Protein AF-A0A7J4FZV1-F1 (afdb_monomer)

Solvent-accessible surface area (backbone atoms only — not comparable to full-atom values): 33178 Å² total; per-residue (Å²): 125,85,67,60,30,47,27,41,46,44,21,57,26,25,30,78,62,51,52,72,65,52,43,56,36,29,51,49,70,43,74,35,28,40,46,50,52,37,43,50,53,37,49,48,54,53,50,50,51,51,53,44,44,75,72,60,78,56,76,82,45,57,69,67,28,50,52,45,33,52,50,54,52,48,52,53,45,50,54,52,55,56,36,37,76,67,55,50,34,82,36,73,40,87,47,60,41,93,50,12,51,22,58,64,69,90,59,72,46,74,47,53,54,56,25,55,62,28,42,38,48,14,44,32,26,28,38,50,16,17,44,25,46,79,24,59,45,44,71,69,59,27,48,50,26,40,52,55,10,38,54,27,36,53,51,20,53,54,43,45,19,54,37,41,34,58,57,68,54,59,57,31,50,68,62,92,41,65,58,61,50,28,61,45,38,27,45,34,26,45,52,22,31,65,38,32,61,88,48,53,68,48,57,28,40,17,33,32,14,44,18,26,19,25,43,24,48,26,46,17,43,52,28,39,36,45,57,32,97,88,62,65,38,68,68,38,54,60,6,56,50,22,56,60,65,19,46,64,26,47,51,50,20,52,50,38,54,69,76,53,78,95,65,69,61,66,58,30,48,56,28,26,38,55,25,18,37,37,52,24,18,52,18,40,43,45,34,37,51,42,53,48,52,54,50,50,50,32,45,53,48,22,72,78,65,80,41,60,63,86,70,63,66,63,58,60,48,63,59,30,42,66,24,55,50,51,22,36,48,26,52,33,27,66,68,50,29,88,82,39,82,22,29,64,51,36,38,68,72,42,31,49,53,51,52,49,51,15,47,49,44,21,73,38,30,90,77,70,69,67,55,87,47,77,92,50,56,69,67,58,35,25,50,40,40,28,45,49,58,34,30,50,52,26,31,54,39,29,48,52,52,42,54,48,31,77,75,68,70,55,66,93,51,48,19,56,37,42,29,59,33,16,52,30,41,30,50,50,18,45,61,59,15,43,61,50,30,70,41,71,87,53,56,43,78,47,74,37,34,46,81,37,82,40,75,70,86,88,45,37,35,25,26,74,30,63,50,76,48,70,76,37,56,42,18,37,46,91,69,98,58,86,40,60,78,47,55,72,41,58,35,35,34,38,38,39,40,36,33,39,38,48,53,99,87,47,78,50,79,48,67,28,45,38,38,40,25,61,70,38,41,80,70,78,40,86,25,72,46,55,38,46,34,77,45,80,55,92,44,27,35,37,42,34,29,80,67,68,73,67,59,59,56,49,50,41,58,48,35,36,51,28,46,52,48,23,74,68,46,88,45,72,64,52,21,50,50,23,46,50,52,34,42,54,56,16,57,74,70,73,42,58,53,69,59,42,51,53,47,28,75,64,62,56,92,75,55,59,65,54,56,48,31,47,52,32,35,31,34,70,28,47,40,44,49,45,32,56,51,16,52,52,35,32,54,51,10,51,52,46,39,47,48,68,72,71,49,64,69,65,64,62,49,57,57,55,66,73,77,107

Mean predicted aligned error: 8.35 Å

Secondary structure (DSSP, 8-state):
----TTBHHHHHH--TTS-HHHHHHHTTTSHHHHHHHHHHHHHHHHHHHHHHHHTTTTTTS-HHHHHHHHHHHHHHHHHHHHHHHHS-TT-B-SS--SS-----GGG-SHHHHHHHHHHHHHHHHHHHHHHHHHTT--HHHHHHHHHHHHHHHHHHHHHHHHHHHHHSSS--S--S-HHHHHHHHHHHHHHHHHHGGGS-HHHHHHHHHHHHHHHHHHHHHHHTT---SSS-PPP-HHHHHHHHHHHHHHHHHHHHHHT-----HHHHHH-HHHHHHHHHHHHHHHHHHHHHHHHHHHHHHHHHHSS-----HHHHHHHHHHHHHHHHHHTTHHHHGGG-SSHHHHIIIIIHHHHHHHHHHHHHHHHH---SSTTS-HHHHHHHHHHHHHHHHHHHHHHHHHHHHHHHT-GGGHHHHHHHHHHHHHHHHHHHHHHHHH-GGG-EEEEEEBT-EEE-SS-EEEEEEEEEEEEES-EE---SS-GGGPPEE-SEEEEEEEEEEEETTEEEEEEEEEEE-HHHHTTTS--EEEPPEEEEETTEEEEEEE-SHHHHHHHHHHHHHHHHHHHH-S-HHHHHHHHHHHHHHHHHHT--HHHHHHHHHT--S--HHHHHEEEEEEEEETTHHHHHHHHHHHHHHHHHHHHHHHS-HHHHHHHHTT--

pLDDT: mean 85.26, std 12.47, range [38.75, 98.56]

Structure (mmCIF, N/CA/C/O backbone):
data_AF-A0A7J4FZV1-F1
#
_entry.id   AF-A0A7J4FZV1-F1
#
loop_
_atom_site.group_PDB
_atom_site.id
_atom_site.type_symbol
_atom_site.label_atom_id
_atom_site.label_alt_id
_atom_site.label_comp_id
_atom_site.label_asym_id
_atom_site.label_entity_id
_atom_site.label_seq_id
_atom_site.pdbx_PDB_ins_code
_atom_site.Cartn_x
_atom_site.Cartn_y
_atom_site.Cartn_z
_atom_site.occupancy
_atom_site.B_iso_or_equiv
_atom_site.auth_seq_id
_atom_site.auth_comp_id
_atom_site.auth_asym_id
_atom_site.auth_atom_id
_atom_site.pdbx_PDB_model_num
ATOM 1 N N . MET A 1 1 ? 20.065 18.817 -6.213 1.00 83.19 1 MET A N 1
ATOM 2 C CA . MET A 1 1 ? 19.660 20.083 -6.875 1.00 83.19 1 MET A CA 1
ATOM 3 C C . MET A 1 1 ? 20.836 20.828 -7.449 1.00 83.19 1 MET A C 1
ATOM 5 O O . MET A 1 1 ? 20.796 21.146 -8.622 1.00 83.19 1 MET A O 1
ATOM 9 N N . THR A 1 2 ? 21.863 21.104 -6.648 1.00 87.19 2 THR A N 1
ATOM 10 C CA . THR A 1 2 ? 23.103 21.750 -7.105 1.00 87.19 2 THR A CA 1
ATOM 11 C C . THR A 1 2 ? 24.103 20.771 -7.728 1.00 87.19 2 THR A C 1
ATOM 13 O O . THR A 1 2 ? 25.240 21.156 -7.952 1.00 87.19 2 THR A O 1
ATOM 16 N N . ASP A 1 3 ? 23.699 19.510 -7.937 1.00 87.62 3 ASP A N 1
ATOM 17 C CA . ASP A 1 3 ? 24.523 18.429 -8.497 1.00 87.62 3 ASP A CA 1
ATOM 18 C C . ASP A 1 3 ? 25.907 18.300 -7.844 1.00 87.62 3 ASP A C 1
ATOM 20 O O . ASP A 1 3 ? 26.918 18.053 -8.491 1.00 87.62 3 ASP A O 1
ATOM 24 N N . ASN A 1 4 ? 25.953 18.480 -6.519 1.00 88.19 4 ASN A N 1
ATOM 25 C CA . ASN A 1 4 ? 27.186 18.327 -5.765 1.00 88.19 4 ASN A CA 1
ATOM 26 C C . ASN A 1 4 ? 27.538 16.837 -5.600 1.00 88.19 4 ASN A C 1
ATOM 28 O O . ASN A 1 4 ? 27.236 16.226 -4.573 1.00 88.19 4 ASN A O 1
ATOM 32 N N . PHE A 1 5 ? 28.189 16.265 -6.613 1.00 86.44 5 PHE A N 1
ATOM 33 C CA . PHE A 1 5 ? 28.622 14.864 -6.654 1.00 86.44 5 PHE A CA 1
ATOM 34 C C . PHE A 1 5 ? 29.761 14.530 -5.681 1.00 86.44 5 PHE A C 1
ATOM 36 O O . PHE A 1 5 ? 30.164 13.376 -5.589 1.00 86.44 5 PHE A O 1
ATOM 43 N N . THR A 1 6 ? 30.241 15.499 -4.893 1.00 83.50 6 THR A N 1
ATOM 44 C CA . THR A 1 6 ? 31.144 15.214 -3.764 1.00 83.50 6 THR A CA 1
ATOM 45 C C . THR A 1 6 ? 30.442 14.487 -2.616 1.00 83.50 6 THR A C 1
ATOM 47 O O . THR A 1 6 ? 31.109 14.024 -1.702 1.00 83.50 6 THR A O 1
ATOM 50 N N . LEU A 1 7 ? 29.111 14.370 -2.627 1.00 85.44 7 LEU A N 1
ATOM 51 C CA . LEU A 1 7 ? 28.356 13.561 -1.669 1.00 85.44 7 LEU A CA 1
ATOM 52 C C . LEU A 1 7 ? 28.026 12.198 -2.280 1.00 85.44 7 LEU A C 1
ATOM 54 O O . LEU A 1 7 ? 27.462 12.140 -3.375 1.00 85.44 7 LEU A O 1
ATOM 58 N N . VAL A 1 8 ? 28.304 11.116 -1.543 1.00 83.19 8 VAL A N 1
ATOM 59 C CA . VAL A 1 8 ? 28.087 9.726 -1.996 1.00 83.19 8 VAL A CA 1
ATOM 60 C C . VAL A 1 8 ? 26.669 9.511 -2.530 1.00 83.19 8 VAL A C 1
ATOM 62 O O . VAL A 1 8 ? 26.499 8.951 -3.611 1.00 83.19 8 VAL A O 1
ATOM 65 N N . ASP A 1 9 ? 25.652 9.980 -1.809 1.00 84.38 9 ASP A N 1
ATOM 66 C CA . ASP A 1 9 ? 24.251 9.811 -2.206 1.00 84.38 9 ASP A CA 1
ATOM 67 C C . ASP A 1 9 ? 23.896 10.582 -3.480 1.00 84.38 9 ASP A C 1
ATOM 69 O O . ASP A 1 9 ? 23.191 10.070 -4.351 1.00 84.38 9 ASP A O 1
ATOM 73 N N . VAL A 1 10 ? 24.412 11.804 -3.627 1.00 87.69 10 VAL A N 1
ATOM 74 C CA . VAL A 1 10 ? 24.158 12.614 -4.826 1.00 87.69 10 VAL A CA 1
ATOM 75 C C . VAL A 1 10 ? 24.824 11.965 -6.034 1.00 87.69 10 VAL A C 1
ATOM 77 O O . VAL A 1 10 ? 24.184 11.827 -7.073 1.00 87.69 10 VAL A O 1
ATOM 80 N N . TYR A 1 11 ? 26.067 11.502 -5.884 1.00 85.50 11 TYR A N 1
ATOM 81 C CA . TYR A 1 11 ? 26.760 10.740 -6.919 1.00 85.50 11 TYR A CA 1
ATOM 82 C C . TYR A 1 11 ? 26.016 9.451 -7.279 1.00 85.50 11 TYR A C 1
ATOM 84 O O . TYR A 1 11 ? 25.880 9.143 -8.455 1.00 85.50 11 TYR A O 1
ATOM 92 N N . ARG A 1 12 ? 25.494 8.693 -6.309 1.00 82.81 12 ARG A N 1
ATOM 93 C CA . ARG A 1 12 ? 24.884 7.381 -6.583 1.00 82.81 12 ARG A CA 1
ATOM 94 C C . ARG A 1 12 ? 23.493 7.429 -7.207 1.00 82.81 12 ARG A C 1
ATOM 96 O O . ARG A 1 12 ? 23.161 6.490 -7.925 1.00 82.81 12 ARG A O 1
ATOM 103 N N . TYR A 1 13 ? 22.693 8.456 -6.917 1.00 85.69 13 TYR A N 1
ATOM 104 C CA . TYR A 1 13 ? 21.260 8.468 -7.251 1.00 85.69 13 TYR A CA 1
ATOM 105 C C . TYR A 1 13 ? 20.816 9.651 -8.124 1.00 85.69 13 TYR A C 1
ATOM 107 O O . TYR A 1 13 ? 19.654 9.709 -8.536 1.00 85.69 13 TYR A O 1
ATOM 115 N N . SER A 1 14 ? 21.703 10.604 -8.417 1.00 89.50 14 SER A N 1
ATOM 116 C CA . SER A 1 14 ? 21.402 11.789 -9.227 1.00 89.50 14 SER A CA 1
ATOM 117 C C . SER A 1 14 ? 22.297 11.854 -10.467 1.00 89.50 14 SER A C 1
ATOM 119 O O . SER A 1 14 ? 23.386 11.287 -10.482 1.00 89.50 14 SER A O 1
ATOM 121 N N . SER A 1 15 ? 21.849 12.567 -11.500 1.00 89.31 15 SER A N 1
ATOM 122 C CA . SER A 1 15 ? 22.689 13.020 -12.619 1.00 89.31 15 SER A CA 1
ATOM 123 C C . SER A 1 15 ? 22.355 14.467 -12.984 1.00 89.31 15 SER A C 1
ATOM 125 O O . SER A 1 15 ? 21.259 14.954 -12.680 1.00 89.31 15 SER A O 1
ATOM 127 N N . SER A 1 16 ? 23.278 15.179 -13.630 1.00 89.88 16 SER A N 1
ATOM 128 C CA . SER A 1 16 ? 23.088 16.589 -13.995 1.00 89.88 16 SER A CA 1
ATOM 129 C C . SER A 1 16 ? 21.949 16.773 -15.001 1.00 89.88 16 SER A C 1
ATOM 131 O O . SER A 1 16 ? 21.226 17.773 -14.959 1.00 89.88 16 SER A O 1
ATOM 133 N N . SER A 1 17 ? 21.742 15.758 -15.842 1.00 88.75 17 SER A N 1
ATOM 134 C CA . SER A 1 17 ? 20.765 15.732 -16.929 1.00 88.75 17 SER A CA 1
ATOM 135 C C . SER A 1 17 ? 19.325 15.406 -16.510 1.00 88.75 17 SER A C 1
ATOM 137 O O . SER A 1 17 ? 18.400 15.558 -17.308 1.00 88.75 17 SER A O 1
ATOM 139 N N . GLN A 1 18 ? 19.106 14.997 -15.257 1.00 88.50 18 GLN A N 1
ATOM 140 C CA . GLN A 1 18 ? 17.768 14.729 -14.735 1.00 88.50 18 GLN A CA 1
ATOM 141 C C . GLN A 1 18 ? 16.904 15.990 -14.674 1.00 88.50 18 GLN A C 1
ATOM 143 O O . GLN A 1 18 ? 17.356 17.074 -14.296 1.00 88.50 18 GLN A O 1
ATOM 148 N N . SER A 1 19 ? 15.608 15.830 -14.955 1.00 89.50 19 SER A N 1
ATOM 149 C CA . SER A 1 19 ? 14.630 16.886 -14.696 1.00 89.50 19 SER A CA 1
ATOM 150 C C . SER A 1 19 ? 14.577 17.225 -13.201 1.00 89.50 19 SER A C 1
ATOM 152 O O . SER A 1 19 ? 14.877 16.389 -12.348 1.00 89.50 19 SER A O 1
ATOM 154 N N . LEU A 1 20 ? 14.137 18.440 -12.857 1.00 90.12 20 LEU A N 1
ATOM 155 C CA . LEU A 1 20 ? 14.006 18.864 -11.457 1.00 90.12 20 LEU A CA 1
ATOM 156 C C . LEU A 1 20 ? 13.136 17.898 -10.633 1.00 90.12 20 LEU A C 1
ATOM 158 O O . LEU A 1 20 ? 13.460 17.587 -9.489 1.00 90.12 20 LEU A O 1
ATOM 162 N N . MET A 1 21 ? 12.058 17.391 -11.237 1.00 90.94 21 MET A N 1
ATOM 163 C CA . MET A 1 21 ? 11.164 16.409 -10.620 1.00 90.94 21 MET A CA 1
ATOM 164 C C . MET A 1 21 ? 11.893 15.098 -10.298 1.00 90.94 21 MET A C 1
ATOM 166 O O . MET A 1 21 ? 11.714 14.535 -9.217 1.00 90.94 21 MET A O 1
ATOM 170 N N . MET A 1 22 ? 12.754 14.629 -11.205 1.00 90.25 22 MET A N 1
ATOM 171 C CA . MET A 1 22 ? 13.563 13.433 -10.971 1.00 90.25 22 MET A CA 1
ATOM 172 C C . MET A 1 22 ? 14.658 13.687 -9.938 1.00 90.25 22 MET A C 1
ATOM 174 O O . MET A 1 22 ? 14.808 12.869 -9.043 1.00 90.25 22 MET A O 1
ATOM 178 N N . LYS A 1 23 ? 15.323 14.851 -9.950 1.00 90.62 23 LYS A N 1
ATOM 179 C CA . LYS A 1 23 ? 16.291 15.228 -8.901 1.00 90.62 23 LYS A CA 1
ATOM 180 C C . LYS A 1 23 ? 15.653 15.306 -7.512 1.00 90.62 23 LYS A C 1
ATOM 182 O O . LYS A 1 23 ? 16.306 14.985 -6.521 1.00 90.62 23 LYS A O 1
ATOM 187 N N . LEU A 1 24 ? 14.390 15.741 -7.421 1.00 90.88 24 LEU A N 1
ATOM 188 C CA . LEU A 1 24 ? 13.628 15.704 -6.165 1.00 90.88 24 LEU A CA 1
ATOM 189 C C . LEU A 1 24 ? 13.420 14.249 -5.751 1.00 90.88 24 LEU A C 1
ATOM 191 O O . LEU A 1 24 ? 13.754 13.887 -4.627 1.00 90.88 24 LEU A O 1
ATOM 195 N N . SER A 1 25 ? 12.986 13.410 -6.689 1.00 91.31 25 SER A N 1
ATOM 196 C CA . SER A 1 25 ? 12.737 11.987 -6.447 1.00 91.31 25 SER A CA 1
ATOM 197 C C . SER A 1 25 ? 13.991 11.200 -6.049 1.00 91.31 25 SER A C 1
ATOM 199 O O . SER A 1 25 ? 13.955 10.338 -5.168 1.00 91.31 25 SER A O 1
ATOM 201 N N . SER A 1 26 ? 15.145 11.561 -6.606 1.00 89.06 26 SER A N 1
ATOM 202 C CA . SER A 1 26 ? 16.442 11.010 -6.219 1.00 89.06 26 SER A CA 1
ATOM 203 C C . SER A 1 26 ? 16.774 11.250 -4.747 1.00 89.06 26 SER A C 1
ATOM 205 O O . SER A 1 26 ? 17.426 10.411 -4.132 1.00 89.06 26 SER A O 1
ATOM 207 N N . SER A 1 27 ? 16.287 12.343 -4.145 1.00 89.94 27 SER A N 1
ATOM 208 C CA . SER A 1 27 ? 16.625 12.711 -2.762 1.00 89.94 27 SER A CA 1
ATOM 209 C C . SER A 1 27 ? 16.053 11.780 -1.689 1.00 89.94 27 SER A C 1
ATOM 211 O O . SER A 1 27 ? 16.514 11.835 -0.555 1.00 89.94 27 SER A O 1
ATOM 213 N N . TRP A 1 28 ? 15.076 10.930 -2.019 1.00 90.56 28 TRP A N 1
ATOM 214 C CA . TRP A 1 28 ? 14.525 9.905 -1.120 1.00 90.56 28 TRP A CA 1
ATOM 215 C C . TRP A 1 28 ? 14.766 8.471 -1.599 1.00 90.56 28 TRP A C 1
ATOM 217 O O . TRP A 1 28 ? 14.299 7.514 -0.979 1.00 90.56 28 TRP A O 1
ATOM 227 N N . SER A 1 29 ? 15.487 8.310 -2.708 1.00 85.12 29 SER A N 1
ATOM 228 C CA . SER A 1 29 ? 15.764 6.994 -3.284 1.00 85.12 29 SER A CA 1
ATOM 229 C C . SER A 1 29 ? 16.883 6.259 -2.531 1.00 85.12 29 SER A C 1
ATOM 231 O O . SER A 1 29 ? 16.872 5.030 -2.470 1.00 85.12 29 SER A O 1
ATOM 233 N N . SER A 1 30 ? 17.793 6.996 -1.881 1.00 84.81 30 SER A N 1
ATOM 234 C CA . SER A 1 30 ? 18.813 6.441 -0.984 1.00 84.81 30 SER A CA 1
ATOM 235 C C . SER A 1 30 ? 18.274 6.146 0.421 1.00 84.81 30 SER A C 1
ATOM 237 O O . SER A 1 30 ? 17.227 6.655 0.830 1.00 84.81 30 SER A O 1
ATOM 239 N N . ASP A 1 31 ? 19.017 5.346 1.186 1.00 83.12 31 ASP A N 1
ATOM 240 C CA . ASP A 1 31 ? 18.707 5.062 2.591 1.00 83.12 31 ASP A CA 1
ATOM 241 C C . ASP A 1 31 ? 18.795 6.317 3.467 1.00 83.12 31 ASP A C 1
ATOM 243 O O . ASP A 1 31 ? 17.886 6.589 4.256 1.00 83.12 31 ASP A O 1
ATOM 247 N N . GLY A 1 32 ? 19.850 7.123 3.308 1.00 87.69 32 GLY A N 1
ATOM 248 C CA . GLY A 1 32 ? 19.985 8.377 4.045 1.00 87.69 32 GLY A CA 1
ATOM 249 C C . GLY A 1 32 ? 18.945 9.407 3.651 1.00 87.69 32 GLY A C 1
ATOM 250 O O . GLY A 1 32 ? 18.374 10.060 4.519 1.00 87.69 32 GLY A O 1
ATOM 251 N N . GLY A 1 33 ? 18.639 9.505 2.359 1.00 89.75 33 GLY A N 1
ATOM 252 C CA . GLY A 1 33 ? 17.562 10.334 1.839 1.00 89.75 33 GLY A CA 1
ATOM 253 C C . GLY A 1 33 ? 16.218 9.986 2.473 1.00 89.75 33 GLY A C 1
ATOM 254 O O . GLY A 1 33 ? 15.539 10.861 3.013 1.00 89.75 33 GLY A O 1
ATOM 255 N N . PHE A 1 34 ? 15.873 8.696 2.497 1.00 90.62 34 PHE A N 1
ATOM 256 C CA . PHE A 1 34 ? 14.689 8.178 3.184 1.00 90.62 34 PHE A CA 1
ATOM 257 C C . PHE A 1 34 ? 14.636 8.613 4.659 1.00 90.62 34 PHE A C 1
ATOM 259 O O . PHE A 1 34 ? 13.619 9.142 5.112 1.00 90.62 34 PHE A O 1
ATOM 266 N N . ILE A 1 35 ? 15.738 8.463 5.401 1.00 91.75 35 ILE A N 1
ATOM 267 C CA . ILE A 1 35 ? 15.822 8.870 6.812 1.00 91.75 35 ILE A CA 1
ATOM 268 C C . ILE A 1 35 ? 15.664 10.390 6.974 1.00 91.75 35 ILE A C 1
ATOM 270 O O . ILE A 1 35 ? 14.919 10.837 7.847 1.00 91.75 35 ILE A O 1
ATOM 274 N N . ILE A 1 36 ? 16.339 11.194 6.145 1.00 92.81 36 ILE A N 1
ATOM 275 C CA . ILE A 1 36 ? 16.297 12.663 6.210 1.00 92.81 36 ILE A CA 1
ATOM 276 C C . ILE A 1 36 ? 14.875 13.166 5.980 1.00 92.81 36 ILE A C 1
ATOM 278 O O . ILE A 1 36 ? 14.382 13.976 6.766 1.00 92.81 36 ILE A O 1
ATOM 282 N N . TRP A 1 37 ? 14.194 12.666 4.946 1.00 94.06 37 TRP A N 1
ATOM 283 C CA . TRP A 1 37 ? 12.808 13.040 4.663 1.00 94.06 37 TRP A CA 1
ATOM 284 C C . TRP A 1 37 ? 11.873 12.648 5.802 1.00 94.06 37 TRP A C 1
ATOM 286 O O . TRP A 1 37 ? 11.048 13.460 6.232 1.00 94.06 37 TRP A O 1
ATOM 296 N N . TRP A 1 38 ? 12.047 11.452 6.361 1.00 95.12 38 TRP A N 1
ATOM 297 C CA . TRP A 1 38 ? 11.240 11.000 7.488 1.00 95.12 38 TRP A CA 1
ATOM 298 C C . TRP A 1 38 ? 11.463 11.856 8.747 1.00 95.12 38 TRP A C 1
ATOM 300 O O . TRP A 1 38 ? 10.499 12.272 9.400 1.00 95.12 38 TRP A O 1
ATOM 310 N N . ILE A 1 39 ? 12.711 12.202 9.073 1.00 95.25 39 ILE A N 1
ATOM 311 C CA . ILE A 1 39 ? 13.037 13.108 10.185 1.00 95.25 39 ILE A CA 1
ATOM 312 C C . ILE A 1 39 ? 12.466 14.503 9.935 1.00 95.25 39 ILE A C 1
ATOM 314 O O . ILE A 1 39 ? 11.882 15.091 10.848 1.00 95.25 39 ILE A O 1
ATOM 318 N N . MET A 1 40 ? 12.609 15.034 8.719 1.00 96.38 40 MET A N 1
ATOM 319 C CA . MET A 1 40 ? 12.152 16.377 8.367 1.00 96.38 40 MET A CA 1
ATOM 320 C C . MET A 1 40 ? 10.639 16.510 8.549 1.00 96.38 40 MET A C 1
ATOM 322 O O . MET A 1 40 ? 10.186 17.430 9.231 1.00 96.38 40 MET A O 1
ATOM 326 N N . ILE A 1 41 ? 9.857 15.574 8.004 1.00 97.38 41 ILE A N 1
ATOM 327 C CA . ILE A 1 41 ? 8.395 15.598 8.132 1.00 97.38 41 ILE A CA 1
ATOM 328 C C . ILE A 1 41 ? 7.971 15.397 9.592 1.00 97.38 41 ILE A C 1
ATOM 330 O O . ILE A 1 41 ? 7.122 16.137 10.092 1.00 97.38 41 ILE A O 1
ATOM 334 N N . SER A 1 42 ? 8.602 14.469 10.316 1.00 97.38 42 SER A N 1
ATOM 335 C CA . SER A 1 42 ? 8.316 14.256 11.743 1.00 97.38 42 SER A CA 1
ATOM 336 C C . SER A 1 42 ? 8.582 15.521 12.566 1.00 97.38 42 SER A C 1
ATOM 338 O O . SER A 1 42 ? 7.748 15.937 13.371 1.00 97.38 42 SER A O 1
ATOM 340 N N . SER A 1 43 ? 9.714 16.182 12.315 1.00 97.50 43 SER A N 1
ATOM 341 C CA . SER A 1 43 ? 10.109 17.425 12.984 1.00 97.50 43 SER A CA 1
ATOM 342 C C . SER A 1 43 ? 9.162 18.578 12.653 1.00 97.50 43 SER A C 1
ATOM 344 O O . SER A 1 43 ? 8.806 19.352 13.542 1.00 97.50 43 SER A O 1
ATOM 346 N N . LEU A 1 44 ? 8.695 18.669 11.403 1.00 97.38 44 LEU A N 1
ATOM 347 C CA . LEU A 1 44 ? 7.712 19.665 10.980 1.00 97.38 44 LEU A CA 1
ATOM 348 C C . LEU A 1 44 ? 6.397 19.517 11.755 1.00 97.38 44 LEU A C 1
ATOM 350 O O . LEU A 1 44 ? 5.885 20.505 12.278 1.00 97.38 44 LEU A O 1
ATOM 354 N N . PHE A 1 45 ? 5.867 18.300 11.901 1.00 96.00 45 PHE A N 1
ATOM 355 C CA . PHE A 1 45 ? 4.633 18.079 12.664 1.00 96.00 45 PHE A CA 1
ATOM 356 C C . PHE A 1 45 ? 4.796 18.321 14.167 1.00 96.00 45 PHE A C 1
ATOM 358 O O . PHE A 1 45 ? 3.862 18.809 14.808 1.00 96.00 45 PHE A O 1
ATOM 365 N N . LEU A 1 46 ? 5.974 18.050 14.736 1.00 95.88 46 LEU A N 1
ATOM 366 C CA . LEU A 1 46 ? 6.285 18.433 16.116 1.00 95.88 46 LEU A CA 1
ATOM 367 C C . LEU A 1 46 ? 6.359 19.955 16.285 1.00 95.88 46 LEU A C 1
ATOM 369 O O . LEU A 1 46 ? 5.847 20.486 17.273 1.00 95.88 46 LEU A O 1
ATOM 373 N N . LEU A 1 47 ? 6.949 20.668 15.321 1.00 95.81 47 LEU A N 1
ATOM 374 C CA . LEU A 1 47 ? 6.986 22.130 15.312 1.00 95.81 47 LEU A CA 1
ATOM 375 C C . LEU A 1 47 ? 5.574 22.716 15.206 1.00 95.81 47 LEU A C 1
ATOM 377 O O . LEU A 1 47 ? 5.220 23.585 16.001 1.00 95.81 47 LEU A O 1
ATOM 381 N N . ILE A 1 48 ? 4.753 22.208 14.282 1.00 93.25 48 ILE A N 1
ATOM 382 C CA . ILE A 1 48 ? 3.346 22.605 14.132 1.00 93.25 48 ILE A CA 1
ATOM 383 C C . ILE A 1 48 ? 2.604 22.392 15.453 1.00 93.25 48 ILE A C 1
ATOM 385 O O . ILE A 1 48 ? 1.988 23.325 15.962 1.00 93.25 48 ILE A O 1
ATOM 389 N N . HIS A 1 49 ? 2.724 21.212 16.066 1.00 91.50 49 HIS A N 1
ATOM 390 C CA . HIS A 1 49 ? 2.088 20.926 17.353 1.00 91.50 49 HIS A CA 1
ATOM 391 C C . HIS A 1 49 ? 2.536 21.902 18.447 1.00 91.50 49 HIS A C 1
ATOM 393 O O . HIS A 1 49 ? 1.712 22.424 19.199 1.00 91.50 49 HIS A O 1
ATOM 399 N N . ARG A 1 50 ? 3.839 22.203 18.520 1.00 90.88 50 ARG A N 1
ATOM 400 C CA . ARG A 1 50 ? 4.381 23.180 19.470 1.00 90.88 50 ARG A CA 1
ATOM 401 C C . ARG A 1 50 ? 3.785 24.570 19.251 1.00 90.88 50 ARG A C 1
ATOM 403 O O . ARG A 1 50 ? 3.413 25.211 20.228 1.00 90.88 50 ARG A O 1
ATOM 410 N N . ILE A 1 51 ? 3.666 25.027 18.004 1.00 90.62 51 ILE A N 1
ATOM 411 C CA . ILE A 1 51 ? 3.070 26.329 17.667 1.00 90.62 51 ILE A CA 1
ATOM 412 C C . ILE A 1 51 ? 1.596 26.377 18.085 1.00 90.62 51 ILE A C 1
ATOM 414 O O . ILE A 1 51 ? 1.192 27.325 18.755 1.00 90.62 51 ILE A O 1
ATOM 418 N N . ILE A 1 52 ? 0.808 25.350 17.750 1.00 86.25 52 ILE A N 1
ATOM 419 C CA . ILE A 1 52 ? -0.617 25.264 18.116 1.00 86.25 52 ILE A CA 1
ATOM 420 C C . ILE A 1 52 ? -0.770 25.268 19.650 1.00 86.25 52 ILE A C 1
ATOM 422 O O . ILE A 1 52 ? -1.618 25.976 20.198 1.00 86.25 52 ILE A O 1
ATOM 426 N N . ARG A 1 53 ? 0.104 24.558 20.378 1.00 83.81 53 ARG A N 1
ATOM 427 C CA . ARG A 1 53 ? 0.120 24.573 21.850 1.00 83.81 53 ARG A CA 1
ATOM 428 C C . ARG A 1 53 ? 0.444 25.958 22.413 1.00 83.81 53 ARG A C 1
ATOM 430 O O . ARG A 1 53 ? -0.244 26.401 23.328 1.00 83.81 53 ARG A O 1
ATOM 437 N N . LEU A 1 54 ? 1.458 26.644 21.880 1.00 85.56 54 LEU A N 1
ATOM 438 C CA . LEU A 1 54 ? 1.849 27.990 22.327 1.00 85.56 54 LEU A CA 1
ATOM 439 C C . LEU A 1 54 ? 0.746 29.036 22.103 1.00 85.56 54 LEU A C 1
ATOM 441 O O . LEU A 1 54 ? 0.695 30.023 22.828 1.00 85.56 54 LEU A O 1
ATOM 445 N N . ARG A 1 55 ? -0.157 28.805 21.144 1.00 85.19 55 ARG A N 1
ATOM 446 C CA . ARG A 1 55 ? -1.351 29.636 20.909 1.00 85.19 55 ARG A CA 1
ATOM 447 C C . ARG A 1 55 ? -2.509 29.354 21.869 1.00 85.19 55 ARG A C 1
ATOM 449 O O . ARG A 1 55 ? -3.519 30.044 21.814 1.00 85.19 55 ARG A O 1
ATOM 456 N N . GLY A 1 56 ? -2.386 28.354 22.740 1.00 75.94 56 GLY A N 1
ATOM 457 C CA . GLY A 1 56 ? -3.447 27.969 23.669 1.00 75.94 56 GLY A CA 1
ATOM 458 C C . GLY A 1 56 ? -4.566 27.133 23.035 1.00 75.94 56 GLY A C 1
ATOM 459 O O . GLY A 1 56 ? -5.616 26.948 23.642 1.00 75.94 56 GLY A O 1
ATOM 460 N N . GLU A 1 57 ? -4.361 26.583 21.837 1.00 68.00 57 GLU A N 1
ATOM 461 C CA . GLU A 1 57 ? -5.397 25.833 21.109 1.00 68.00 57 GLU A CA 1
ATOM 462 C C . GLU A 1 57 ? -5.469 24.340 21.521 1.00 68.00 57 GLU A C 1
ATOM 464 O O . GLU A 1 57 ? -6.388 23.622 21.119 1.00 68.00 57 GLU A O 1
ATOM 469 N N . VAL A 1 58 ? -4.525 23.864 22.354 1.00 63.06 58 VAL A N 1
ATOM 470 C CA . VAL A 1 58 ? -4.395 22.447 22.772 1.00 63.06 58 VAL A CA 1
ATOM 471 C C . VAL A 1 58 ? -4.242 22.258 24.296 1.00 63.06 58 VAL A C 1
ATOM 473 O O . VAL A 1 58 ? -3.707 21.263 24.753 1.00 63.06 58 VAL A O 1
ATOM 476 N N . VAL A 1 59 ? -4.689 23.171 25.159 1.00 58.66 59 VAL A N 1
ATOM 477 C CA . VAL A 1 59 ? -4.293 23.186 26.600 1.00 58.66 59 VAL A CA 1
ATOM 478 C C . VAL A 1 59 ? -4.930 22.078 27.476 1.00 58.66 59 VAL A C 1
ATOM 480 O O . VAL A 1 59 ? -4.902 22.148 28.697 1.00 58.66 59 VAL A O 1
ATOM 483 N N . ASN A 1 60 ? -5.492 21.017 26.895 1.00 65.50 60 ASN A N 1
ATOM 484 C CA . ASN A 1 60 ? -6.268 20.029 27.652 1.00 65.50 60 ASN A CA 1
ATOM 485 C C . ASN A 1 60 ? -5.447 18.850 28.212 1.00 65.50 60 ASN A C 1
ATOM 487 O O . ASN A 1 60 ? -5.891 18.228 29.175 1.00 65.50 60 ASN A O 1
ATOM 491 N N . ALA A 1 61 ? -4.281 18.515 27.645 1.00 73.81 61 ALA A N 1
ATOM 492 C CA . ALA A 1 61 ? -3.392 17.516 28.247 1.00 73.81 61 ALA A CA 1
ATOM 493 C C . ALA A 1 61 ? -2.488 18.158 29.316 1.00 73.81 61 ALA A C 1
ATOM 495 O O . ALA A 1 61 ? -2.070 19.310 29.185 1.00 73.81 61 ALA A O 1
ATOM 496 N N . GLY A 1 62 ? -2.160 17.408 30.373 1.00 82.44 62 GLY A N 1
ATOM 497 C CA . GLY A 1 62 ? -1.229 17.871 31.405 1.00 82.44 62 GLY A CA 1
ATOM 498 C C . GLY A 1 62 ? 0.174 18.128 30.843 1.00 82.44 62 GLY A C 1
ATOM 499 O O . GLY A 1 62 ? 0.616 17.454 29.912 1.00 82.44 62 GLY A O 1
ATOM 500 N N . GLU A 1 63 ? 0.904 19.082 31.423 1.00 87.50 63 GLU A N 1
ATOM 501 C CA . GLU A 1 63 ? 2.257 19.444 30.974 1.00 87.50 63 GLU A CA 1
ATOM 502 C C . GLU A 1 63 ? 3.221 18.247 30.950 1.00 87.50 63 GLU A C 1
ATOM 504 O O . GLU A 1 63 ? 3.999 18.101 30.007 1.00 87.50 63 GLU A O 1
ATOM 509 N N . SER A 1 64 ? 3.111 17.341 31.924 1.00 91.94 64 SER A N 1
ATOM 510 C CA . SER A 1 64 ? 3.890 16.100 31.982 1.00 91.94 64 SER A CA 1
ATOM 511 C C . SER A 1 64 ? 3.661 15.188 30.771 1.00 91.94 64 SER A C 1
ATOM 513 O O . SER A 1 64 ? 4.619 14.618 30.247 1.00 91.94 64 SER A O 1
ATOM 515 N N . ASN A 1 65 ? 2.422 15.083 30.279 1.00 94.25 65 ASN A N 1
ATOM 516 C CA . ASN A 1 65 ? 2.087 14.281 29.099 1.00 94.25 65 ASN A CA 1
ATOM 517 C C . ASN A 1 65 ? 2.694 14.893 27.832 1.00 94.25 65 ASN A C 1
ATOM 519 O O . ASN A 1 65 ? 3.203 14.165 26.981 1.00 94.25 65 ASN A O 1
ATOM 523 N N . TYR A 1 66 ? 2.726 16.225 27.731 1.00 93.12 66 TYR A N 1
ATOM 524 C CA . TYR A 1 66 ? 3.411 16.906 26.633 1.00 93.12 66 TYR A CA 1
ATOM 525 C C . TYR A 1 66 ? 4.921 16.727 26.677 1.00 93.12 66 TYR A C 1
ATOM 527 O O . TYR A 1 66 ? 5.521 16.442 25.642 1.00 93.12 66 TYR A O 1
ATOM 535 N N . ILE A 1 67 ? 5.540 16.875 27.851 1.00 94.06 67 ILE A N 1
ATOM 536 C CA . ILE A 1 67 ? 6.974 16.613 28.017 1.00 94.06 67 ILE A CA 1
ATOM 537 C C . ILE A 1 67 ? 7.269 15.183 27.564 1.00 94.06 67 ILE A C 1
ATOM 539 O O . ILE A 1 67 ? 8.139 14.985 26.724 1.00 94.06 67 ILE A O 1
ATOM 543 N N . LYS A 1 68 ? 6.475 14.202 28.011 1.00 96.25 68 LYS A N 1
ATOM 544 C CA . LYS A 1 68 ? 6.604 12.805 27.584 1.00 96.25 68 LYS A CA 1
ATOM 545 C C . LYS A 1 68 ? 6.461 12.636 26.065 1.00 96.25 68 LYS A C 1
ATOM 547 O O . LYS A 1 68 ? 7.307 11.980 25.462 1.00 96.25 68 LYS A O 1
ATOM 552 N N . PHE A 1 69 ? 5.455 13.256 25.445 1.00 96.75 69 PHE A N 1
ATOM 553 C CA . PHE A 1 69 ? 5.232 13.209 23.995 1.00 96.75 69 PHE A CA 1
ATOM 554 C C . PHE A 1 69 ? 6.425 13.755 23.206 1.00 96.75 69 PHE A C 1
ATOM 556 O O . PHE A 1 69 ? 6.939 13.078 22.313 1.00 96.75 69 PHE A O 1
ATOM 563 N N . PHE A 1 70 ? 6.911 14.949 23.558 1.00 96.44 70 PHE A N 1
ATOM 564 C CA . PHE A 1 70 ? 8.067 15.547 22.895 1.00 96.44 70 PHE A CA 1
ATOM 565 C C . PHE A 1 70 ? 9.350 14.763 23.175 1.00 96.44 70 PHE A C 1
ATOM 567 O O . PHE A 1 70 ? 10.127 14.548 22.250 1.00 96.44 70 PHE A O 1
ATOM 574 N N . SER A 1 71 ? 9.584 14.298 24.403 1.00 96.75 71 SER A N 1
ATOM 575 C CA . SER A 1 71 ? 10.764 13.494 24.739 1.00 96.75 71 SER A CA 1
ATOM 576 C C . SER A 1 71 ? 10.806 12.194 23.940 1.00 96.75 71 SER A C 1
ATOM 578 O O . SER A 1 71 ? 11.815 11.922 23.298 1.00 96.75 71 SER A O 1
ATOM 580 N N . LEU A 1 72 ? 9.713 11.424 23.903 1.00 96.81 72 LEU A N 1
ATOM 581 C CA . LEU A 1 72 ? 9.649 10.178 23.131 1.00 96.81 72 LEU A CA 1
ATOM 582 C C . LEU A 1 72 ? 9.802 10.423 21.624 1.00 96.81 72 LEU A C 1
ATOM 584 O O . LEU A 1 72 ? 10.519 9.683 20.954 1.00 96.81 72 LEU A O 1
ATOM 588 N N . SER A 1 73 ? 9.190 11.487 21.098 1.00 97.06 73 SER A N 1
ATOM 589 C CA . SER A 1 73 ? 9.317 11.840 19.678 1.00 97.06 73 SER A CA 1
ATOM 590 C C . SER A 1 73 ? 10.740 12.272 19.309 1.00 97.06 73 SER A C 1
ATOM 592 O O . SER A 1 73 ? 11.239 11.904 18.249 1.00 97.06 73 SER A O 1
ATOM 594 N N . ASN A 1 74 ? 11.428 13.005 20.191 1.00 95.56 74 ASN A N 1
ATOM 595 C CA . ASN A 1 74 ? 12.830 13.376 19.990 1.00 95.56 74 ASN A CA 1
ATOM 596 C C . ASN A 1 74 ? 13.765 12.169 20.099 1.00 95.56 74 ASN A C 1
ATOM 598 O O . ASN A 1 74 ? 14.688 12.069 19.302 1.00 95.56 74 ASN A O 1
ATOM 602 N N . VAL A 1 75 ? 13.520 11.232 21.025 1.00 93.50 75 VAL A N 1
ATOM 603 C CA . VAL A 1 75 ? 14.270 9.964 21.083 1.00 93.50 75 VAL A CA 1
ATOM 604 C C . VAL A 1 75 ? 14.158 9.239 19.744 1.00 93.50 75 VAL A C 1
ATOM 606 O O . VAL A 1 75 ? 15.175 8.900 19.151 1.00 93.50 75 VAL A O 1
ATOM 609 N N . PHE A 1 76 ? 12.943 9.087 19.215 1.00 91.94 76 PHE A N 1
ATOM 610 C CA . PHE A 1 76 ? 12.721 8.516 17.886 1.00 91.94 76 PHE A CA 1
ATOM 611 C C . PHE A 1 76 ? 13.537 9.228 16.787 1.00 91.94 76 PHE A C 1
ATOM 613 O O . PHE A 1 76 ? 14.266 8.568 16.045 1.00 91.94 76 PHE A O 1
ATOM 620 N N . ILE A 1 77 ? 13.467 10.562 16.712 1.00 94.12 77 ILE A N 1
ATOM 621 C CA . ILE A 1 77 ? 14.208 11.356 15.717 1.00 94.12 77 ILE A CA 1
ATOM 622 C C . ILE A 1 77 ? 15.723 11.180 15.866 1.00 94.12 77 ILE A C 1
ATOM 624 O O . ILE A 1 77 ? 16.418 11.035 14.865 1.00 94.12 77 ILE A O 1
ATOM 628 N N . VAL A 1 78 ? 16.241 11.163 17.096 1.00 92.62 78 VAL A N 1
ATOM 629 C CA . VAL A 1 78 ? 17.673 10.980 17.370 1.00 92.62 78 VAL A CA 1
ATOM 630 C C . VAL A 1 78 ? 18.142 9.597 16.930 1.00 92.62 78 VAL A C 1
ATOM 632 O O . VAL A 1 78 ? 19.193 9.498 16.308 1.00 92.62 78 VAL A O 1
ATOM 635 N N . PHE A 1 79 ? 17.372 8.538 17.188 1.00 89.69 79 PHE A N 1
ATOM 636 C CA . PHE A 1 79 ? 17.724 7.184 16.747 1.00 89.69 79 PHE A CA 1
ATOM 637 C C . PHE A 1 79 ? 17.683 7.037 15.221 1.00 89.69 79 PHE A C 1
ATOM 639 O O . PHE A 1 79 ? 18.595 6.440 14.649 1.00 89.69 79 PHE A O 1
ATOM 646 N N . LEU A 1 80 ? 16.689 7.625 14.543 1.00 89.50 80 LEU A N 1
ATOM 647 C CA . LEU A 1 80 ? 16.712 7.713 13.081 1.00 89.50 80 LEU A CA 1
ATOM 648 C C . LEU A 1 80 ? 17.934 8.503 12.599 1.00 89.50 80 LEU A C 1
ATOM 650 O O . LEU A 1 80 ? 18.656 8.036 11.726 1.00 89.50 80 LEU A O 1
ATOM 654 N N . GLY A 1 81 ? 18.223 9.661 13.192 1.00 89.44 81 GLY A N 1
ATOM 655 C CA . GLY A 1 81 ? 19.379 10.481 12.826 1.00 89.44 81 GLY A CA 1
ATOM 656 C C . GLY A 1 81 ? 20.706 9.752 13.035 1.00 89.44 81 GLY A C 1
ATOM 657 O O . GLY A 1 81 ? 21.593 9.840 12.193 1.00 89.44 81 GLY A O 1
ATOM 658 N N . ALA A 1 82 ? 20.821 8.955 14.099 1.00 85.12 82 ALA A N 1
ATOM 659 C CA . ALA A 1 82 ? 21.994 8.130 14.370 1.00 85.12 82 ALA A CA 1
ATOM 660 C C . ALA A 1 82 ? 22.266 7.122 13.239 1.00 85.12 82 ALA A C 1
ATOM 662 O O . ALA A 1 82 ? 23.424 6.850 12.922 1.00 85.12 82 ALA A O 1
ATOM 663 N N . SER A 1 83 ? 21.221 6.623 12.570 1.00 83.69 83 SER A N 1
ATOM 664 C CA . SER A 1 83 ? 21.381 5.720 11.425 1.00 83.69 83 SER A CA 1
ATOM 665 C C . SER A 1 83 ? 22.034 6.393 10.208 1.00 83.69 83 SER A C 1
ATOM 667 O O . SER A 1 83 ? 22.719 5.716 9.440 1.00 83.69 83 SER A O 1
ATOM 669 N N . LEU A 1 84 ? 21.964 7.725 10.071 1.00 84.62 84 LEU A N 1
ATOM 670 C CA . LEU A 1 84 ? 22.657 8.450 8.994 1.00 84.62 84 LEU A CA 1
ATOM 671 C C . LEU A 1 84 ? 24.177 8.267 9.045 1.00 84.62 84 LEU A C 1
ATOM 673 O O . LEU A 1 84 ? 24.804 8.159 7.995 1.00 84.62 84 LEU A O 1
ATOM 677 N N . TYR A 1 85 ? 24.762 8.152 10.240 1.00 79.31 85 TYR A N 1
ATOM 678 C CA . TYR A 1 85 ? 26.199 7.891 10.391 1.00 79.31 85 TYR A CA 1
ATOM 679 C C . TYR A 1 85 ? 26.609 6.516 9.864 1.00 79.31 85 TYR A C 1
ATOM 681 O O . TYR A 1 85 ? 27.741 6.332 9.438 1.00 79.31 85 TYR A O 1
ATOM 689 N N . THR A 1 86 ? 25.690 5.553 9.887 1.00 74.56 86 THR A N 1
ATOM 690 C CA . THR A 1 86 ? 25.957 4.169 9.471 1.00 74.56 86 THR A CA 1
ATOM 691 C C . THR A 1 86 ? 25.657 3.897 7.999 1.00 74.56 86 THR A C 1
ATOM 693 O O . THR A 1 86 ? 26.059 2.861 7.489 1.00 74.56 86 THR A O 1
ATOM 696 N N . THR A 1 87 ? 24.941 4.796 7.317 1.00 71.44 87 THR A N 1
ATOM 697 C CA . THR A 1 87 ? 24.543 4.614 5.907 1.00 71.44 87 THR A CA 1
ATOM 698 C C . THR A 1 87 ? 25.549 5.209 4.914 1.00 71.44 87 THR A C 1
ATOM 700 O O . THR A 1 87 ? 25.308 5.148 3.715 1.00 71.44 87 THR A O 1
ATOM 703 N N . ASP A 1 88 ? 26.643 5.829 5.386 1.00 72.00 88 ASP A N 1
ATOM 704 C CA . ASP A 1 88 ? 27.606 6.615 4.583 1.00 72.00 88 ASP A CA 1
ATOM 705 C C . ASP A 1 88 ? 26.974 7.745 3.732 1.00 72.00 88 ASP A C 1
ATOM 707 O O . ASP A 1 88 ? 27.654 8.414 2.956 1.00 72.00 88 ASP A O 1
ATOM 711 N N . SER A 1 89 ? 25.682 8.021 3.912 1.00 70.38 89 SER A N 1
ATOM 712 C CA . SER A 1 89 ? 24.883 8.905 3.052 1.00 70.38 89 SER A CA 1
ATOM 713 C C . SER A 1 89 ? 25.348 10.363 3.055 1.00 70.38 89 SER A C 1
ATOM 715 O O . SER A 1 89 ? 25.198 11.084 2.070 1.00 70.38 89 SER A O 1
ATOM 717 N N . LEU A 1 90 ? 25.931 10.805 4.174 1.00 73.44 90 LEU A N 1
ATOM 718 C CA . LEU A 1 90 ? 26.486 12.152 4.353 1.00 73.44 90 LEU A CA 1
ATOM 719 C C . LEU A 1 90 ? 28.008 12.200 4.163 1.00 73.44 90 LEU A C 1
ATOM 721 O O . LEU A 1 90 ? 28.627 13.239 4.401 1.00 73.44 90 LEU A O 1
ATOM 725 N N . ARG A 1 91 ? 28.631 11.083 3.778 1.00 79.44 91 ARG A N 1
ATOM 726 C CA . ARG A 1 91 ? 30.076 11.002 3.602 1.00 79.44 91 ARG A CA 1
ATOM 727 C C . ARG A 1 91 ? 30.487 11.732 2.325 1.00 79.44 91 ARG A C 1
ATOM 729 O O . ARG A 1 91 ? 29.836 11.617 1.283 1.00 79.44 91 ARG A O 1
ATOM 736 N N . ALA A 1 92 ? 31.595 12.463 2.416 1.00 77.19 92 ALA A N 1
ATOM 737 C CA . ALA A 1 92 ? 32.259 12.991 1.238 1.00 77.19 92 ALA A CA 1
ATOM 738 C C . ALA A 1 92 ? 32.820 11.828 0.407 1.00 77.19 92 ALA A C 1
ATOM 740 O O . ALA A 1 92 ? 33.489 10.933 0.927 1.00 77.19 92 ALA A O 1
ATOM 741 N N . PHE A 1 93 ? 32.528 11.838 -0.882 1.00 70.75 93 PHE A N 1
ATOM 742 C CA . PHE A 1 93 ? 33.116 10.947 -1.857 1.00 70.75 93 PHE A CA 1
ATOM 743 C C . PHE A 1 93 ? 34.507 11.482 -2.220 1.00 70.75 93 PHE A C 1
ATOM 745 O O . PHE A 1 93 ? 34.642 12.576 -2.770 1.00 70.75 93 PHE A O 1
ATOM 752 N N . GLU A 1 94 ? 35.549 10.744 -1.834 1.00 64.44 94 GLU A N 1
ATOM 753 C CA . GLU A 1 94 ? 36.938 11.102 -2.129 1.00 64.44 94 GLU A CA 1
ATOM 754 C C . GLU A 1 94 ? 37.262 10.746 -3.586 1.00 64.44 94 GLU A C 1
ATOM 756 O O . GLU A 1 94 ? 37.273 9.577 -3.960 1.00 64.44 94 GLU A O 1
ATOM 761 N N . GLY A 1 95 ? 37.520 11.767 -4.407 1.00 61.06 95 GLY A N 1
ATOM 762 C CA . GLY A 1 95 ? 37.697 11.636 -5.856 1.00 61.06 95 GLY A CA 1
ATOM 763 C C . GLY A 1 95 ? 36.575 12.363 -6.591 1.00 61.06 95 GLY A C 1
ATOM 764 O O . GLY A 1 95 ? 35.425 11.942 -6.577 1.00 61.06 95 GLY A O 1
ATOM 765 N N . CYS A 1 96 ? 36.898 13.517 -7.171 1.00 53.88 96 CYS A N 1
ATOM 766 C CA . CYS A 1 96 ? 35.918 14.417 -7.772 1.00 53.88 96 CYS A CA 1
ATOM 767 C C . CYS A 1 96 ? 35.287 13.771 -9.015 1.00 53.88 96 CYS A C 1
ATOM 769 O O . CYS A 1 96 ? 35.983 13.581 -10.005 1.00 53.88 96 CYS A O 1
ATOM 771 N N . CYS A 1 97 ? 33.992 13.454 -8.995 1.00 66.19 97 CYS A N 1
ATOM 772 C CA . CYS A 1 97 ? 33.287 13.012 -10.197 1.00 66.19 97 CYS A CA 1
ATOM 773 C C . CYS A 1 97 ? 32.624 14.200 -10.894 1.00 66.19 97 CYS A C 1
ATOM 775 O O . CYS A 1 97 ? 31.899 14.973 -10.268 1.00 66.19 97 CYS A O 1
ATOM 777 N N . ASN A 1 98 ? 32.829 14.311 -12.206 1.00 76.19 98 ASN A N 1
ATOM 778 C CA . ASN A 1 98 ? 32.193 15.341 -13.032 1.00 76.19 98 ASN A CA 1
ATOM 779 C C . ASN A 1 98 ? 30.692 15.079 -13.265 1.00 76.19 98 ASN A C 1
ATOM 781 O O . ASN A 1 98 ? 29.969 15.981 -13.681 1.00 76.19 98 ASN A O 1
ATOM 785 N N . GLU A 1 99 ? 30.226 13.853 -13.016 1.00 86.94 99 GLU A N 1
ATOM 786 C CA . GLU A 1 99 ? 28.842 13.430 -13.231 1.00 86.94 99 GLU A CA 1
ATOM 787 C C . GLU A 1 99 ? 28.469 12.271 -12.292 1.00 86.94 99 GLU A C 1
ATOM 789 O O . GLU A 1 99 ? 29.325 11.460 -11.919 1.00 86.94 99 GLU A O 1
ATOM 794 N N . GLY A 1 100 ? 27.193 12.188 -11.915 1.00 86.75 100 GLY A N 1
ATOM 795 C CA . GLY A 1 100 ? 26.639 11.115 -11.096 1.00 86.75 100 GLY A CA 1
ATOM 796 C C . GLY A 1 100 ? 26.233 9.872 -11.891 1.00 86.75 100 GLY A C 1
ATOM 797 O O . GLY A 1 100 ? 26.303 9.807 -13.115 1.00 86.75 100 GLY A O 1
ATOM 798 N N . LEU A 1 101 ? 25.807 8.843 -11.171 1.00 81.19 101 LEU A N 1
ATOM 799 C CA . LEU A 1 101 ? 25.389 7.547 -11.698 1.00 81.19 101 LEU A CA 1
ATOM 800 C C . LEU A 1 101 ? 23.935 7.526 -12.179 1.00 81.19 101 LEU A C 1
ATOM 802 O O . LEU A 1 101 ? 23.510 6.526 -12.762 1.00 81.19 101 LEU A O 1
ATOM 806 N N . GLY A 1 102 ? 23.176 8.591 -11.917 1.00 83.06 102 GLY A N 1
ATOM 807 C CA . GLY A 1 102 ? 21.765 8.653 -12.257 1.00 83.06 102 GLY A CA 1
ATOM 808 C C . GLY A 1 102 ? 20.882 7.795 -11.354 1.00 83.06 102 GLY A C 1
ATOM 809 O O . GLY A 1 102 ? 21.330 7.092 -10.452 1.00 83.06 102 GLY A O 1
ATOM 810 N N . LEU A 1 103 ? 19.576 7.875 -11.591 1.00 81.81 103 LEU A N 1
ATOM 811 C CA . LEU A 1 103 ? 18.573 7.132 -10.836 1.00 81.81 103 LEU A CA 1
ATOM 812 C C . LEU A 1 103 ? 18.340 5.772 -11.495 1.00 81.81 103 LEU A C 1
ATOM 814 O O . LEU A 1 103 ? 18.373 5.688 -12.726 1.00 81.81 103 LEU A O 1
ATOM 818 N N . ASN A 1 104 ? 18.006 4.743 -10.712 1.00 78.25 104 ASN A N 1
ATOM 819 C CA . ASN A 1 104 ? 17.486 3.497 -11.275 1.00 78.25 104 ASN A CA 1
ATOM 820 C C . ASN A 1 104 ? 16.300 3.827 -12.215 1.00 78.25 104 ASN A C 1
ATOM 822 O O . ASN A 1 104 ? 15.372 4.512 -11.779 1.00 78.25 104 ASN A O 1
ATOM 826 N N . PRO A 1 105 ? 16.299 3.390 -13.485 1.00 75.06 105 PRO A N 1
ATOM 827 C CA . PRO A 1 105 ? 15.252 3.713 -14.443 1.00 75.06 105 PRO A CA 1
ATOM 828 C C . PRO A 1 105 ? 13.852 3.278 -13.993 1.00 75.06 105 PRO A C 1
ATOM 830 O O . PRO A 1 105 ? 12.890 3.953 -14.347 1.00 75.06 105 PRO A O 1
ATOM 833 N N . LEU A 1 106 ? 13.718 2.247 -13.142 1.00 75.00 106 LEU A N 1
ATOM 834 C CA . LEU A 1 106 ? 12.420 1.835 -12.573 1.00 75.00 106 LEU A CA 1
ATOM 835 C C . LEU A 1 106 ? 11.805 2.941 -11.707 1.00 75.00 106 LEU A C 1
ATOM 837 O O . LEU A 1 106 ? 10.588 3.048 -11.584 1.00 75.00 106 LEU A O 1
ATOM 841 N N . LEU A 1 107 ? 12.656 3.789 -11.131 1.00 81.19 107 LEU A N 1
ATOM 842 C CA . LEU A 1 107 ? 12.275 4.923 -10.300 1.00 81.19 107 LEU A CA 1
ATOM 843 C C . LEU A 1 107 ? 12.111 6.218 -11.120 1.00 81.19 107 LEU A C 1
ATOM 845 O O . LEU A 1 107 ? 11.740 7.253 -10.563 1.00 81.19 107 LEU A O 1
ATOM 849 N N . ARG A 1 108 ? 12.379 6.201 -12.435 1.00 80.62 108 ARG A N 1
ATOM 850 C CA . ARG A 1 108 ? 12.260 7.376 -13.321 1.00 80.62 108 ARG A CA 1
ATOM 851 C C . ARG A 1 108 ? 10.875 7.519 -13.909 1.00 80.62 108 ARG A C 1
ATOM 853 O O . ARG A 1 108 ? 10.675 7.551 -15.129 1.00 80.62 108 ARG A O 1
ATOM 860 N N . ASN A 1 109 ? 9.907 7.624 -13.024 1.00 82.69 109 ASN A N 1
ATOM 861 C CA . ASN A 1 109 ? 8.535 7.806 -13.423 1.00 82.69 109 ASN A CA 1
ATOM 862 C C . ASN A 1 109 ? 7.825 8.823 -12.535 1.00 82.69 109 ASN A C 1
ATOM 864 O O . ASN A 1 109 ? 8.292 9.225 -11.470 1.00 82.69 109 ASN A O 1
ATOM 868 N N . PHE A 1 110 ? 6.667 9.257 -13.015 1.00 87.75 110 PHE A N 1
ATOM 869 C CA . PHE A 1 110 ? 5.840 10.228 -12.315 1.00 87.75 110 PHE A CA 1
ATOM 870 C C . PHE A 1 110 ? 5.360 9.713 -10.950 1.00 87.75 110 PHE A C 1
ATOM 872 O O . PHE A 1 110 ? 5.242 10.479 -9.998 1.00 87.75 110 PHE A O 1
ATOM 879 N N . TRP A 1 111 ? 5.123 8.408 -10.825 1.00 89.31 111 TRP A N 1
ATOM 880 C CA . TRP A 1 111 ? 4.583 7.832 -9.600 1.00 89.31 111 TRP A CA 1
ATOM 881 C C . TRP A 1 111 ? 5.592 7.787 -8.447 1.00 89.31 111 TRP A C 1
ATOM 883 O O . TRP A 1 111 ? 5.199 8.037 -7.309 1.00 89.31 111 TRP A O 1
ATOM 893 N N . ASN A 1 112 ? 6.887 7.608 -8.724 1.00 87.94 112 ASN A N 1
ATOM 894 C CA . ASN A 1 112 ? 7.960 7.737 -7.733 1.00 87.94 112 ASN A CA 1
ATOM 895 C C . ASN A 1 112 ? 8.103 9.173 -7.194 1.00 87.94 112 ASN A C 1
ATOM 897 O O . ASN A 1 112 ? 8.617 9.377 -6.096 1.00 87.94 112 ASN A O 1
ATOM 901 N N . PHE A 1 113 ? 7.625 10.179 -7.932 1.00 91.06 113 PHE A N 1
ATOM 902 C CA . PHE A 1 113 ? 7.567 11.547 -7.422 1.00 91.06 113 PHE A CA 1
ATOM 903 C C . PHE A 1 113 ? 6.442 11.730 -6.389 1.00 91.06 113 PHE A C 1
ATOM 905 O O . PHE A 1 113 ? 6.617 12.438 -5.401 1.00 91.06 113 PHE A O 1
ATOM 912 N N . ILE A 1 114 ? 5.289 11.088 -6.604 1.00 93.56 114 ILE A N 1
ATOM 913 C CA . ILE A 1 114 ? 4.085 11.282 -5.780 1.00 93.56 114 ILE A CA 1
ATOM 914 C C . ILE A 1 114 ? 4.031 10.331 -4.583 1.00 93.56 114 ILE A C 1
ATOM 916 O O . ILE A 1 114 ? 3.684 10.757 -3.483 1.00 93.56 114 ILE A O 1
ATOM 920 N N . HIS A 1 115 ? 4.330 9.048 -4.781 1.00 93.12 115 HIS A N 1
ATOM 921 C CA . HIS A 1 115 ? 4.099 8.009 -3.776 1.00 93.12 115 HIS A CA 1
ATOM 922 C C . HIS A 1 115 ? 4.933 8.202 -2.491 1.00 93.12 115 HIS A C 1
ATOM 924 O O . HIS A 1 115 ? 4.332 8.278 -1.413 1.00 93.12 115 HIS A O 1
ATOM 930 N N . PRO A 1 116 ? 6.274 8.353 -2.545 1.00 94.25 116 PRO A N 1
ATOM 931 C CA . PRO A 1 116 ? 7.103 8.440 -1.341 1.00 94.25 116 PRO A CA 1
ATOM 932 C C . PRO A 1 116 ? 6.760 9.612 -0.405 1.00 94.25 116 PRO A C 1
ATOM 934 O O . PRO A 1 116 ? 6.707 9.381 0.803 1.00 94.25 116 PRO A O 1
ATOM 937 N N . PRO A 1 117 ? 6.433 10.833 -0.881 1.00 95.44 117 PRO A N 1
ATOM 938 C CA . PRO A 1 117 ? 5.915 11.893 -0.011 1.00 95.44 117 PRO A CA 1
ATOM 939 C C . PRO A 1 117 ? 4.724 11.475 0.865 1.00 95.44 117 PRO A C 1
ATOM 941 O O . PRO A 1 117 ? 4.701 11.794 2.056 1.00 95.44 117 PRO A O 1
ATOM 944 N N . PHE A 1 118 ? 3.758 10.727 0.320 1.00 97.00 118 PHE A N 1
ATOM 945 C CA . PHE A 1 118 ? 2.624 10.221 1.101 1.00 97.00 118 PHE A CA 1
ATOM 946 C C . PHE A 1 118 ? 3.031 9.116 2.077 1.00 97.00 118 PHE A C 1
ATOM 948 O O . PHE A 1 118 ? 2.514 9.087 3.194 1.00 97.00 118 PHE A O 1
ATOM 955 N N . VAL A 1 119 ? 3.994 8.263 1.708 1.00 96.44 119 VAL A N 1
ATOM 956 C CA . VAL A 1 119 ? 4.582 7.275 2.628 1.00 96.44 119 VAL A CA 1
ATOM 957 C C . VAL A 1 119 ? 5.235 7.979 3.817 1.00 96.44 119 VAL A C 1
ATOM 959 O O . VAL A 1 119 ? 4.925 7.648 4.958 1.00 96.44 119 VAL A O 1
ATOM 962 N N . PHE A 1 120 ? 6.072 8.996 3.586 1.00 96.88 120 PHE A N 1
ATOM 963 C CA . PHE A 1 120 ? 6.734 9.734 4.666 1.00 96.88 120 PHE A CA 1
ATOM 964 C C . PHE A 1 120 ? 5.739 10.454 5.581 1.00 96.88 120 PHE A C 1
ATOM 966 O O . PHE A 1 120 ? 5.878 10.391 6.803 1.00 96.88 120 PHE A O 1
ATOM 973 N N . LEU A 1 121 ? 4.711 11.093 5.011 1.00 97.94 121 LEU A N 1
ATOM 974 C CA . LEU A 1 121 ? 3.618 11.689 5.784 1.00 97.94 121 LEU A CA 1
ATOM 975 C C . LEU A 1 121 ? 2.917 10.638 6.653 1.00 97.94 121 LEU A C 1
ATOM 977 O O . LEU A 1 121 ? 2.797 10.830 7.864 1.00 97.94 121 LEU A O 1
ATOM 981 N N . GLY A 1 122 ? 2.513 9.517 6.054 1.00 97.94 122 GLY A N 1
ATOM 982 C CA . GLY A 1 122 ? 1.850 8.414 6.743 1.00 97.94 122 GLY A CA 1
ATOM 983 C C . GLY A 1 122 ? 2.697 7.816 7.860 1.00 97.94 122 GLY A C 1
ATOM 984 O O . GLY A 1 122 ? 2.194 7.598 8.965 1.00 97.94 122 GLY A O 1
ATOM 985 N N . TYR A 1 123 ? 3.993 7.627 7.614 1.00 97.81 123 TYR A N 1
ATOM 986 C CA . TYR A 1 123 ? 4.948 7.103 8.587 1.00 97.81 123 TYR A CA 1
ATOM 987 C C . TYR A 1 123 ? 5.094 8.049 9.777 1.00 97.81 123 TYR A C 1
ATOM 989 O O . TYR A 1 123 ? 4.892 7.636 10.920 1.00 97.81 123 TYR A O 1
ATOM 997 N N . SER A 1 124 ? 5.383 9.329 9.531 1.00 98.19 124 SER A N 1
ATOM 998 C CA . SER A 1 124 ? 5.503 10.343 10.582 1.00 98.19 124 SER A CA 1
ATOM 999 C C . SER A 1 124 ? 4.226 10.474 11.409 1.00 98.19 124 SER A C 1
ATOM 1001 O O . SER A 1 124 ? 4.273 10.408 12.636 1.00 98.19 124 SER A O 1
ATOM 1003 N N . LEU A 1 125 ? 3.074 10.638 10.757 1.00 98.38 125 LEU A N 1
ATOM 1004 C CA . LEU A 1 125 ? 1.799 10.873 11.435 1.00 98.38 125 LEU A CA 1
ATOM 1005 C C . LEU A 1 125 ? 1.347 9.662 12.254 1.00 98.38 125 LEU A C 1
ATOM 1007 O O . LEU A 1 125 ? 0.888 9.828 13.381 1.00 98.38 125 LEU A O 1
ATOM 1011 N N . THR A 1 126 ? 1.529 8.448 11.737 1.00 98.56 126 THR A N 1
ATOM 1012 C CA . THR A 1 126 ? 1.144 7.215 12.441 1.00 98.56 126 THR A CA 1
ATOM 1013 C C . THR A 1 126 ? 2.047 6.945 13.643 1.00 98.56 126 THR A C 1
ATOM 1015 O O . THR A 1 126 ? 1.551 6.612 14.720 1.00 98.56 126 THR A O 1
ATOM 1018 N N . VAL A 1 127 ? 3.361 7.167 13.514 1.00 98.38 127 VAL A N 1
ATOM 1019 C CA . VAL A 1 127 ? 4.293 7.072 14.652 1.00 98.38 127 VAL A CA 1
ATOM 1020 C C . VAL A 1 127 ? 3.956 8.117 15.718 1.00 98.38 127 VAL A C 1
ATOM 1022 O O . VAL A 1 127 ? 3.876 7.777 16.899 1.00 98.38 127 VAL A O 1
ATOM 1025 N N . LEU A 1 128 ? 3.671 9.365 15.332 1.00 98.25 128 LEU A N 1
ATOM 1026 C CA . LEU A 1 128 ? 3.234 10.402 16.274 1.00 98.25 128 LEU A CA 1
ATOM 1027 C C . LEU A 1 128 ? 1.889 10.057 16.932 1.00 98.25 128 LEU A C 1
ATOM 1029 O O . LEU A 1 128 ? 1.725 10.302 18.127 1.00 98.25 128 LEU A O 1
ATOM 1033 N N . ALA A 1 129 ? 0.958 9.424 16.211 1.00 98.12 129 ALA A N 1
ATOM 1034 C CA . ALA A 1 129 ? -0.286 8.918 16.787 1.00 98.12 129 ALA A CA 1
ATOM 1035 C C . ALA A 1 129 ? 0.003 7.877 17.880 1.00 98.12 129 ALA A C 1
ATOM 1037 O O . ALA A 1 129 ? -0.471 8.017 19.010 1.00 98.12 129 ALA A O 1
ATOM 1038 N N . ALA A 1 130 ? 0.849 6.888 17.595 1.00 98.25 130 ALA A N 1
ATOM 1039 C CA . ALA A 1 130 ? 1.256 5.877 18.566 1.00 98.25 130 ALA A CA 1
ATOM 1040 C C . ALA A 1 130 ? 1.942 6.494 19.800 1.00 98.25 130 ALA A C 1
ATOM 1042 O O . ALA A 1 130 ? 1.561 6.194 20.934 1.00 98.25 130 ALA A O 1
ATOM 1043 N N . ILE A 1 131 ? 2.889 7.419 19.603 1.00 98.31 131 ILE A N 1
ATOM 1044 C CA . ILE A 1 131 ? 3.575 8.121 20.700 1.00 98.31 131 ILE A CA 1
ATOM 1045 C C . ILE A 1 131 ? 2.585 8.967 21.513 1.00 98.31 131 ILE A C 1
ATOM 1047 O O . ILE A 1 131 ? 2.684 9.002 22.741 1.00 98.31 131 ILE A O 1
ATOM 1051 N N . SER A 1 132 ? 1.597 9.602 20.875 1.00 96.56 132 SER A N 1
ATOM 1052 C CA . SER A 1 132 ? 0.575 10.400 21.565 1.00 96.56 132 SER A CA 1
ATOM 1053 C C . SER A 1 132 ? -0.301 9.559 22.501 1.00 96.56 132 SER A C 1
ATOM 1055 O O . SER A 1 132 ? -0.579 9.997 23.618 1.00 96.56 132 SER A O 1
ATOM 1057 N N . ALA A 1 133 ? -0.648 8.324 22.114 1.00 95.50 133 ALA A N 1
ATOM 1058 C CA . ALA A 1 133 ? -1.341 7.382 22.995 1.00 95.50 133 ALA A CA 1
ATOM 1059 C C . ALA A 1 133 ? -0.447 6.899 24.144 1.00 95.50 133 ALA A C 1
ATOM 1061 O O . ALA A 1 133 ? -0.865 6.949 25.298 1.00 95.50 133 ALA A O 1
ATOM 1062 N N . ILE A 1 134 ? 0.812 6.535 23.869 1.00 96.69 134 ILE A N 1
ATOM 1063 C CA . ILE A 1 134 ? 1.791 6.160 24.911 1.00 96.69 134 ILE A CA 1
ATOM 1064 C C . ILE A 1 134 ? 1.981 7.302 25.922 1.00 96.69 134 ILE A C 1
ATOM 1066 O O . ILE A 1 134 ? 2.202 7.078 27.119 1.00 96.69 134 ILE A O 1
ATOM 1070 N N . SER A 1 135 ? 1.890 8.540 25.445 1.00 96.38 135 SER A N 1
ATOM 1071 C CA . SER A 1 135 ? 2.062 9.757 26.237 1.00 96.38 135 SER A CA 1
ATOM 1072 C C . SER A 1 135 ? 0.786 10.216 26.936 1.00 96.38 135 SER A C 1
ATOM 1074 O O . SER A 1 135 ? 0.844 11.173 27.700 1.00 96.38 135 SER A O 1
ATOM 1076 N N . ASN A 1 136 ? -0.341 9.528 26.722 1.00 93.88 136 ASN A N 1
ATOM 1077 C CA . ASN A 1 136 ? -1.659 9.900 27.236 1.00 93.88 136 ASN A CA 1
ATOM 1078 C C . ASN A 1 136 ? -2.056 11.347 26.880 1.00 93.88 136 ASN A C 1
ATOM 1080 O O . ASN A 1 136 ? -2.580 12.081 27.724 1.00 93.88 136 ASN A O 1
ATOM 1084 N N . LEU A 1 137 ? -1.807 11.775 25.636 1.00 93.88 137 LEU A N 1
ATOM 1085 C CA . LEU A 1 137 ? -2.423 13.003 25.122 1.00 93.88 137 LEU A CA 1
ATOM 1086 C C . LEU A 1 137 ? -3.951 12.849 25.051 1.00 93.88 137 LEU A C 1
ATOM 1088 O O . LEU A 1 137 ? -4.502 11.758 25.230 1.00 93.88 137 LEU A O 1
ATOM 1092 N N . THR A 1 138 ? -4.671 13.943 24.808 1.00 91.56 138 THR A N 1
ATOM 1093 C CA . THR A 1 138 ? -6.132 13.864 24.734 1.00 91.56 138 THR A CA 1
ATOM 1094 C C . THR A 1 138 ? -6.584 13.058 23.521 1.00 91.56 138 THR A C 1
ATOM 1096 O O . THR A 1 138 ? -5.938 13.040 22.472 1.00 91.56 138 THR A O 1
ATOM 1099 N N . LYS A 1 139 ? -7.771 12.446 23.610 1.00 90.25 139 LYS A N 1
ATOM 1100 C CA . LYS A 1 139 ? -8.353 11.684 22.494 1.00 90.25 139 LYS A CA 1
ATOM 1101 C C . LYS A 1 139 ? -8.469 12.509 21.205 1.00 90.25 139 LYS A C 1
ATOM 1103 O O . LYS A 1 139 ? -8.335 11.952 20.120 1.00 90.25 139 LYS A O 1
ATOM 1108 N N . LYS A 1 140 ? -8.700 13.824 21.317 1.00 88.25 140 LYS A N 1
ATOM 1109 C CA . LYS A 1 140 ? -8.758 14.747 20.173 1.00 88.25 140 LYS A CA 1
ATOM 1110 C C . LYS A 1 140 ? -7.412 14.812 19.448 1.00 88.25 140 LYS A C 1
ATOM 1112 O O . LYS A 1 140 ? -7.383 14.691 18.230 1.00 88.25 140 LYS A O 1
ATOM 1117 N N . GLU A 1 141 ? -6.320 14.957 20.189 1.00 90.00 141 GLU A N 1
ATOM 1118 C CA . GLU A 1 141 ? -4.964 15.023 19.635 1.00 90.00 141 GLU A CA 1
ATOM 1119 C C . GLU A 1 141 ? -4.513 13.681 19.068 1.00 90.00 141 GLU A C 1
ATOM 1121 O O . GLU A 1 141 ? -3.984 13.629 17.963 1.00 90.00 141 GLU A O 1
ATOM 1126 N N . ILE A 1 142 ? -4.797 12.581 19.770 1.00 94.56 142 ILE A N 1
ATOM 1127 C CA . ILE A 1 142 ? -4.513 11.233 19.264 1.00 94.56 142 ILE A CA 1
ATOM 1128 C C . ILE A 1 142 ? -5.247 11.013 17.932 1.00 94.56 142 ILE A C 1
ATOM 1130 O O . ILE A 1 142 ? -4.659 10.558 16.952 1.00 94.56 142 ILE A O 1
ATOM 1134 N N . ASN A 1 143 ? -6.528 11.391 17.866 1.00 92.75 143 ASN A N 1
ATOM 1135 C CA . ASN A 1 143 ? -7.323 11.273 16.647 1.00 92.75 143 ASN A CA 1
ATOM 1136 C C . ASN A 1 143 ? -6.854 12.209 15.525 1.00 92.75 143 ASN A C 1
ATOM 1138 O O . ASN A 1 143 ? -7.095 11.872 14.369 1.00 92.75 143 ASN A O 1
ATOM 1142 N N . PHE A 1 144 ? -6.206 13.341 15.820 1.00 91.62 144 PHE A N 1
ATOM 1143 C CA . PHE A 1 144 ? -5.601 14.203 14.795 1.00 91.62 144 PHE A CA 1
ATOM 1144 C C . PHE A 1 144 ? -4.574 13.422 13.987 1.00 91.62 144 PHE A C 1
ATOM 1146 O O . PHE A 1 144 ? -4.727 13.236 12.780 1.00 91.62 144 PHE A O 1
ATOM 1153 N N . TYR A 1 145 ? -3.572 12.896 14.688 1.00 95.62 145 TYR A N 1
ATOM 1154 C CA . TYR A 1 145 ? -2.489 12.145 14.079 1.00 95.62 145 TYR A CA 1
ATOM 1155 C C . TYR A 1 145 ? -2.983 10.842 13.463 1.00 95.62 145 TYR A C 1
ATOM 1157 O O . TYR A 1 145 ? -2.632 10.547 12.326 1.00 95.62 145 TYR A O 1
ATOM 1165 N N . ALA A 1 146 ? -3.849 10.098 14.161 1.00 96.88 146 ALA A N 1
ATOM 1166 C CA . ALA A 1 146 ? -4.377 8.839 13.646 1.00 96.88 146 ALA A CA 1
ATOM 1167 C C . ALA A 1 146 ? -5.187 9.040 12.355 1.00 96.88 146 ALA A C 1
ATOM 1169 O O . ALA A 1 146 ? -5.048 8.251 11.428 1.00 96.88 146 ALA A O 1
ATOM 1170 N N . SER A 1 147 ? -6.013 10.092 12.267 1.00 94.19 147 SER A N 1
ATOM 1171 C CA . SER A 1 147 ? -6.858 10.305 11.080 1.00 94.19 147 SER A CA 1
ATOM 1172 C C . SER A 1 147 ? -6.048 10.826 9.895 1.00 94.19 147 SER A C 1
ATOM 1174 O O . SER A 1 147 ? -6.266 10.366 8.780 1.00 94.19 147 SER A O 1
ATOM 1176 N N . LEU A 1 148 ? -5.088 11.733 10.128 1.00 95.44 148 LEU A N 1
ATOM 1177 C CA . LEU A 1 148 ? -4.180 12.203 9.076 1.00 95.44 148 LEU A CA 1
ATOM 1178 C C . LEU A 1 148 ? -3.212 11.102 8.613 1.00 95.44 148 LEU A C 1
ATOM 1180 O O . LEU A 1 148 ? -2.939 10.983 7.420 1.00 95.44 148 LEU A O 1
ATOM 1184 N N . GLY A 1 149 ? -2.706 10.284 9.538 1.00 96.94 149 GLY A N 1
ATOM 1185 C CA . GLY A 1 149 ? -1.887 9.115 9.216 1.00 96.94 149 GLY A CA 1
ATOM 1186 C C . GLY A 1 149 ? -2.668 8.103 8.386 1.00 96.94 149 GLY A C 1
ATOM 1187 O O . GLY A 1 149 ? -2.166 7.613 7.383 1.00 96.94 149 GLY A O 1
ATOM 1188 N N . TRP A 1 150 ? -3.933 7.862 8.734 1.00 96.81 150 TRP A N 1
ATOM 1189 C CA . TRP A 1 150 ? -4.773 6.920 8.004 1.00 96.81 150 TRP A CA 1
ATOM 1190 C C . TRP A 1 150 ? -5.029 7.353 6.557 1.00 96.81 150 TRP A C 1
ATOM 1192 O O . TRP A 1 150 ? -4.721 6.577 5.660 1.00 96.81 150 TRP A O 1
ATOM 1202 N N . ILE A 1 151 ? -5.458 8.600 6.312 1.00 95.50 151 ILE A N 1
ATOM 1203 C CA . ILE A 1 151 ? -5.683 9.102 4.939 1.00 95.50 151 ILE A CA 1
ATOM 1204 C C . ILE A 1 151 ? -4.402 9.125 4.101 1.00 95.50 151 ILE A C 1
ATOM 1206 O O . ILE A 1 151 ? -4.409 8.773 2.924 1.00 95.50 151 ILE A O 1
ATOM 1210 N N . THR A 1 152 ? -3.272 9.515 4.692 1.00 96.94 152 THR A N 1
ATOM 1211 C CA . THR A 1 152 ? -2.000 9.564 3.955 1.00 96.94 152 THR A CA 1
ATOM 1212 C C . THR A 1 152 ? -1.490 8.166 3.620 1.00 96.94 152 THR A C 1
ATOM 1214 O O . THR A 1 152 ? -1.002 7.964 2.511 1.00 96.94 152 THR A O 1
ATOM 1217 N N . ILE A 1 153 ? -1.692 7.179 4.501 1.00 97.50 153 ILE A N 1
ATOM 1218 C CA . ILE A 1 153 ? -1.419 5.767 4.201 1.00 97.50 153 ILE A CA 1
ATOM 1219 C C . ILE A 1 153 ? -2.417 5.201 3.176 1.00 97.50 153 ILE A C 1
ATOM 1221 O O . ILE A 1 153 ? -2.001 4.428 2.313 1.00 97.50 153 ILE A O 1
ATOM 1225 N N . SER A 1 154 ? -3.699 5.586 3.211 1.00 96.38 154 SER A N 1
ATOM 1226 C CA . SER A 1 154 ? -4.678 5.224 2.170 1.00 96.38 154 SER A CA 1
ATOM 1227 C C . SER A 1 154 ? -4.193 5.694 0.795 1.00 96.38 154 SER A C 1
ATOM 1229 O O . SER A 1 154 ? -4.099 4.898 -0.139 1.00 96.38 154 SER A O 1
ATOM 1231 N N . ILE A 1 155 ? -3.798 6.967 0.683 1.00 96.44 155 ILE A N 1
ATOM 1232 C CA . ILE A 1 155 ? -3.260 7.539 -0.559 1.00 96.44 155 ILE A CA 1
ATOM 1233 C C . ILE A 1 155 ? -1.955 6.841 -0.956 1.00 96.44 155 ILE A C 1
ATOM 1235 O O . ILE A 1 155 ? -1.791 6.493 -2.122 1.00 96.44 155 ILE A O 1
ATOM 1239 N N . ALA A 1 156 ? -1.045 6.592 -0.010 1.00 95.62 156 ALA A N 1
ATOM 1240 C CA . ALA A 1 156 ? 0.216 5.911 -0.290 1.00 95.62 156 ALA A CA 1
ATOM 1241 C C . ALA A 1 156 ? -0.008 4.517 -0.898 1.00 95.62 156 ALA A C 1
ATOM 1243 O O . ALA A 1 156 ? 0.599 4.215 -1.924 1.00 95.62 156 ALA A O 1
ATOM 1244 N N . ASN A 1 157 ? -0.913 3.709 -0.333 1.00 93.81 157 ASN A N 1
ATOM 1245 C CA . ASN A 1 157 ? -1.257 2.390 -0.874 1.00 93.81 157 ASN A CA 1
ATOM 1246 C C . ASN A 1 157 ? -1.891 2.487 -2.272 1.00 93.81 157 ASN A C 1
ATOM 1248 O O . ASN A 1 157 ? -1.484 1.762 -3.174 1.00 93.81 157 ASN A O 1
ATOM 1252 N N . ILE A 1 158 ? -2.835 3.412 -2.484 1.00 93.62 158 ILE A N 1
ATOM 1253 C CA . ILE A 1 158 ? -3.501 3.591 -3.788 1.00 93.62 158 ILE A CA 1
ATOM 1254 C C . ILE A 1 158 ? -2.500 4.015 -4.866 1.00 93.62 158 ILE A C 1
ATOM 1256 O O . ILE A 1 158 ? -2.449 3.415 -5.938 1.00 93.62 158 ILE A O 1
ATOM 1260 N N . VAL A 1 159 ? -1.689 5.040 -4.593 1.00 93.06 159 VAL A N 1
ATOM 1261 C CA . VAL A 1 159 ? -0.692 5.535 -5.552 1.00 93.06 159 VAL A CA 1
ATOM 1262 C C . VAL A 1 159 ? 0.398 4.487 -5.783 1.00 93.06 159 VAL A C 1
ATOM 1264 O O . VAL A 1 159 ? 0.842 4.329 -6.916 1.00 93.06 159 VAL A O 1
ATOM 1267 N N . GLY A 1 160 ? 0.792 3.739 -4.746 1.00 90.44 160 GLY A N 1
ATOM 1268 C CA . GLY A 1 160 ? 1.727 2.617 -4.868 1.00 90.44 160 GLY A CA 1
ATOM 1269 C C . GLY A 1 160 ? 1.192 1.523 -5.792 1.00 90.44 160 GLY A C 1
ATOM 1270 O O . GLY A 1 160 ? 1.894 1.089 -6.700 1.00 90.44 160 GLY A O 1
ATOM 1271 N N . GLY A 1 161 ? -0.085 1.166 -5.659 1.00 88.88 161 GLY A N 1
ATOM 1272 C CA . GLY A 1 161 ? -0.716 0.196 -6.549 1.00 88.88 161 GLY A CA 1
ATOM 1273 C C . GLY A 1 161 ? -0.818 0.667 -8.004 1.00 88.88 161 GLY A C 1
ATOM 1274 O O . GLY A 1 161 ? -0.534 -0.084 -8.938 1.00 88.88 161 GLY A O 1
ATOM 1275 N N . ILE A 1 162 ? -1.138 1.948 -8.223 1.00 88.75 162 ILE A N 1
ATOM 1276 C CA . ILE A 1 162 ? -1.123 2.552 -9.567 1.00 88.75 162 ILE A CA 1
ATOM 1277 C C . ILE A 1 162 ? 0.301 2.563 -10.143 1.00 88.75 162 ILE A C 1
ATOM 1279 O O . ILE A 1 162 ? 0.494 2.330 -11.338 1.00 88.75 162 ILE A O 1
ATOM 1283 N N . TRP A 1 163 ? 1.311 2.828 -9.314 1.00 87.69 163 TRP A N 1
ATOM 1284 C CA . TRP A 1 163 ? 2.708 2.768 -9.727 1.00 87.69 163 TRP A CA 1
ATOM 1285 C C . TRP A 1 163 ? 3.079 1.356 -10.204 1.00 87.69 163 TRP A C 1
ATOM 1287 O O . TRP A 1 163 ? 3.564 1.198 -11.331 1.00 87.69 163 TRP A O 1
ATOM 1297 N N . SER A 1 164 ? 2.785 0.351 -9.377 1.00 83.00 164 SER A N 1
ATOM 1298 C CA . SER A 1 164 ? 2.983 -1.077 -9.648 1.00 83.00 164 SER A CA 1
ATOM 1299 C C . SER A 1 164 ? 2.366 -1.464 -11.001 1.00 83.00 164 SER A C 1
ATOM 1301 O O . SER A 1 164 ? 3.065 -1.947 -11.899 1.00 83.00 164 SER A O 1
ATOM 1303 N N . TYR A 1 165 ? 1.109 -1.065 -11.228 1.00 85.19 165 TYR A N 1
ATOM 1304 C CA . TYR A 1 165 ? 0.361 -1.341 -12.461 1.00 85.19 165 TYR A CA 1
ATOM 1305 C C . TYR A 1 165 ? 1.030 -0.798 -13.727 1.00 85.19 165 TYR A C 1
ATOM 1307 O O . TYR A 1 165 ? 1.081 -1.478 -14.757 1.00 85.19 165 TYR A O 1
ATOM 1315 N N . ASN A 1 166 ? 1.580 0.413 -13.641 1.00 80.56 166 ASN A N 1
ATOM 1316 C CA . ASN A 1 166 ? 2.169 1.119 -14.776 1.00 80.56 166 ASN A CA 1
ATOM 1317 C C . ASN A 1 166 ? 3.636 0.764 -15.048 1.00 80.56 166 ASN A C 1
ATOM 1319 O O . ASN A 1 166 ? 4.163 1.190 -16.070 1.00 80.56 166 ASN A O 1
ATOM 1323 N N . THR A 1 167 ? 4.314 0.046 -14.149 1.00 73.00 167 THR A N 1
ATOM 1324 C CA . THR A 1 167 ? 5.783 -0.116 -14.236 1.00 73.00 167 THR A CA 1
ATOM 1325 C C . THR A 1 167 ? 6.224 -1.566 -14.284 1.00 73.00 167 THR A C 1
ATOM 1327 O O . THR A 1 167 ? 7.251 -1.868 -14.880 1.00 73.00 167 THR A O 1
ATOM 1330 N N . LEU A 1 168 ? 5.461 -2.476 -13.679 1.00 65.00 168 LEU A N 1
ATOM 1331 C CA . LEU A 1 168 ? 5.903 -3.854 -13.511 1.00 65.00 168 LEU A CA 1
ATOM 1332 C C . LEU A 1 168 ? 5.572 -4.771 -14.701 1.00 65.00 168 LEU A C 1
ATOM 1334 O O . LEU A 1 168 ? 5.981 -5.920 -14.725 1.00 65.00 168 LEU A O 1
ATOM 1338 N N . GLY A 1 169 ? 4.885 -4.286 -15.736 1.00 58.22 169 GLY A N 1
ATOM 1339 C CA . GLY A 1 169 ? 4.760 -5.011 -17.009 1.00 58.22 169 GLY A CA 1
ATOM 1340 C C . GLY A 1 169 ? 3.933 -6.306 -16.969 1.00 58.22 169 GLY A C 1
ATOM 1341 O O . GLY A 1 169 ? 3.834 -6.978 -17.984 1.00 58.22 169 GLY A O 1
ATOM 1342 N N . TRP A 1 170 ? 3.290 -6.667 -15.852 1.00 60.91 170 TRP A N 1
ATOM 1343 C CA . TRP A 1 170 ? 2.419 -7.854 -15.757 1.00 60.91 170 TRP A CA 1
ATOM 1344 C C . TRP A 1 170 ? 0.951 -7.537 -15.426 1.00 60.91 170 TRP A C 1
ATOM 1346 O O . TRP A 1 170 ? 0.171 -8.445 -15.141 1.00 60.91 170 TRP A O 1
ATOM 1356 N N . GLY A 1 171 ? 0.536 -6.266 -15.456 1.00 65.62 171 GLY A N 1
ATOM 1357 C CA . GLY A 1 171 ? -0.863 -5.860 -15.230 1.00 65.62 171 GLY A CA 1
ATOM 1358 C C . GLY A 1 171 ? -1.345 -6.001 -13.780 1.00 65.62 171 GLY A C 1
ATOM 1359 O O . GLY A 1 171 ? -2.542 -6.179 -13.546 1.00 65.62 171 GLY A O 1
ATOM 1360 N N . GLY A 1 172 ? -0.409 -5.958 -12.823 1.00 73.31 172 GLY A N 1
ATOM 1361 C CA . GLY A 1 172 ? -0.611 -6.008 -11.368 1.00 73.31 172 GLY A CA 1
ATOM 1362 C C . GLY A 1 172 ? -0.813 -4.647 -10.728 1.00 73.31 172 GLY A C 1
ATOM 1363 O O . GLY A 1 172 ? 0.110 -3.856 -10.756 1.00 73.31 172 GLY A O 1
ATOM 1364 N N . TYR A 1 173 ? -1.979 -4.373 -10.134 1.00 78.88 173 TYR A N 1
ATOM 1365 C CA . TYR A 1 173 ? -2.200 -3.150 -9.335 1.00 78.88 173 TYR A CA 1
ATOM 1366 C C . TYR A 1 173 ? -1.855 -3.317 -7.851 1.00 78.88 173 TYR A C 1
ATOM 1368 O O . TYR A 1 173 ? -1.872 -2.360 -7.089 1.00 78.88 173 TYR A O 1
ATOM 1376 N N . TRP A 1 174 ? -1.651 -4.550 -7.422 1.00 80.75 174 TRP A N 1
ATOM 1377 C CA . TRP A 1 174 ? -1.179 -4.952 -6.108 1.00 80.75 174 TRP A CA 1
ATOM 1378 C C . TRP A 1 174 ? -0.466 -6.283 -6.333 1.00 80.75 174 TRP A C 1
ATOM 1380 O O . TRP A 1 174 ? -0.693 -6.916 -7.364 1.00 80.75 174 TRP A O 1
ATOM 1390 N N . VAL A 1 175 ? 0.382 -6.726 -5.422 1.00 70.62 175 VAL A N 1
ATOM 1391 C CA . VAL A 1 175 ? 0.906 -8.088 -5.340 1.00 70.62 175 VAL A CA 1
ATOM 1392 C C . VAL A 1 175 ? 0.970 -8.445 -3.860 1.00 70.62 175 VAL A C 1
ATOM 1394 O O . VAL A 1 175 ? 1.216 -7.599 -3.005 1.00 70.62 175 VAL A O 1
ATOM 1397 N N . TRP A 1 176 ? 0.765 -9.718 -3.518 1.00 80.00 176 TRP A N 1
ATOM 1398 C CA . TRP A 1 176 ? 1.127 -10.211 -2.185 1.00 80.00 176 TRP A CA 1
ATOM 1399 C C . TRP A 1 176 ? 2.652 -10.300 -2.038 1.00 80.00 176 TRP A C 1
ATOM 1401 O O . TRP A 1 176 ? 3.215 -11.373 -1.832 1.00 80.00 176 TRP A O 1
ATOM 1411 N N . ASP A 1 177 ? 3.329 -9.167 -2.198 1.00 79.44 177 ASP A N 1
ATOM 1412 C CA . ASP A 1 177 ? 4.754 -9.014 -1.981 1.00 79.44 177 ASP A CA 1
ATOM 1413 C C . ASP A 1 177 ? 5.009 -8.431 -0.578 1.00 79.44 177 ASP A C 1
ATOM 1415 O O . ASP A 1 177 ? 4.129 -7.782 0.008 1.00 79.44 177 ASP A O 1
ATOM 1419 N N . PRO A 1 178 ? 6.200 -8.662 0.003 1.00 85.69 178 PRO A N 1
ATOM 1420 C CA . PRO A 1 178 ? 6.497 -8.182 1.343 1.00 85.69 178 PRO A CA 1
ATOM 1421 C C . PRO A 1 178 ? 6.356 -6.667 1.513 1.00 85.69 178 PRO A C 1
ATOM 1423 O O . PRO A 1 178 ? 5.869 -6.227 2.555 1.00 85.69 178 PRO A O 1
ATOM 1426 N N . VAL A 1 179 ? 6.755 -5.872 0.515 1.00 85.44 179 VAL A N 1
ATOM 1427 C CA . VAL A 1 179 ? 6.800 -4.409 0.623 1.00 85.44 179 VAL A CA 1
ATOM 1428 C C . VAL A 1 179 ? 5.397 -3.813 0.653 1.00 85.44 179 VAL A C 1
ATOM 1430 O O . VAL A 1 179 ? 5.081 -3.078 1.594 1.00 85.44 179 VAL A O 1
ATOM 1433 N N . GLU A 1 180 ? 4.536 -4.164 -0.304 1.00 87.50 180 GLU A N 1
ATOM 1434 C CA . GLU A 1 180 ? 3.154 -3.674 -0.334 1.00 87.50 180 GLU A CA 1
ATOM 1435 C C . GLU A 1 180 ? 2.370 -4.184 0.887 1.00 87.50 180 GLU A C 1
ATOM 1437 O O . GLU A 1 180 ? 1.694 -3.416 1.580 1.00 87.50 180 GLU A O 1
ATOM 1442 N N . THR A 1 181 ? 2.544 -5.460 1.254 1.00 91.69 181 THR A N 1
ATOM 1443 C CA . THR A 1 181 ? 1.871 -6.040 2.429 1.00 91.69 181 THR A CA 1
ATOM 1444 C C . THR A 1 181 ? 2.276 -5.337 3.727 1.00 91.69 181 THR A C 1
ATOM 1446 O O . THR A 1 181 ? 1.432 -5.111 4.598 1.00 91.69 181 THR A O 1
ATOM 1449 N N . ALA A 1 182 ? 3.547 -4.955 3.883 1.00 92.75 182 ALA A N 1
ATOM 1450 C CA . ALA A 1 182 ? 4.002 -4.280 5.092 1.00 92.75 182 ALA A CA 1
ATOM 1451 C C . ALA A 1 182 ? 3.419 -2.862 5.225 1.00 92.75 182 ALA A C 1
ATOM 1453 O O . ALA A 1 182 ? 3.097 -2.451 6.341 1.00 92.75 182 ALA A O 1
ATOM 1454 N N . LEU A 1 183 ? 3.208 -2.142 4.115 1.00 93.31 183 LEU A N 1
ATOM 1455 C CA . LEU A 1 183 ? 2.538 -0.832 4.110 1.00 93.31 183 LEU A CA 1
ATOM 1456 C C . LEU A 1 183 ? 1.029 -0.933 4.408 1.00 93.31 183 LEU A C 1
ATOM 1458 O O . LEU A 1 183 ? 0.434 0.009 4.942 1.00 93.31 183 LEU A O 1
ATOM 1462 N N . LEU A 1 184 ? 0.409 -2.086 4.140 1.00 95.81 184 LEU A N 1
ATOM 1463 C CA . LEU A 1 184 ? -0.993 -2.353 4.471 1.00 95.81 184 LEU A CA 1
ATOM 1464 C C . LEU A 1 184 ? -1.221 -2.583 5.979 1.00 95.81 184 LEU A C 1
ATOM 1466 O O . LEU A 1 184 ? -2.269 -2.215 6.513 1.00 95.81 184 LEU A O 1
ATOM 1470 N N . LEU A 1 185 ? -0.248 -3.149 6.701 1.00 97.62 185 LEU A N 1
ATOM 1471 C CA . LEU A 1 185 ? -0.346 -3.404 8.147 1.00 97.62 185 LEU A CA 1
ATOM 1472 C C . LEU A 1 185 ? -0.712 -2.166 8.997 1.00 97.62 185 LEU A C 1
ATOM 1474 O O . LEU A 1 185 ? -1.680 -2.248 9.763 1.00 97.62 185 LEU A O 1
ATOM 1478 N N . PRO A 1 186 ? -0.017 -1.013 8.902 1.00 97.94 186 PRO A N 1
ATOM 1479 C CA . PRO A 1 186 ? -0.391 0.177 9.667 1.00 97.94 186 PRO A CA 1
ATOM 1480 C C . PRO A 1 186 ? -1.782 0.705 9.277 1.00 97.94 186 PRO A C 1
ATOM 1482 O O . PRO A 1 186 ? -2.507 1.186 10.149 1.00 97.94 186 PRO A O 1
ATOM 1485 N N . TRP A 1 187 ? 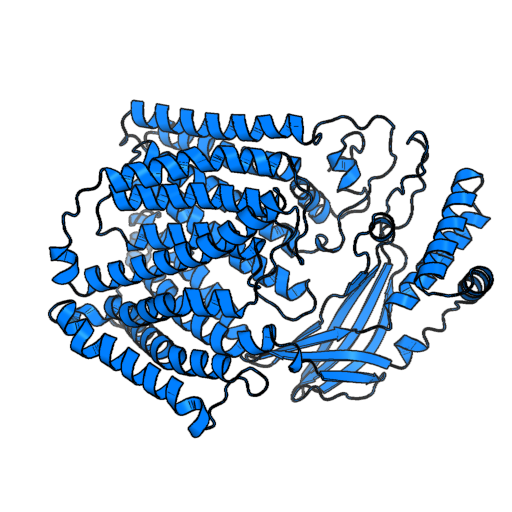-2.198 0.558 8.012 1.00 97.62 187 TRP A N 1
ATOM 1486 C CA . TRP A 1 187 ? -3.544 0.925 7.563 1.00 97.62 187 TRP A CA 1
ATOM 1487 C C . TRP A 1 187 ? -4.622 0.073 8.244 1.00 97.62 187 TRP A C 1
ATOM 1489 O O . TRP A 1 187 ? -5.602 0.609 8.769 1.00 97.62 187 TRP A O 1
ATOM 1499 N N . LEU A 1 188 ? -4.422 -1.248 8.308 1.00 98.25 188 LEU A N 1
ATOM 1500 C CA . LEU A 1 188 ? -5.327 -2.171 9.002 1.00 98.25 188 LEU A CA 1
ATOM 1501 C C . LEU A 1 188 ? -5.379 -1.880 10.506 1.00 98.25 188 LEU A C 1
ATOM 1503 O O . LEU A 1 188 ? -6.466 -1.851 11.083 1.00 98.25 188 LEU A O 1
ATOM 1507 N N . ALA A 1 189 ? -4.236 -1.599 11.138 1.00 98.25 189 ALA A N 1
ATOM 1508 C CA . ALA A 1 189 ? -4.178 -1.240 12.554 1.00 98.25 189 ALA A CA 1
ATOM 1509 C C . ALA A 1 189 ? -4.932 0.071 12.849 1.00 98.2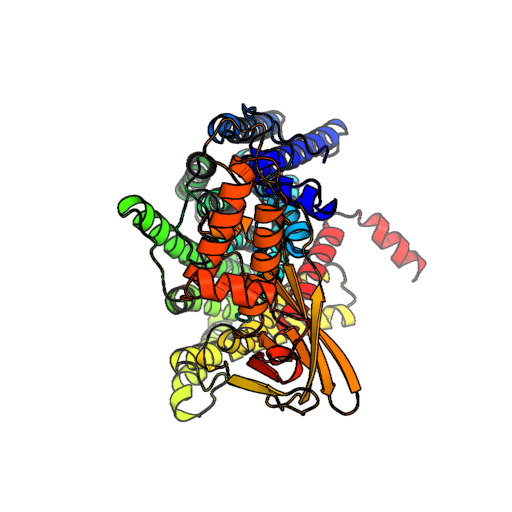5 189 ALA A C 1
ATOM 1511 O O . ALA A 1 189 ? -5.746 0.118 13.772 1.00 98.25 189 ALA A O 1
ATOM 1512 N N . LEU A 1 190 ? -4.738 1.123 12.046 1.00 98.00 190 LEU A N 1
ATOM 1513 C CA . LEU A 1 190 ? -5.474 2.388 12.187 1.00 98.00 190 LEU A CA 1
ATOM 1514 C C . LEU A 1 190 ? -6.977 2.211 11.937 1.00 98.00 190 LEU A C 1
ATOM 1516 O O . LEU A 1 190 ? -7.797 2.729 12.699 1.00 98.00 190 LEU A O 1
ATOM 1520 N N . THR A 1 191 ? -7.351 1.416 10.934 1.00 96.88 191 THR A N 1
ATOM 1521 C CA . THR A 1 191 ? -8.755 1.066 10.683 1.00 96.88 191 THR A CA 1
ATOM 1522 C C . THR A 1 191 ? -9.344 0.344 11.900 1.00 96.88 191 THR A C 1
ATOM 1524 O O . THR A 1 191 ? -10.406 0.729 12.394 1.00 96.88 191 THR A O 1
ATOM 1527 N N . GLY A 1 192 ? -8.624 -0.631 12.463 1.00 96.31 192 GLY A N 1
ATOM 1528 C CA . GLY A 1 192 ? -8.991 -1.319 13.702 1.00 96.31 192 GLY A CA 1
ATOM 1529 C C . GLY A 1 192 ? -9.139 -0.368 14.896 1.00 96.31 192 GLY A C 1
ATOM 1530 O O . GLY A 1 192 ? -10.115 -0.470 15.635 1.00 96.31 192 GLY A O 1
ATOM 1531 N N . TYR A 1 193 ? -8.241 0.610 15.057 1.00 96.38 193 TYR A N 1
ATOM 1532 C CA . TYR A 1 193 ? -8.302 1.623 16.121 1.00 96.38 193 TYR A CA 1
ATOM 1533 C C . TYR A 1 193 ? -9.606 2.438 16.090 1.00 96.38 193 TYR A C 1
ATOM 1535 O O . TYR A 1 193 ? -10.214 2.679 17.143 1.00 96.38 193 TYR A O 1
ATOM 1543 N N . PHE A 1 194 ? -10.055 2.847 14.898 1.00 93.81 194 PHE A N 1
ATOM 1544 C CA . PHE A 1 194 ? -11.301 3.601 14.738 1.00 93.81 194 PHE A CA 1
ATOM 1545 C C . PHE A 1 194 ? -12.540 2.751 15.022 1.00 93.81 194 PHE A C 1
ATOM 1547 O O . PHE A 1 194 ? -13.471 3.220 15.686 1.00 93.81 194 PHE A O 1
ATOM 1554 N N . HIS A 1 195 ? -12.538 1.498 14.570 1.00 93.00 195 HIS A N 1
ATOM 1555 C CA . HIS A 1 195 ? -13.683 0.601 14.712 1.00 93.00 195 HIS A CA 1
ATOM 1556 C C . HIS A 1 195 ? -13.785 0.012 16.124 1.00 93.00 195 HIS A C 1
ATOM 1558 O O . HIS A 1 195 ? -14.875 -0.125 16.660 1.00 93.00 195 HIS A O 1
ATOM 1564 N N . LEU A 1 196 ? -12.676 -0.222 16.820 1.00 91.38 196 LEU A N 1
ATOM 1565 C CA . LEU A 1 196 ? -12.680 -0.758 18.187 1.00 91.38 196 LEU A CA 1
ATOM 1566 C C . LEU A 1 196 ? -12.804 0.338 19.254 1.00 91.38 196 LEU A C 1
ATOM 1568 O O . LEU A 1 196 ? -12.323 0.200 20.376 1.00 91.38 196 LEU A O 1
ATOM 1572 N N . SER A 1 197 ? -13.482 1.438 18.916 1.00 83.44 197 SER A N 1
ATOM 1573 C CA . SER A 1 197 ? -13.661 2.599 19.792 1.00 83.44 197 SER A CA 1
ATOM 1574 C C . SER A 1 197 ? -14.674 2.439 20.912 1.00 83.44 197 SER A C 1
ATOM 1576 O O . SER A 1 197 ? -14.626 3.202 21.874 1.00 83.44 197 SER A O 1
ATOM 1578 N N . TYR A 1 198 ? -15.526 1.420 20.827 1.00 82.88 198 TYR A N 1
ATOM 1579 C CA . TYR A 1 198 ? -16.433 1.026 21.906 1.00 82.88 198 TYR A CA 1
ATOM 1580 C C . TYR A 1 198 ? -15.770 0.133 22.954 1.00 82.88 198 TYR A C 1
ATOM 1582 O O . TYR A 1 198 ? -16.342 -0.087 24.020 1.00 82.88 198 TYR A O 1
ATOM 1590 N N . LEU A 1 199 ? -14.579 -0.387 22.655 1.00 84.56 199 LEU A N 1
ATOM 1591 C CA . LEU A 1 199 ? -13.794 -1.147 23.612 1.00 84.56 199 LEU A CA 1
ATOM 1592 C C . LEU A 1 199 ? -12.985 -0.211 24.515 1.00 84.56 199 LEU A C 1
ATOM 1594 O O . LEU A 1 199 ? -12.888 0.996 24.294 1.00 84.56 199 LEU A O 1
ATOM 1598 N N . ASN A 1 200 ? -12.392 -0.790 25.555 1.00 86.56 200 ASN A N 1
ATOM 1599 C CA . ASN A 1 200 ? -11.540 -0.079 26.499 1.00 86.56 200 ASN A CA 1
ATOM 1600 C C . ASN A 1 200 ? -10.456 0.745 25.766 1.00 86.56 200 ASN A C 1
ATOM 1602 O O . ASN A 1 200 ? -9.799 0.244 24.851 1.00 86.56 200 ASN A O 1
ATOM 1606 N N . HIS A 1 201 ? -10.220 1.987 26.203 1.00 88.06 201 HIS A N 1
ATOM 1607 C CA . HIS A 1 201 ? -9.163 2.851 25.664 1.00 88.06 201 HIS A CA 1
ATOM 1608 C C . HIS A 1 201 ? -7.780 2.176 25.665 1.00 88.06 201 HIS A C 1
ATOM 1610 O O . HIS A 1 201 ? -6.985 2.442 24.771 1.00 88.06 201 HIS A O 1
ATOM 1616 N N . ARG A 1 202 ? -7.505 1.255 26.602 1.00 89.50 202 ARG A N 1
ATOM 1617 C CA . ARG A 1 202 ? -6.283 0.432 26.614 1.00 89.50 202 ARG A CA 1
ATOM 1618 C C . ARG A 1 202 ? -6.146 -0.428 25.356 1.00 89.50 202 ARG A C 1
ATOM 1620 O O . ARG A 1 202 ? -5.075 -0.457 24.760 1.00 89.50 202 ARG A O 1
ATOM 1627 N N . ILE A 1 203 ? -7.231 -1.060 24.898 1.00 91.25 203 ILE A N 1
ATOM 1628 C CA . ILE A 1 203 ? -7.238 -1.835 23.645 1.00 91.25 203 ILE A CA 1
ATOM 1629 C C . ILE A 1 203 ? -6.939 -0.906 22.469 1.00 91.25 203 ILE A C 1
ATOM 1631 O O . ILE A 1 203 ? -6.075 -1.204 21.650 1.00 91.25 203 ILE A O 1
ATOM 1635 N N . GLN A 1 204 ? -7.575 0.266 22.426 1.00 92.44 204 GLN A N 1
ATOM 1636 C CA . GLN A 1 204 ? -7.289 1.253 21.386 1.00 92.44 204 GLN A CA 1
ATOM 1637 C C . GLN A 1 204 ? -5.830 1.718 21.399 1.00 92.44 204 GLN A C 1
ATOM 1639 O O . GLN A 1 204 ? -5.218 1.834 20.343 1.00 92.44 204 GLN A O 1
ATOM 1644 N N . TYR A 1 205 ? -5.262 1.990 22.574 1.00 95.06 205 TYR A N 1
ATOM 1645 C CA . TYR A 1 205 ? -3.878 2.449 22.701 1.00 95.06 205 TYR A CA 1
ATOM 1646 C C . TYR A 1 205 ? -2.889 1.344 22.334 1.00 95.06 205 TYR A C 1
ATOM 1648 O O . TYR A 1 205 ? -1.872 1.635 21.709 1.00 95.06 205 TYR A O 1
ATOM 1656 N N . SER A 1 206 ? -3.211 0.084 22.637 1.00 95.75 206 SER A N 1
ATOM 1657 C CA . SER A 1 206 ? -2.439 -1.066 22.171 1.00 95.75 206 SER A CA 1
ATOM 1658 C C . SER A 1 206 ? -2.456 -1.178 20.645 1.00 95.75 206 SER A C 1
ATOM 1660 O O . SER A 1 206 ? -1.394 -1.235 20.035 1.00 95.75 206 SER A O 1
ATOM 1662 N N . ILE A 1 207 ? -3.630 -1.098 20.009 1.00 96.94 207 ILE A N 1
ATOM 1663 C CA . ILE A 1 207 ? -3.755 -1.141 18.542 1.00 96.94 207 ILE A CA 1
ATOM 1664 C C . ILE A 1 207 ? -3.012 0.028 17.889 1.00 96.94 207 ILE A C 1
ATOM 1666 O O . ILE A 1 207 ? -2.325 -0.148 16.884 1.00 96.94 207 ILE A O 1
ATOM 1670 N N . LEU A 1 208 ? -3.103 1.227 18.466 1.00 97.31 208 LEU A N 1
ATOM 1671 C CA . LEU A 1 208 ? -2.370 2.374 17.943 1.00 97.31 208 LEU A CA 1
ATOM 1672 C C . LEU A 1 208 ? -0.858 2.189 18.109 1.00 97.31 208 LEU A C 1
ATOM 1674 O O . LEU A 1 208 ? -0.094 2.533 17.213 1.00 97.31 208 LEU A O 1
ATOM 1678 N N . SER A 1 209 ? -0.414 1.574 19.202 1.00 97.94 209 SER A N 1
ATOM 1679 C CA . SER A 1 209 ? 0.983 1.181 19.363 1.00 97.94 209 SER A CA 1
ATOM 1680 C C . SER A 1 209 ? 1.405 0.129 18.328 1.00 97.94 209 SER A C 1
ATOM 1682 O O . SER A 1 209 ? 2.456 0.287 17.711 1.00 97.94 209 SER A O 1
ATOM 1684 N N . LEU A 1 210 ? 0.552 -0.856 18.014 1.00 98.06 210 LEU A N 1
ATOM 1685 C CA . LEU A 1 210 ? 0.773 -1.802 16.911 1.00 98.06 210 LEU A CA 1
ATOM 1686 C C . LEU A 1 210 ? 0.869 -1.104 15.549 1.00 98.06 210 LEU A C 1
ATOM 1688 O O . LEU A 1 210 ? 1.652 -1.535 14.706 1.00 98.06 210 LEU A O 1
ATOM 1692 N N . SER A 1 211 ? 0.146 -0.002 15.321 1.00 98.25 211 SER A N 1
ATOM 1693 C CA . SER A 1 211 ? 0.325 0.795 14.099 1.00 98.25 211 SER A CA 1
ATOM 1694 C C . SER A 1 211 ? 1.729 1.412 14.026 1.00 98.25 211 SER A C 1
ATOM 1696 O O . SER A 1 211 ? 2.374 1.308 12.987 1.00 98.25 211 SER A O 1
ATOM 1698 N N . GLY A 1 212 ? 2.256 1.932 15.143 1.00 98.06 212 GLY A N 1
ATOM 1699 C CA . GLY A 1 212 ? 3.638 2.413 15.245 1.00 98.06 212 GLY A CA 1
ATOM 1700 C C . GLY A 1 212 ? 4.663 1.301 15.005 1.00 98.06 212 GLY A C 1
ATOM 1701 O O . GLY A 1 212 ? 5.564 1.472 14.188 1.00 98.06 212 GLY A O 1
ATOM 1702 N N . PHE A 1 213 ? 4.472 0.132 15.630 1.00 98.06 213 PHE A N 1
ATOM 1703 C CA . PHE A 1 213 ? 5.256 -1.077 15.345 1.00 98.06 213 PHE A CA 1
ATOM 1704 C C . PHE A 1 213 ? 5.248 -1.410 13.847 1.00 98.06 213 PHE A C 1
ATOM 1706 O O . PHE A 1 213 ? 6.301 -1.655 13.269 1.00 98.06 213 PHE A O 1
ATOM 1713 N N . SER A 1 214 ? 4.080 -1.350 13.204 1.00 98.06 214 SER A N 1
ATOM 1714 C CA . SER A 1 214 ? 3.911 -1.713 11.793 1.00 98.06 214 SER A CA 1
ATOM 1715 C C . SER A 1 214 ? 4.634 -0.762 10.841 1.00 98.06 214 SER A C 1
ATOM 1717 O O . SER A 1 214 ? 5.149 -1.219 9.829 1.00 98.06 214 SER A O 1
ATOM 1719 N N . ILE A 1 215 ? 4.735 0.534 11.166 1.00 97.62 215 ILE A N 1
ATOM 1720 C CA . ILE A 1 215 ? 5.531 1.492 10.378 1.00 97.62 215 ILE A CA 1
ATOM 1721 C C . ILE A 1 215 ? 7.012 1.111 10.383 1.00 97.62 215 ILE A C 1
ATOM 1723 O O . ILE A 1 215 ? 7.646 1.049 9.330 1.00 97.62 215 ILE A O 1
ATOM 1727 N N . PHE A 1 216 ? 7.572 0.823 11.558 1.00 95.38 216 PHE A N 1
ATOM 1728 C CA . PHE A 1 216 ? 8.968 0.399 11.656 1.00 95.38 216 PHE A CA 1
ATOM 1729 C C . PHE A 1 216 ? 9.194 -0.996 11.084 1.00 95.38 216 PHE A C 1
ATOM 1731 O O . PHE A 1 216 ? 10.240 -1.248 10.494 1.00 95.38 216 PHE A O 1
ATOM 1738 N N . PHE A 1 217 ? 8.211 -1.886 11.203 1.00 94.44 217 PHE A N 1
ATOM 1739 C CA . PHE A 1 217 ? 8.250 -3.178 10.539 1.00 94.44 217 PHE A CA 1
ATOM 1740 C C . PHE A 1 217 ? 8.260 -3.017 9.014 1.00 94.44 217 PHE A C 1
ATOM 1742 O O . PHE A 1 217 ? 9.079 -3.645 8.358 1.00 94.44 217 PHE A O 1
ATOM 1749 N N . ALA A 1 218 ? 7.465 -2.105 8.447 1.00 93.44 218 ALA A N 1
ATOM 1750 C CA . ALA A 1 218 ? 7.497 -1.786 7.020 1.00 93.44 218 ALA A CA 1
ATOM 1751 C C . ALA A 1 218 ? 8.823 -1.152 6.571 1.00 93.44 218 ALA A C 1
ATOM 1753 O O . ALA A 1 218 ? 9.364 -1.524 5.529 1.00 93.44 218 ALA A O 1
ATOM 1754 N N . ALA A 1 219 ? 9.398 -0.248 7.369 1.00 91.88 219 ALA A N 1
ATOM 1755 C CA . ALA A 1 219 ? 10.742 0.283 7.128 1.00 91.88 219 ALA A CA 1
ATOM 1756 C C . ALA A 1 219 ? 11.819 -0.823 7.178 1.00 91.88 219 ALA A C 1
ATOM 1758 O O . ALA A 1 219 ? 12.725 -0.848 6.348 1.00 91.88 219 ALA A O 1
ATOM 1759 N N . TYR A 1 220 ? 11.694 -1.783 8.098 1.00 89.31 220 TYR A N 1
ATOM 1760 C CA . TYR A 1 220 ? 12.560 -2.961 8.154 1.00 89.31 220 TYR A CA 1
ATOM 1761 C C . TYR A 1 220 ? 12.363 -3.885 6.945 1.00 89.31 220 TYR A C 1
ATOM 1763 O O . TYR A 1 220 ? 13.344 -4.303 6.347 1.00 89.31 220 TYR A O 1
ATOM 1771 N N . VAL A 1 221 ? 11.130 -4.169 6.526 1.00 86.69 221 VAL A N 1
ATOM 1772 C CA . VAL A 1 221 ? 10.866 -4.988 5.331 1.00 86.69 221 VAL A CA 1
ATOM 1773 C C . VAL A 1 221 ? 11.479 -4.352 4.080 1.00 86.69 221 VAL A C 1
ATOM 1775 O O . VAL A 1 221 ? 12.087 -5.049 3.274 1.00 86.69 221 VAL A O 1
ATOM 1778 N N . THR A 1 222 ? 11.368 -3.030 3.944 1.00 83.12 222 THR A N 1
ATOM 1779 C CA . THR A 1 222 ? 11.860 -2.294 2.769 1.00 83.12 222 THR A CA 1
ATOM 1780 C C . THR A 1 222 ? 13.367 -2.046 2.770 1.00 83.12 222 THR A C 1
ATOM 1782 O O . THR A 1 222 ? 13.953 -1.994 1.698 1.00 83.12 222 THR A O 1
ATOM 1785 N N . ARG A 1 223 ? 14.015 -1.880 3.932 1.00 79.25 223 ARG A N 1
ATOM 1786 C CA . ARG A 1 223 ? 15.444 -1.493 4.024 1.00 79.25 223 ARG A CA 1
ATOM 1787 C C . ARG A 1 223 ? 16.334 -2.507 4.754 1.00 79.25 223 ARG A C 1
ATOM 1789 O O . ARG A 1 223 ? 17.553 -2.420 4.712 1.00 79.25 223 ARG A O 1
ATOM 1796 N N . GLY A 1 224 ? 15.744 -3.468 5.453 1.00 64.94 224 GLY A N 1
ATOM 1797 C CA . GLY A 1 224 ? 16.423 -4.501 6.245 1.00 64.94 224 GLY A CA 1
ATOM 1798 C C . GLY A 1 224 ? 16.602 -5.837 5.537 1.00 64.94 224 GLY A C 1
ATOM 1799 O O . GLY A 1 224 ? 17.100 -6.769 6.161 1.00 64.94 224 GLY A O 1
ATOM 1800 N N . GLY A 1 225 ? 16.228 -5.925 4.258 1.00 57.78 225 GLY A N 1
ATOM 1801 C CA . GLY A 1 225 ? 16.541 -7.061 3.393 1.00 57.78 225 GLY A CA 1
ATOM 1802 C C . GLY A 1 225 ? 15.712 -8.315 3.654 1.00 57.78 225 GLY A C 1
ATOM 1803 O O . GLY A 1 225 ? 16.246 -9.421 3.701 1.00 57.78 225 GLY A O 1
ATOM 1804 N N . LEU A 1 226 ? 14.385 -8.174 3.719 1.00 57.56 226 LEU A N 1
ATOM 1805 C CA . LEU A 1 226 ? 13.571 -9.255 3.176 1.00 57.56 226 LEU A CA 1
ATOM 1806 C C . LEU A 1 226 ? 13.869 -9.321 1.679 1.00 57.56 226 LEU A C 1
ATOM 1808 O O . LEU A 1 226 ? 13.577 -8.372 0.955 1.00 57.56 226 LEU A O 1
ATOM 1812 N N . TYR A 1 227 ? 14.470 -10.416 1.218 1.00 51.62 227 TYR A N 1
ATOM 1813 C CA . TYR A 1 227 ? 14.647 -10.660 -0.208 1.00 51.62 227 TYR A CA 1
ATOM 1814 C C . TYR A 1 227 ? 13.261 -10.727 -0.874 1.00 51.62 227 TYR A C 1
ATOM 1816 O O . TYR A 1 227 ? 12.616 -11.774 -0.901 1.00 51.62 227 TYR A O 1
ATOM 1824 N N . SER A 1 228 ? 12.773 -9.597 -1.380 1.00 49.34 228 SER A N 1
ATOM 1825 C CA . SER A 1 228 ? 11.620 -9.553 -2.271 1.00 49.34 228 SER A CA 1
ATOM 1826 C C . SER A 1 228 ? 12.123 -9.812 -3.693 1.00 49.34 228 SER A C 1
ATOM 1828 O O . SER A 1 228 ? 13.024 -9.099 -4.137 1.00 49.34 228 SER A O 1
ATOM 1830 N N . PRO A 1 229 ? 11.554 -10.782 -4.435 1.00 43.72 229 PRO A N 1
ATOM 1831 C CA . PRO A 1 229 ? 11.879 -10.985 -5.848 1.00 43.72 229 PRO A CA 1
ATOM 1832 C C . PRO A 1 229 ? 11.638 -9.731 -6.705 1.00 43.72 229 PRO A C 1
ATOM 1834 O O . PRO A 1 229 ? 12.251 -9.586 -7.756 1.00 43.72 229 PRO A O 1
ATOM 1837 N N . LEU A 1 230 ? 10.749 -8.837 -6.249 1.00 42.91 230 LEU A N 1
ATOM 1838 C CA . LEU A 1 230 ? 10.321 -7.629 -6.963 1.00 42.91 230 LEU A CA 1
ATOM 1839 C C . LEU A 1 230 ? 10.973 -6.344 -6.431 1.00 42.91 230 LEU A C 1
ATOM 1841 O O . LEU A 1 230 ? 11.202 -5.407 -7.188 1.00 42.91 230 LEU A O 1
ATOM 1845 N N . HIS A 1 231 ? 11.294 -6.310 -5.135 1.00 49.09 231 HIS A N 1
ATOM 1846 C CA . HIS A 1 231 ? 11.780 -5.127 -4.419 1.00 49.09 231 HIS A CA 1
ATOM 1847 C C . HIS A 1 231 ? 13.096 -5.403 -3.678 1.00 49.09 231 HIS A C 1
ATOM 1849 O O . HIS A 1 231 ? 13.265 -4.970 -2.542 1.00 49.09 231 HIS A O 1
ATOM 1855 N N . GLY A 1 232 ? 14.003 -6.190 -4.262 1.00 47.84 232 GLY A N 1
ATOM 1856 C CA . GLY A 1 232 ? 15.255 -6.596 -3.619 1.00 47.84 232 GLY A CA 1
ATOM 1857 C C . GLY A 1 232 ? 16.167 -5.411 -3.279 1.00 47.84 232 GLY A C 1
ATOM 1858 O O . GLY A 1 232 ? 17.052 -5.065 -4.058 1.00 47.84 232 GLY A O 1
ATOM 1859 N N . PHE A 1 233 ? 15.966 -4.793 -2.116 1.00 49.34 233 PHE A N 1
ATOM 1860 C CA . PHE A 1 233 ? 16.880 -3.816 -1.533 1.00 49.34 233 PHE A CA 1
ATOM 1861 C C . PHE A 1 233 ? 17.964 -4.550 -0.735 1.00 49.34 233 PHE A C 1
ATOM 1863 O O . PHE A 1 233 ? 17.687 -5.534 -0.045 1.00 49.34 233 PHE A O 1
ATOM 1870 N N . ALA A 1 234 ? 19.207 -4.074 -0.827 1.00 49.22 234 ALA A N 1
ATOM 1871 C CA . ALA A 1 234 ? 20.298 -4.585 -0.006 1.00 49.22 234 ALA A CA 1
ATOM 1872 C C . ALA A 1 234 ? 19.998 -4.356 1.487 1.00 49.22 234 ALA A C 1
ATOM 1874 O O . ALA A 1 234 ? 19.416 -3.335 1.854 1.00 49.22 234 ALA A O 1
ATOM 1875 N N . VAL A 1 235 ? 20.409 -5.294 2.347 1.00 62.03 235 VAL A N 1
ATOM 1876 C CA . VAL A 1 235 ? 20.323 -5.133 3.807 1.00 62.03 235 VAL A CA 1
ATOM 1877 C C . VAL A 1 235 ? 21.116 -3.890 4.204 1.00 62.03 235 VAL A C 1
ATOM 1879 O O . VAL A 1 235 ? 22.328 -3.839 3.990 1.00 62.03 235 VAL A O 1
ATOM 1882 N N . SER A 1 236 ? 20.453 -2.905 4.807 1.00 70.94 236 SER A N 1
ATOM 1883 C CA . SER A 1 236 ? 21.106 -1.695 5.290 1.00 70.94 236 SER A CA 1
ATOM 1884 C C . SER A 1 236 ? 20.911 -1.465 6.781 1.00 70.94 236 SER A C 1
ATOM 1886 O O . SER A 1 236 ? 20.034 -2.033 7.444 1.00 70.94 236 SER A O 1
ATOM 1888 N N . SER A 1 237 ? 21.753 -0.599 7.339 1.00 77.44 237 SER A N 1
ATOM 1889 C CA . SER A 1 237 ? 21.689 -0.217 8.747 1.00 77.44 237 SER A CA 1
ATOM 1890 C C . SER A 1 237 ? 20.365 0.461 9.119 1.00 77.44 237 SER A C 1
ATOM 1892 O O . SER A 1 237 ? 19.922 0.353 10.264 1.00 77.44 237 SER A O 1
ATOM 1894 N N . THR A 1 238 ? 19.677 1.084 8.155 1.00 82.00 238 THR A N 1
ATOM 1895 C CA . THR A 1 238 ? 18.322 1.626 8.324 1.00 82.00 238 THR A CA 1
ATOM 1896 C C . THR A 1 238 ? 17.331 0.539 8.732 1.00 82.00 238 THR A C 1
ATOM 1898 O O . THR A 1 238 ? 16.485 0.770 9.601 1.00 82.00 238 THR A O 1
ATOM 1901 N N . GLY A 1 239 ? 17.453 -0.664 8.165 1.00 83.94 239 GLY A N 1
ATOM 1902 C CA . GLY A 1 239 ? 16.639 -1.811 8.551 1.00 83.94 239 GLY A CA 1
ATOM 1903 C C . GLY A 1 239 ? 16.868 -2.230 10.003 1.00 83.94 239 GLY A C 1
ATOM 1904 O O . GLY A 1 239 ? 15.910 -2.397 10.757 1.00 83.94 239 GLY A O 1
ATOM 1905 N N . VAL A 1 240 ? 18.131 -2.318 10.429 1.00 82.75 240 VAL A N 1
ATOM 1906 C CA . VAL A 1 240 ? 18.502 -2.675 11.812 1.00 82.75 240 VAL A CA 1
ATOM 1907 C C . VAL A 1 240 ? 17.966 -1.650 12.811 1.00 82.75 240 VAL A C 1
ATOM 1909 O O . VAL A 1 240 ? 17.376 -2.015 13.828 1.00 82.75 240 VAL A O 1
ATOM 1912 N N . VAL A 1 241 ? 18.114 -0.359 12.514 1.00 87.94 241 VAL A N 1
ATOM 1913 C CA . VAL A 1 241 ? 17.597 0.712 13.378 1.00 87.94 241 VAL A CA 1
ATOM 1914 C C . VAL A 1 241 ? 16.072 0.680 13.445 1.00 87.94 241 VAL A C 1
ATOM 1916 O O . VAL A 1 241 ? 15.509 0.824 14.530 1.00 87.94 241 VAL A O 1
ATOM 1919 N N . SER A 1 242 ? 15.397 0.399 12.329 1.00 90.06 242 SER A N 1
ATOM 1920 C CA . SER A 1 242 ? 13.944 0.196 12.312 1.00 90.06 242 SER A CA 1
ATOM 1921 C C . SER A 1 242 ? 13.529 -0.992 13.191 1.00 90.06 242 SER A C 1
ATOM 1923 O O . SER A 1 242 ? 12.552 -0.900 13.934 1.00 90.06 242 SER A O 1
ATOM 1925 N N . MET A 1 243 ? 14.313 -2.074 13.207 1.00 88.25 243 MET A N 1
ATOM 1926 C CA . MET A 1 243 ? 14.082 -3.225 14.085 1.00 88.25 243 MET A CA 1
ATOM 1927 C C . MET A 1 243 ? 14.244 -2.904 15.572 1.00 88.25 243 MET A C 1
ATOM 1929 O O . MET A 1 243 ? 13.457 -3.365 16.393 1.00 88.25 243 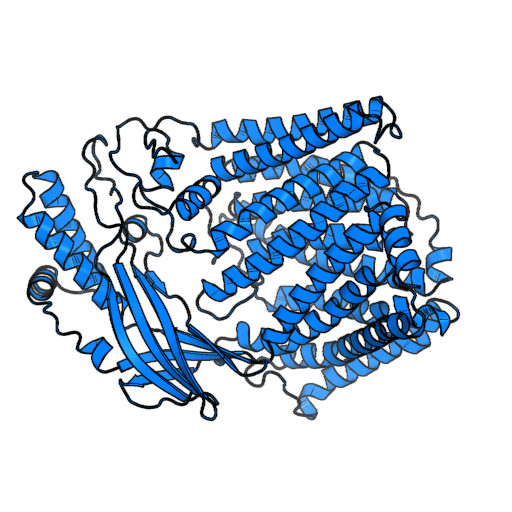MET A O 1
ATOM 1933 N N . ILE A 1 244 ? 15.206 -2.065 15.941 1.00 90.44 244 ILE A N 1
ATOM 1934 C CA . ILE A 1 244 ? 15.344 -1.606 17.330 1.00 90.44 244 ILE A CA 1
ATOM 1935 C C . ILE A 1 244 ? 14.159 -0.708 17.714 1.00 90.44 244 ILE A C 1
ATOM 1937 O O . ILE A 1 244 ? 13.584 -0.854 18.794 1.00 90.44 244 ILE A O 1
ATOM 1941 N N . LEU A 1 245 ? 13.756 0.195 16.816 1.00 93.31 245 LEU A N 1
ATOM 1942 C CA . LEU A 1 245 ? 12.690 1.165 17.064 1.00 93.31 245 LEU A CA 1
ATOM 1943 C C . LEU A 1 245 ? 11.287 0.552 17.129 1.00 93.31 245 LEU A C 1
ATOM 1945 O O . LEU A 1 245 ? 10.424 1.137 17.780 1.00 93.31 245 LEU A O 1
ATOM 1949 N N . MET A 1 246 ? 11.042 -0.620 16.532 1.00 94.44 246 MET A N 1
ATOM 1950 C CA . MET A 1 246 ? 9.735 -1.285 16.629 1.00 94.44 246 MET A CA 1
ATOM 1951 C C . MET A 1 246 ? 9.478 -1.929 18.008 1.00 94.44 246 MET A C 1
ATOM 1953 O O . MET A 1 246 ? 8.324 -2.040 18.431 1.00 94.44 246 MET A O 1
ATOM 1957 N N . ILE A 1 247 ? 10.531 -2.322 18.740 1.00 95.81 247 ILE A N 1
ATOM 1958 C CA . ILE A 1 247 ? 10.428 -3.087 19.999 1.00 95.81 247 ILE A CA 1
ATOM 1959 C C . ILE A 1 247 ? 9.637 -2.345 21.093 1.00 95.81 247 ILE A C 1
ATOM 1961 O O . ILE A 1 247 ? 8.740 -2.961 21.676 1.00 95.81 247 ILE A O 1
ATOM 1965 N N . PRO A 1 248 ? 9.883 -1.049 21.388 1.00 96.38 248 PRO A N 1
ATOM 1966 C CA . PRO A 1 248 ? 9.132 -0.333 22.421 1.00 96.38 248 PRO A CA 1
ATOM 1967 C C . PRO A 1 248 ? 7.625 -0.268 22.147 1.00 96.38 248 PRO A C 1
ATOM 1969 O O . PRO A 1 248 ? 6.829 -0.345 23.084 1.00 96.38 248 PRO A O 1
ATOM 1972 N N . PHE A 1 249 ? 7.228 -0.161 20.875 1.00 97.94 249 PHE A N 1
ATOM 1973 C CA . PHE A 1 249 ? 5.820 -0.170 20.477 1.00 97.94 249 PHE A CA 1
ATOM 1974 C C . PHE A 1 249 ? 5.189 -1.540 20.712 1.00 97.94 249 PHE A C 1
ATOM 1976 O O . PHE A 1 249 ? 4.144 -1.638 21.353 1.00 97.94 249 PHE A O 1
ATOM 1983 N N . LEU A 1 250 ? 5.856 -2.615 20.283 1.00 97.00 250 LEU A N 1
ATOM 1984 C CA . LEU A 1 250 ? 5.376 -3.972 20.539 1.00 97.00 250 LEU A CA 1
ATOM 1985 C C . LEU A 1 250 ? 5.250 -4.247 22.045 1.00 97.00 250 LEU A C 1
ATOM 1987 O O . LEU A 1 250 ? 4.226 -4.743 22.509 1.00 97.00 250 LEU A O 1
ATOM 1991 N N . PHE A 1 251 ? 6.261 -3.867 22.827 1.00 96.81 251 PHE A N 1
ATOM 1992 C CA . PHE A 1 251 ? 6.257 -4.048 24.276 1.00 96.81 251 PHE A CA 1
ATOM 1993 C C . PHE A 1 251 ? 5.121 -3.274 24.956 1.00 96.81 251 PHE A C 1
ATOM 1995 O O . PHE A 1 251 ? 4.415 -3.826 25.802 1.00 96.81 251 PHE A O 1
ATOM 2002 N N . TYR A 1 252 ? 4.897 -2.013 24.575 1.00 96.50 252 TYR A N 1
ATOM 2003 C CA . TYR A 1 252 ? 3.772 -1.233 25.090 1.00 96.50 252 TYR A CA 1
ATOM 2004 C C . TYR A 1 252 ? 2.427 -1.858 24.702 1.00 96.50 252 TYR A C 1
ATOM 2006 O O . TYR A 1 252 ? 1.548 -1.974 25.559 1.00 96.50 252 TYR A O 1
ATOM 2014 N N . ALA A 1 253 ? 2.269 -2.298 23.450 1.00 96.12 253 ALA A N 1
ATOM 2015 C CA . ALA A 1 253 ? 1.052 -2.946 22.975 1.00 96.12 253 ALA A CA 1
ATOM 2016 C C . ALA A 1 253 ? 0.710 -4.193 23.804 1.00 96.12 253 ALA A C 1
ATOM 2018 O O . ALA A 1 253 ? -0.419 -4.315 24.288 1.00 96.12 253 ALA A O 1
ATOM 2019 N N . LEU A 1 254 ? 1.689 -5.076 24.020 1.00 95.12 254 LEU A N 1
ATOM 2020 C CA . LEU A 1 254 ? 1.516 -6.318 24.775 1.00 95.12 254 LEU A CA 1
ATOM 2021 C C . LEU A 1 254 ? 1.247 -6.066 26.263 1.00 95.12 254 LEU A C 1
ATOM 2023 O O . LEU A 1 254 ? 0.328 -6.662 26.817 1.00 95.12 254 LEU A O 1
ATOM 2027 N N . ASN A 1 255 ? 1.981 -5.156 26.911 1.00 94.25 255 ASN A N 1
ATOM 2028 C CA . ASN A 1 255 ? 1.745 -4.838 28.326 1.00 94.25 255 ASN A CA 1
ATOM 2029 C C . ASN A 1 255 ? 0.380 -4.187 28.553 1.00 94.25 255 ASN A C 1
ATOM 2031 O O . ASN A 1 255 ? -0.319 -4.524 29.504 1.00 94.25 255 ASN A O 1
ATOM 2035 N N . THR A 1 256 ? -0.026 -3.291 27.654 1.00 91.44 256 THR A N 1
ATOM 2036 C CA . THR A 1 256 ? -1.329 -2.624 27.746 1.00 91.44 256 THR A CA 1
ATOM 2037 C C . THR A 1 256 ? -2.480 -3.624 27.605 1.00 91.44 256 THR A C 1
ATOM 2039 O O . THR A 1 256 ? -3.507 -3.456 28.262 1.00 91.44 256 THR A O 1
ATOM 2042 N N . LEU A 1 257 ? -2.305 -4.672 26.787 1.00 88.19 257 LEU A N 1
ATOM 2043 C CA . LEU A 1 257 ? -3.253 -5.787 26.684 1.00 88.19 257 LEU A CA 1
ATOM 2044 C C . LEU A 1 257 ? -3.183 -6.726 27.890 1.00 88.19 257 LEU A C 1
ATOM 2046 O O . LEU A 1 257 ? -4.217 -7.192 28.348 1.00 88.19 257 LEU A O 1
ATOM 2050 N N . ARG A 1 258 ? -1.992 -7.001 28.430 1.00 87.50 258 ARG A N 1
ATOM 2051 C CA . ARG A 1 258 ? -1.836 -7.849 29.621 1.00 87.50 258 ARG A CA 1
ATOM 2052 C C . ARG A 1 258 ? -2.582 -7.270 30.820 1.00 87.50 258 ARG A C 1
ATOM 2054 O O . ARG A 1 258 ? -3.262 -7.999 31.531 1.00 87.50 258 ARG A O 1
ATOM 2061 N N . ASP A 1 259 ? -2.475 -5.962 31.019 1.00 78.56 259 ASP A N 1
ATOM 2062 C CA . ASP A 1 259 ? -3.055 -5.269 32.169 1.00 78.56 259 ASP A CA 1
ATOM 2063 C C . ASP A 1 25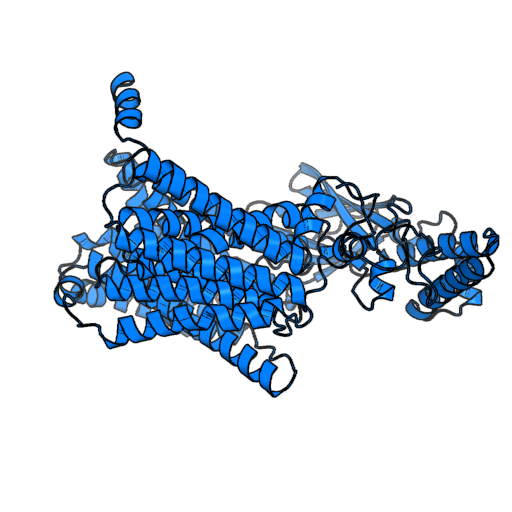9 ? -4.517 -4.849 31.908 1.00 78.56 259 ASP A C 1
ATOM 2065 O O . ASP A 1 259 ? -5.035 -3.927 32.546 1.00 78.56 259 ASP A O 1
ATOM 2069 N N . MET A 1 260 ? -5.182 -5.443 30.912 1.00 80.56 260 MET A N 1
ATOM 2070 C CA . MET A 1 260 ? -6.534 -5.061 30.527 1.00 80.56 260 MET A CA 1
ATOM 2071 C C . MET A 1 260 ? -7.590 -5.852 31.298 1.00 80.56 260 MET A C 1
ATOM 2073 O O . MET A 1 260 ? -7.547 -7.075 31.392 1.00 80.56 260 MET A O 1
ATOM 2077 N N . GLU A 1 261 ? -8.608 -5.144 31.775 1.00 75.25 261 GLU A N 1
ATOM 2078 C CA . GLU A 1 261 ? -9.831 -5.770 32.263 1.00 75.25 261 GLU A CA 1
ATOM 2079 C C . GLU A 1 261 ? -10.873 -5.793 31.143 1.00 75.25 261 GLU A C 1
ATOM 2081 O O . GLU A 1 261 ? -11.186 -4.758 30.536 1.00 75.25 261 GLU A O 1
ATOM 2086 N N . PHE A 1 262 ? -11.424 -6.978 30.871 1.00 68.75 262 PHE A N 1
ATOM 2087 C CA . PHE A 1 262 ? -12.502 -7.189 29.903 1.00 68.75 262 PHE A CA 1
ATOM 2088 C C . PHE A 1 262 ? -13.848 -6.692 30.462 1.00 68.75 262 PHE A C 1
ATOM 2090 O O . PHE A 1 262 ? -14.753 -7.462 30.777 1.00 68.75 262 PHE A O 1
ATOM 2097 N N . ASN A 1 263 ? -13.992 -5.373 30.569 1.00 68.31 263 ASN A N 1
ATOM 2098 C CA . ASN A 1 263 ? -15.227 -4.716 30.993 1.00 68.31 263 ASN A CA 1
ATOM 2099 C C . ASN A 1 263 ? -15.992 -4.170 29.770 1.00 68.31 263 ASN A C 1
ATOM 2101 O O . ASN A 1 263 ? -15.385 -3.717 28.802 1.00 68.31 263 ASN A O 1
ATOM 2105 N N . GLY A 1 264 ? -17.332 -4.214 29.798 1.00 64.44 264 GLY A N 1
ATOM 2106 C CA . GLY A 1 264 ? -18.189 -3.600 28.764 1.00 64.44 264 GLY A CA 1
ATOM 2107 C C . GLY A 1 264 ? -18.633 -4.496 27.595 1.00 64.44 264 GLY A C 1
ATOM 2108 O O . GLY A 1 264 ? -19.361 -4.027 26.725 1.00 64.44 264 GLY A O 1
ATOM 2109 N N . TYR A 1 265 ? -18.295 -5.794 27.578 1.00 73.38 265 TYR A N 1
ATOM 2110 C CA . TYR A 1 265 ? -18.738 -6.716 26.513 1.00 73.38 265 TYR A CA 1
ATOM 2111 C C . TYR A 1 265 ? -20.267 -6.856 26.429 1.00 73.38 265 TYR A C 1
ATOM 2113 O O . TYR A 1 265 ? -20.811 -7.093 25.355 1.00 73.38 265 TYR A O 1
ATOM 2121 N N . LYS A 1 266 ? -20.981 -6.674 27.548 1.00 76.44 266 LYS A N 1
ATOM 2122 C CA . LYS A 1 266 ? -22.450 -6.745 27.578 1.00 76.44 266 LYS A CA 1
ATOM 2123 C C . LYS A 1 266 ? -23.092 -5.734 26.623 1.00 76.44 266 LYS A C 1
ATOM 2125 O O . LYS A 1 266 ? -24.044 -6.084 25.937 1.00 76.44 266 LYS A O 1
ATOM 2130 N N . ASP A 1 267 ? -22.528 -4.533 26.509 1.00 78.75 267 ASP A N 1
ATOM 2131 C CA . ASP A 1 267 ? -23.027 -3.502 25.592 1.00 78.75 267 ASP A CA 1
ATOM 2132 C C . ASP A 1 267 ? -22.790 -3.865 24.124 1.00 78.75 267 ASP A C 1
ATOM 2134 O O . ASP A 1 267 ? -23.576 -3.480 23.263 1.00 78.75 267 ASP A O 1
ATOM 2138 N N . VAL A 1 268 ? -21.724 -4.617 23.838 1.00 83.38 268 VAL A N 1
ATOM 2139 C CA . VAL A 1 268 ? -21.416 -5.137 22.498 1.00 83.38 268 VAL A CA 1
ATOM 2140 C C . VAL A 1 268 ? -22.428 -6.213 22.097 1.00 83.38 268 VAL A C 1
ATOM 2142 O O . VAL A 1 268 ? -22.849 -6.254 20.947 1.00 83.38 268 VAL A O 1
ATOM 2145 N N . PHE A 1 269 ? -22.851 -7.066 23.036 1.00 85.88 269 PHE A N 1
ATOM 2146 C CA . PHE A 1 269 ? -23.825 -8.122 22.746 1.00 85.88 269 PHE A CA 1
ATOM 2147 C C . PHE A 1 269 ? -25.276 -7.626 22.698 1.00 85.88 269 PHE A C 1
ATOM 2149 O O . PHE A 1 269 ? -26.087 -8.153 21.937 1.00 85.88 269 PHE A O 1
ATOM 2156 N N . ASN A 1 270 ? -25.610 -6.599 23.476 1.00 89.94 270 ASN A N 1
ATOM 2157 C CA . ASN A 1 270 ? -26.974 -6.076 23.539 1.00 89.94 270 ASN A CA 1
ATOM 2158 C C . ASN A 1 270 ? -27.316 -5.106 22.396 1.00 89.94 270 ASN A C 1
ATOM 2160 O O . ASN A 1 270 ? -28.490 -4.819 22.190 1.00 89.94 270 ASN A O 1
ATOM 2164 N N . ASP A 1 271 ? -26.325 -4.601 21.657 1.00 92.00 271 ASP A N 1
ATOM 2165 C CA . ASP A 1 271 ? -26.520 -3.607 20.601 1.00 92.00 271 ASP A CA 1
ATOM 2166 C C . ASP A 1 271 ? -25.915 -4.082 19.274 1.00 92.00 271 ASP A C 1
ATOM 2168 O O . ASP A 1 271 ? -24.728 -4.389 19.172 1.00 92.00 271 ASP A O 1
ATOM 2172 N N . VAL A 1 272 ? -26.742 -4.127 18.229 1.00 94.12 272 VAL A N 1
ATOM 2173 C CA . VAL A 1 272 ? -26.348 -4.648 16.911 1.00 94.12 272 VAL A CA 1
ATOM 2174 C C . VAL A 1 272 ? -25.298 -3.759 16.250 1.00 94.12 272 VAL A C 1
ATOM 2176 O O . VAL A 1 272 ? -24.397 -4.273 15.592 1.00 94.12 272 VAL A O 1
ATOM 2179 N N . TYR A 1 273 ? -25.384 -2.439 16.421 1.00 92.25 273 TYR A N 1
ATOM 2180 C CA . TYR A 1 273 ? -24.451 -1.488 15.822 1.00 92.25 273 TYR A CA 1
ATOM 2181 C C . TYR A 1 273 ? -23.065 -1.611 16.469 1.00 92.25 273 TYR A C 1
ATOM 2183 O O . TYR A 1 273 ? -22.078 -1.843 15.769 1.00 92.25 273 TYR A O 1
ATOM 2191 N N . LYS A 1 274 ? -22.988 -1.556 17.806 1.00 92.00 274 LYS A N 1
ATOM 2192 C CA . LYS A 1 274 ? -21.740 -1.739 18.570 1.00 92.00 274 LYS A CA 1
ATOM 2193 C C . LYS A 1 274 ? -21.148 -3.131 18.358 1.00 92.00 274 LYS A C 1
ATOM 2195 O O . LYS A 1 274 ? -19.937 -3.251 18.161 1.00 92.00 274 LYS A O 1
ATOM 2200 N N . GLY A 1 275 ? -21.995 -4.161 18.371 1.00 93.06 275 GLY A N 1
ATOM 2201 C CA . GLY A 1 275 ? -21.630 -5.548 18.096 1.00 93.06 275 GLY A CA 1
ATOM 2202 C C . GLY A 1 275 ? -21.007 -5.718 16.717 1.00 93.06 275 GLY A C 1
ATOM 2203 O O . GLY A 1 275 ? -19.892 -6.219 16.599 1.00 93.06 275 GLY A O 1
ATOM 2204 N N . SER A 1 276 ? -21.680 -5.221 15.682 1.00 94.44 276 SER A N 1
ATOM 2205 C CA . SER A 1 276 ? -21.223 -5.334 14.293 1.00 94.44 276 SER A CA 1
ATOM 2206 C C . SER A 1 276 ? -19.933 -4.566 14.035 1.00 94.44 276 SER A C 1
ATOM 2208 O O . SER A 1 276 ? -19.023 -5.100 13.402 1.00 94.44 276 SER A O 1
ATOM 2210 N N . ILE A 1 277 ? -19.809 -3.349 14.573 1.00 93.00 277 ILE A N 1
ATOM 2211 C CA . ILE A 1 277 ? -18.580 -2.554 14.475 1.00 93.00 277 ILE A CA 1
ATOM 2212 C C . ILE A 1 277 ? -17.417 -3.259 15.172 1.00 93.00 277 ILE A C 1
ATOM 2214 O O . ILE A 1 277 ? -16.318 -3.325 14.624 1.00 93.00 277 ILE A O 1
ATOM 2218 N N . THR A 1 278 ? -17.660 -3.824 16.355 1.00 93.50 278 THR A N 1
ATOM 2219 C CA . THR A 1 278 ? -16.624 -4.519 17.123 1.00 93.50 278 THR A CA 1
ATOM 2220 C C . THR A 1 278 ? -16.182 -5.797 16.416 1.00 93.50 278 THR A C 1
ATOM 2222 O O . THR A 1 278 ? -14.986 -6.016 16.256 1.00 93.50 278 THR A O 1
ATOM 2225 N N . ILE A 1 279 ? -17.114 -6.620 15.930 1.00 95.12 279 ILE A N 1
ATOM 2226 C CA . ILE A 1 279 ? -16.795 -7.866 15.214 1.00 95.12 279 ILE A CA 1
ATOM 2227 C C . ILE A 1 279 ? -16.088 -7.574 13.884 1.00 95.12 279 ILE A C 1
ATOM 2229 O O . ILE A 1 279 ? -15.103 -8.236 13.556 1.00 95.12 279 ILE A O 1
ATOM 2233 N N . SER A 1 280 ? -16.519 -6.544 13.152 1.00 95.25 280 SER A N 1
ATOM 2234 C CA . SER A 1 280 ? -15.838 -6.098 11.929 1.00 95.25 280 SER A CA 1
ATOM 2235 C C . SER A 1 280 ? -14.427 -5.582 12.234 1.00 95.25 280 SER A C 1
ATOM 2237 O O . SER A 1 280 ? -13.476 -5.961 11.555 1.00 95.25 280 SER A O 1
ATOM 2239 N N . GLY A 1 281 ? -14.259 -4.789 13.298 1.00 95.31 281 GLY A N 1
ATOM 2240 C CA . GLY A 1 281 ? -12.956 -4.299 13.760 1.00 95.31 281 GLY A CA 1
ATOM 2241 C C . GLY A 1 281 ? -12.008 -5.418 14.202 1.00 95.31 281 GLY A C 1
ATOM 2242 O O . GLY A 1 281 ? -10.830 -5.400 13.852 1.00 95.31 281 GLY A O 1
ATOM 2243 N N . LEU A 1 282 ? -12.516 -6.431 14.911 1.00 95.62 282 LEU A N 1
ATOM 2244 C CA . LEU A 1 282 ? -11.747 -7.625 15.276 1.00 95.62 282 LEU A CA 1
ATOM 2245 C C . LEU A 1 282 ? -11.379 -8.462 14.047 1.00 95.62 282 LEU A C 1
ATOM 2247 O O . LEU A 1 282 ? -10.283 -9.007 13.995 1.00 95.62 282 LEU A O 1
ATOM 2251 N N . SER A 1 283 ? -12.255 -8.528 13.044 1.00 97.50 283 SER A N 1
ATOM 2252 C CA . SER A 1 283 ? -11.965 -9.213 11.779 1.00 97.50 283 SER A CA 1
ATOM 2253 C C . SER A 1 283 ? -10.843 -8.513 11.010 1.00 97.50 283 SER A C 1
ATOM 2255 O O . SER A 1 283 ? -9.925 -9.173 10.537 1.00 97.50 283 SER A O 1
ATOM 2257 N N . ILE A 1 284 ? -10.840 -7.176 10.973 1.00 97.38 284 ILE A N 1
ATOM 2258 C CA . ILE A 1 284 ? -9.731 -6.385 10.414 1.00 97.38 284 ILE A CA 1
ATOM 2259 C C . ILE A 1 284 ? -8.418 -6.685 11.153 1.00 97.38 284 ILE A C 1
ATOM 2261 O O . ILE A 1 284 ? -7.389 -6.895 10.510 1.00 97.38 284 ILE A O 1
ATOM 2265 N N . LEU A 1 285 ? -8.443 -6.771 12.490 1.00 97.12 285 LEU A N 1
ATOM 2266 C CA . LEU A 1 285 ? -7.267 -7.191 13.262 1.00 97.12 285 LEU A CA 1
ATOM 2267 C C . LEU A 1 285 ? -6.866 -8.649 12.991 1.00 97.12 285 LEU A C 1
ATOM 2269 O O . LEU A 1 285 ? -5.683 -8.967 13.024 1.00 97.12 285 LEU A O 1
ATOM 2273 N N . GLY A 1 286 ? -7.818 -9.530 12.691 1.00 98.06 286 GLY A N 1
ATOM 2274 C CA . GLY A 1 286 ? -7.540 -10.898 12.257 1.00 98.06 286 GLY A CA 1
ATOM 2275 C C . GLY A 1 286 ? -6.770 -10.943 10.936 1.00 98.06 286 GLY A C 1
ATOM 2276 O O . GLY A 1 286 ? -5.762 -11.641 10.845 1.00 98.06 286 GLY A O 1
ATOM 2277 N N . ILE A 1 287 ? -7.168 -10.126 9.952 1.00 97.94 287 ILE A N 1
ATOM 2278 C CA . ILE A 1 287 ? -6.416 -9.945 8.697 1.00 97.94 287 ILE A CA 1
ATOM 2279 C C . ILE A 1 287 ? -5.018 -9.392 8.998 1.00 97.94 287 ILE A C 1
ATOM 2281 O O . ILE A 1 287 ? -4.031 -9.921 8.494 1.00 97.94 287 ILE A O 1
ATOM 2285 N N . TYR A 1 288 ? -4.916 -8.373 9.857 1.00 98.12 288 TYR A N 1
ATOM 2286 C CA . TYR A 1 288 ? -3.632 -7.814 10.287 1.00 98.12 288 TYR A CA 1
ATOM 2287 C C . TYR A 1 288 ? -2.704 -8.888 10.875 1.00 98.12 288 TYR A C 1
ATOM 2289 O O . TYR A 1 288 ? -1.553 -8.993 10.462 1.00 98.12 288 TYR A O 1
ATOM 2297 N N . ILE A 1 289 ? -3.201 -9.719 11.798 1.00 97.50 289 ILE A N 1
ATOM 2298 C CA . ILE A 1 289 ? -2.416 -10.791 12.428 1.00 97.50 289 ILE A CA 1
ATOM 2299 C C . ILE A 1 289 ? -2.024 -11.854 11.398 1.00 97.50 289 ILE A C 1
ATOM 2301 O O . ILE A 1 289 ? -0.884 -12.315 11.416 1.00 97.50 289 ILE A O 1
ATOM 2305 N N . ALA A 1 290 ? -2.928 -12.234 10.493 1.00 97.06 290 ALA A N 1
ATOM 2306 C CA . ALA A 1 290 ? -2.633 -13.189 9.428 1.00 97.06 290 ALA A CA 1
ATOM 2307 C C . ALA A 1 290 ? -1.482 -12.697 8.535 1.00 97.06 290 ALA A C 1
ATOM 2309 O O . ALA A 1 290 ? -0.499 -13.414 8.348 1.00 97.06 290 ALA A O 1
ATOM 2310 N N . LEU A 1 291 ? -1.559 -11.453 8.054 1.00 95.75 291 LEU A N 1
ATOM 2311 C CA . LEU A 1 291 ? -0.524 -10.850 7.211 1.00 95.75 291 LEU A CA 1
ATOM 2312 C C . LEU A 1 291 ? 0.790 -10.644 7.971 1.00 95.75 291 LEU A C 1
ATOM 2314 O O . LEU A 1 291 ? 1.857 -10.961 7.448 1.00 95.75 291 LEU A O 1
ATOM 2318 N N . LEU A 1 292 ? 0.727 -10.185 9.224 1.00 95.44 292 LEU A N 1
ATOM 2319 C CA . LEU A 1 292 ? 1.907 -10.043 10.074 1.00 95.44 292 LEU A CA 1
ATOM 2320 C C . LEU A 1 292 ? 2.585 -11.395 10.316 1.00 95.44 292 LEU A C 1
ATOM 2322 O O . LEU A 1 292 ? 3.806 -11.461 10.300 1.00 95.44 292 LEU A O 1
ATOM 2326 N N . THR A 1 293 ? 1.821 -12.473 10.498 1.00 94.62 293 THR A N 1
ATOM 2327 C CA . THR A 1 293 ? 2.366 -13.827 10.683 1.00 94.62 293 THR A CA 1
ATOM 2328 C C . THR A 1 293 ? 3.101 -14.296 9.433 1.00 94.62 293 THR A C 1
ATOM 2330 O O . THR A 1 293 ? 4.203 -14.832 9.541 1.00 94.62 293 THR A O 1
ATOM 2333 N N . ILE A 1 294 ? 2.525 -14.058 8.251 1.00 92.69 294 ILE A N 1
ATOM 2334 C CA . ILE A 1 294 ? 3.172 -14.366 6.973 1.00 92.69 294 ILE A CA 1
ATOM 2335 C C . ILE A 1 294 ? 4.495 -13.600 6.861 1.00 92.69 294 ILE A C 1
ATOM 2337 O O . ILE A 1 294 ? 5.547 -14.226 6.731 1.00 92.69 294 ILE A O 1
ATOM 2341 N N . LEU A 1 295 ? 4.468 -12.272 7.000 1.00 91.19 295 LEU A N 1
ATOM 2342 C CA . LEU A 1 295 ? 5.674 -11.452 6.866 1.00 91.19 295 LEU A CA 1
ATOM 2343 C C . LEU A 1 295 ? 6.720 -11.778 7.934 1.00 91.19 295 LEU A C 1
ATOM 2345 O O . LEU A 1 295 ? 7.895 -11.919 7.615 1.00 91.19 295 LEU A O 1
ATOM 2349 N N . ALA A 1 296 ? 6.309 -11.964 9.189 1.00 89.88 296 ALA A N 1
ATOM 2350 C CA . ALA A 1 296 ? 7.211 -12.347 10.267 1.00 89.88 296 ALA A CA 1
ATOM 2351 C C . ALA A 1 296 ? 7.856 -13.712 9.996 1.00 89.88 296 ALA A C 1
ATOM 2353 O O . ALA A 1 296 ? 9.051 -13.867 10.230 1.00 89.88 296 ALA A O 1
ATOM 2354 N N . SER A 1 297 ? 7.113 -14.685 9.454 1.00 89.19 297 SER A N 1
ATOM 2355 C CA . SER A 1 297 ? 7.678 -15.987 9.079 1.00 89.19 297 SER A CA 1
ATOM 2356 C C . SER A 1 297 ? 8.727 -15.861 7.971 1.00 89.19 297 SER A C 1
ATOM 2358 O O . SER A 1 297 ? 9.794 -16.467 8.072 1.00 89.19 297 SER A O 1
ATOM 2360 N N . GLN A 1 298 ? 8.481 -15.007 6.971 1.00 87.38 298 GLN A N 1
ATOM 2361 C CA . GLN A 1 298 ? 9.449 -14.703 5.917 1.00 87.38 298 GLN A CA 1
ATOM 2362 C C . GLN A 1 298 ? 10.684 -13.996 6.486 1.00 87.38 298 GLN A C 1
ATOM 2364 O O . GLN A 1 298 ? 11.802 -14.336 6.100 1.00 87.38 298 GLN A O 1
ATOM 2369 N N . SER A 1 299 ? 10.507 -13.060 7.427 1.00 85.00 299 SER A N 1
ATOM 2370 C CA . SER A 1 299 ? 11.611 -12.338 8.079 1.00 85.00 299 SER A CA 1
ATOM 2371 C C . SER A 1 299 ? 12.472 -13.264 8.915 1.00 85.00 299 SER A C 1
ATOM 2373 O O . SER A 1 299 ? 13.689 -13.250 8.778 1.00 85.00 299 SER A O 1
ATOM 2375 N N . ILE A 1 300 ? 11.847 -14.108 9.735 1.00 85.06 300 ILE A N 1
ATOM 2376 C CA . ILE A 1 300 ? 12.542 -15.084 10.573 1.00 85.06 300 ILE A CA 1
ATOM 2377 C C . ILE A 1 300 ? 13.310 -16.072 9.692 1.00 85.06 300 ILE A C 1
ATOM 2379 O O . ILE A 1 300 ? 14.492 -16.305 9.927 1.00 85.06 300 ILE A O 1
ATOM 2383 N N . TYR A 1 301 ? 12.677 -16.617 8.649 1.00 85.31 301 TYR A N 1
ATOM 2384 C CA . TYR A 1 301 ? 13.348 -17.529 7.725 1.00 85.31 301 TYR A CA 1
ATOM 2385 C C . TYR A 1 301 ? 14.540 -16.860 7.034 1.00 85.31 301 TYR A C 1
ATOM 2387 O O . TYR A 1 301 ? 15.633 -17.428 7.012 1.00 85.31 301 TYR A O 1
ATOM 2395 N N . SER A 1 302 ? 14.349 -15.642 6.518 1.00 81.56 302 SER A N 1
ATOM 2396 C CA . SER A 1 302 ? 15.409 -14.899 5.827 1.00 81.56 302 SER A CA 1
ATOM 2397 C C . SER A 1 302 ? 16.573 -14.584 6.761 1.00 81.56 302 SER A C 1
ATOM 2399 O O . SER A 1 302 ? 17.721 -14.726 6.361 1.00 81.56 302 SER A O 1
ATOM 2401 N N . PHE A 1 303 ? 16.288 -14.245 8.021 1.00 78.12 303 PHE A N 1
ATOM 2402 C CA . PHE A 1 303 ? 17.300 -13.961 9.036 1.00 78.12 303 PHE A CA 1
ATOM 2403 C C . PHE A 1 303 ? 18.175 -15.176 9.379 1.00 78.12 303 PHE A C 1
ATOM 2405 O O . PHE A 1 303 ? 19.361 -15.016 9.641 1.00 78.12 303 PHE A O 1
ATOM 2412 N N . PHE A 1 304 ? 17.614 -16.390 9.394 1.00 82.31 304 PHE A N 1
ATOM 2413 C CA . PHE A 1 304 ? 18.367 -17.603 9.747 1.00 82.31 304 PHE A CA 1
ATOM 2414 C C . PHE A 1 304 ? 19.023 -18.314 8.561 1.00 82.31 304 PHE A C 1
ATOM 2416 O O . PHE A 1 304 ? 19.919 -19.129 8.770 1.00 82.31 304 PHE A O 1
ATOM 2423 N N . THR A 1 305 ? 18.550 -18.077 7.337 1.00 80.44 305 THR A N 1
ATOM 2424 C CA . THR A 1 305 ? 18.987 -18.836 6.152 1.00 80.44 305 THR A CA 1
ATOM 2425 C C . THR A 1 305 ? 19.684 -17.992 5.093 1.00 80.44 305 THR A C 1
ATOM 2427 O O . THR A 1 305 ? 20.148 -18.557 4.103 1.00 80.44 305 THR A O 1
ATOM 2430 N N . ASP A 1 306 ? 19.719 -16.667 5.265 1.00 73.62 306 ASP A N 1
ATOM 2431 C CA . ASP A 1 306 ? 20.179 -15.693 4.269 1.00 73.62 306 ASP A CA 1
ATOM 2432 C C . ASP A 1 306 ? 19.483 -15.849 2.899 1.00 73.62 306 ASP A C 1
ATOM 2434 O O . ASP A 1 306 ? 20.029 -15.482 1.857 1.00 73.62 306 ASP A O 1
ATOM 2438 N N . ARG A 1 307 ? 18.265 -16.414 2.878 1.00 74.88 307 ARG A N 1
ATOM 2439 C CA . ARG A 1 307 ? 17.480 -16.696 1.665 1.00 74.88 307 ARG A CA 1
ATOM 2440 C C . ARG A 1 307 ? 16.055 -16.174 1.770 1.00 74.88 307 ARG A C 1
ATOM 2442 O O . ARG A 1 307 ? 15.427 -16.250 2.820 1.00 74.88 307 ARG A O 1
ATOM 2449 N N . ALA A 1 308 ? 15.508 -15.743 0.635 1.00 74.25 308 ALA A N 1
ATOM 2450 C CA . ALA A 1 308 ? 14.096 -15.396 0.508 1.00 74.25 308 ALA A CA 1
ATOM 2451 C C . ALA A 1 308 ? 13.186 -16.605 0.767 1.00 74.25 308 ALA A C 1
ATOM 2453 O O . ALA A 1 308 ? 13.386 -17.666 0.171 1.00 74.25 308 ALA A O 1
ATOM 2454 N N . LEU A 1 309 ? 12.126 -16.418 1.556 1.00 81.25 309 LEU A N 1
ATOM 2455 C CA . LEU A 1 309 ? 10.976 -17.323 1.554 1.00 81.25 309 LEU A CA 1
ATOM 2456 C C . LEU A 1 309 ? 9.889 -16.761 0.631 1.00 81.25 309 LEU A C 1
ATOM 2458 O O . LEU A 1 309 ? 9.064 -15.944 1.047 1.00 81.25 309 LEU A O 1
ATOM 2462 N N . ALA A 1 310 ? 9.886 -17.196 -0.629 1.00 77.25 310 ALA A N 1
ATOM 2463 C CA . ALA A 1 310 ? 8.802 -16.887 -1.555 1.00 77.25 310 ALA A CA 1
ATOM 2464 C C . ALA A 1 310 ? 7.584 -17.760 -1.219 1.00 77.25 310 ALA A C 1
ATOM 2466 O O . ALA A 1 310 ? 7.648 -18.986 -1.300 1.00 77.25 310 ALA A O 1
ATOM 2467 N N . LEU A 1 311 ? 6.487 -17.123 -0.809 1.00 84.38 311 LEU A N 1
ATOM 2468 C CA . LEU A 1 311 ? 5.225 -17.791 -0.504 1.00 84.38 311 LEU A CA 1
ATOM 2469 C C . LEU A 1 311 ? 4.228 -17.548 -1.631 1.00 84.38 311 LEU A C 1
ATOM 2471 O O . LEU A 1 311 ? 4.183 -16.463 -2.206 1.00 84.38 311 LEU A O 1
ATOM 2475 N N . ASP A 1 312 ? 3.425 -18.565 -1.929 1.00 84.12 312 ASP A N 1
ATOM 2476 C CA . ASP A 1 312 ? 2.398 -18.466 -2.958 1.00 84.12 312 ASP A CA 1
ATOM 2477 C C . ASP A 1 312 ? 1.249 -17.539 -2.525 1.00 84.12 312 ASP A C 1
ATOM 2479 O O . ASP A 1 312 ? 0.834 -17.522 -1.360 1.00 84.12 312 ASP A O 1
ATOM 2483 N N . ILE A 1 313 ? 0.683 -16.817 -3.496 1.00 83.56 313 ILE A N 1
ATOM 2484 C CA . ILE A 1 313 ? -0.462 -15.907 -3.329 1.00 83.56 313 ILE A CA 1
ATOM 2485 C C . ILE A 1 313 ? -1.643 -16.591 -2.623 1.00 83.56 313 ILE A C 1
ATOM 2487 O O . ILE A 1 313 ? -2.364 -15.959 -1.845 1.00 83.56 313 ILE A O 1
ATOM 2491 N N . SER A 1 314 ? -1.854 -17.889 -2.853 1.00 86.06 314 SER A N 1
ATOM 2492 C CA . SER A 1 314 ? -2.945 -18.633 -2.228 1.00 86.06 314 SER A CA 1
ATOM 2493 C C . SER A 1 314 ? -2.857 -18.654 -0.701 1.00 86.06 314 SER A C 1
ATOM 2495 O O . SER A 1 314 ? -3.900 -18.589 -0.055 1.00 86.06 314 SER A O 1
ATOM 2497 N N . ILE A 1 315 ? -1.659 -18.647 -0.105 1.00 89.88 315 ILE A N 1
ATOM 2498 C CA . ILE A 1 315 ? -1.481 -18.645 1.358 1.00 89.88 315 ILE A CA 1
ATOM 2499 C C . ILE A 1 315 ? -2.064 -17.367 1.970 1.00 89.88 315 ILE A C 1
ATOM 2501 O O . ILE A 1 315 ? -2.810 -17.435 2.950 1.00 89.88 315 ILE A O 1
ATOM 2505 N N . TYR A 1 316 ? -1.792 -16.212 1.357 1.00 90.81 316 TYR A N 1
ATOM 2506 C CA . TYR A 1 316 ? -2.352 -14.924 1.773 1.00 90.81 316 TYR A CA 1
ATOM 2507 C C . TYR A 1 316 ? -3.879 -14.934 1.688 1.00 90.81 316 TYR A C 1
ATOM 2509 O O . TYR A 1 316 ? -4.567 -14.531 2.632 1.00 90.81 316 TYR A O 1
ATOM 2517 N N . ASN A 1 317 ? -4.419 -15.453 0.584 1.00 89.88 317 ASN A N 1
ATOM 2518 C CA . ASN A 1 317 ? -5.860 -15.545 0.377 1.00 89.88 317 ASN A CA 1
ATOM 2519 C C . ASN A 1 317 ? -6.517 -16.487 1.398 1.00 89.88 317 ASN A C 1
ATOM 2521 O O . ASN A 1 317 ? -7.516 -16.114 2.003 1.00 89.88 317 ASN A O 1
ATOM 2525 N N . TYR A 1 318 ? -5.955 -17.672 1.651 1.00 91.19 318 TYR A N 1
ATOM 2526 C CA . TYR A 1 318 ? -6.530 -18.640 2.590 1.00 91.19 318 TYR A CA 1
ATOM 2527 C C . TYR A 1 318 ? -6.516 -18.148 4.037 1.00 91.19 318 TYR A C 1
ATOM 2529 O O . TYR A 1 318 ? -7.509 -18.323 4.744 1.00 91.19 318 TYR A O 1
ATOM 2537 N N . LEU A 1 319 ? -5.426 -17.514 4.480 1.00 93.44 319 LEU A N 1
ATOM 2538 C CA . LEU A 1 319 ? -5.320 -17.014 5.852 1.00 93.44 319 LEU A CA 1
ATOM 2539 C C . LEU A 1 319 ? -6.191 -15.773 6.096 1.00 93.44 319 LEU A C 1
ATOM 2541 O O . LEU A 1 319 ? -6.716 -15.606 7.197 1.00 93.44 319 LEU A O 1
ATOM 2545 N N . SER A 1 320 ? -6.386 -14.919 5.087 1.00 94.19 320 SER A N 1
ATOM 2546 C CA . SER A 1 320 ? -7.236 -13.723 5.205 1.00 94.19 320 SER A CA 1
ATOM 2547 C C . SER A 1 320 ? -8.729 -14.005 4.996 1.00 94.19 320 SER A C 1
ATOM 2549 O O . SER A 1 320 ? -9.564 -13.342 5.616 1.00 94.19 320 SER A O 1
ATOM 2551 N N . LEU A 1 321 ? -9.087 -15.010 4.188 1.00 95.31 321 LEU A N 1
ATOM 2552 C CA . LEU A 1 321 ? -10.467 -15.353 3.827 1.00 95.31 321 LEU A CA 1
ATOM 2553 C C . LEU A 1 321 ? -11.454 -15.439 5.005 1.00 95.31 321 LEU A C 1
ATOM 2555 O O . LEU A 1 321 ? -12.497 -14.788 4.910 1.00 95.31 321 LEU A O 1
ATOM 2559 N N . PRO A 1 322 ? -11.203 -16.195 6.097 1.00 96.81 322 PRO A N 1
ATOM 2560 C CA . PRO A 1 322 ? -12.184 -16.321 7.177 1.00 96.81 322 PRO A CA 1
ATOM 2561 C C . PRO A 1 322 ? -12.493 -14.969 7.826 1.00 96.81 322 PRO A C 1
ATOM 2563 O O . PRO A 1 322 ? -13.644 -14.676 8.144 1.00 96.81 322 PRO A O 1
ATOM 2566 N N . PHE A 1 323 ? -11.487 -14.107 7.960 1.00 98.00 323 PHE A N 1
ATOM 2567 C CA . PHE A 1 323 ? -11.665 -12.776 8.521 1.00 98.00 323 PHE A CA 1
ATOM 2568 C C . PHE A 1 323 ? -12.365 -11.829 7.545 1.00 98.00 323 PHE A C 1
ATOM 2570 O O . PHE A 1 323 ? -13.265 -11.103 7.958 1.00 98.00 323 PHE A O 1
ATOM 2577 N N . THR A 1 324 ? -12.041 -11.877 6.251 1.00 97.12 324 THR A N 1
ATOM 2578 C CA . THR A 1 324 ? -12.763 -11.112 5.219 1.00 97.12 324 THR A CA 1
ATOM 2579 C C . THR A 1 324 ? -14.237 -11.522 5.144 1.00 97.12 324 THR A C 1
ATOM 2581 O O . THR A 1 324 ? -15.115 -10.670 5.018 1.00 97.12 324 THR A O 1
ATOM 2584 N N . ALA A 1 325 ? -14.532 -12.816 5.284 1.00 97.94 325 ALA A N 1
ATOM 2585 C CA . ALA A 1 325 ? -15.892 -13.341 5.315 1.00 97.94 325 ALA A CA 1
ATOM 2586 C C . ALA A 1 325 ? -16.693 -12.811 6.511 1.00 97.94 325 ALA A C 1
ATOM 2588 O O . ALA A 1 325 ? -17.804 -12.308 6.340 1.00 97.94 325 ALA A O 1
ATOM 2589 N N . ILE A 1 326 ? -16.122 -12.888 7.719 1.00 97.81 326 ILE A N 1
ATOM 2590 C CA . ILE A 1 326 ? -16.761 -12.373 8.938 1.00 97.81 326 ILE A CA 1
ATOM 2591 C C . ILE A 1 326 ? -16.927 -10.854 8.839 1.00 97.81 326 ILE A C 1
ATOM 2593 O O . ILE A 1 326 ? -18.007 -10.341 9.128 1.00 97.81 326 ILE A O 1
ATOM 2597 N N . PHE A 1 327 ? -15.904 -10.142 8.363 1.00 97.62 327 PHE A N 1
ATOM 2598 C CA . PHE A 1 327 ? -15.974 -8.707 8.111 1.00 97.62 327 PHE A CA 1
ATOM 2599 C C . PHE A 1 327 ? -17.176 -8.363 7.226 1.00 97.62 327 PHE A C 1
ATOM 2601 O O . PHE A 1 327 ? -18.031 -7.591 7.649 1.00 97.62 327 PHE A O 1
ATOM 2608 N N . LEU A 1 328 ? -17.313 -8.988 6.053 1.00 97.69 328 LEU A N 1
ATOM 2609 C CA . LEU A 1 328 ? -18.428 -8.726 5.138 1.00 97.69 328 LEU A CA 1
ATOM 2610 C C . LEU A 1 328 ? -19.792 -9.166 5.688 1.00 97.69 328 LEU A C 1
ATOM 2612 O O . LEU A 1 328 ? -20.796 -8.527 5.384 1.00 97.69 328 LEU A O 1
ATOM 2616 N N . ALA A 1 329 ? -19.856 -10.220 6.503 1.00 97.56 329 ALA A N 1
ATOM 2617 C CA . ALA A 1 329 ? -21.108 -10.681 7.107 1.00 97.56 329 ALA A CA 1
ATOM 2618 C C . ALA A 1 329 ? -21.632 -9.728 8.199 1.00 97.56 329 ALA A C 1
ATOM 2620 O O . ALA A 1 329 ? -22.846 -9.610 8.395 1.00 97.56 329 ALA A O 1
ATOM 2621 N N . PHE A 1 330 ? -20.742 -9.027 8.906 1.00 96.75 330 PHE A N 1
ATOM 2622 C CA . PHE A 1 330 ? -21.105 -8.068 9.958 1.00 96.75 330 PHE A CA 1
ATOM 2623 C C . PHE A 1 330 ? -21.102 -6.609 9.493 1.00 96.75 330 PHE A C 1
ATOM 2625 O O . PHE A 1 330 ? -21.783 -5.788 10.104 1.00 96.75 330 PHE A O 1
ATOM 2632 N N . PHE A 1 331 ? -20.448 -6.291 8.374 1.00 95.00 331 PHE A N 1
ATOM 2633 C CA . PHE A 1 331 ? -20.446 -4.956 7.768 1.00 95.00 331 PHE A CA 1
ATOM 2634 C C . PHE A 1 331 ? -21.850 -4.321 7.627 1.00 95.00 331 PHE A C 1
ATOM 2636 O O . PHE A 1 331 ? -22.021 -3.145 7.967 1.00 95.00 331 PHE A O 1
ATOM 2643 N N . PRO A 1 332 ? -22.894 -5.060 7.189 1.00 95.19 332 PRO A N 1
ATOM 2644 C CA . PRO A 1 332 ? -24.245 -4.523 7.030 1.00 95.19 332 PRO A CA 1
ATOM 2645 C C . PRO A 1 332 ? -24.858 -4.000 8.330 1.00 95.19 332 PRO A C 1
ATOM 2647 O O . PRO A 1 332 ? -25.602 -3.013 8.304 1.00 95.19 332 PRO A O 1
ATOM 2650 N N . GLY A 1 333 ? -24.527 -4.617 9.469 1.00 91.69 333 GLY A N 1
ATOM 2651 C CA . GLY A 1 333 ? -25.103 -4.307 10.776 1.00 91.69 333 GLY A CA 1
ATOM 2652 C C . GLY A 1 333 ? -24.980 -2.836 11.177 1.00 91.69 333 GLY A C 1
ATOM 2653 O O . GLY A 1 333 ? -25.871 -2.313 11.845 1.00 91.69 333 GLY A O 1
ATOM 2654 N N . CYS A 1 334 ? -23.981 -2.110 10.664 1.00 85.56 334 CYS A N 1
ATOM 2655 C CA . CYS A 1 334 ? -23.849 -0.662 10.851 1.00 85.56 334 CYS A CA 1
ATOM 2656 C C . CYS A 1 334 ? -25.083 0.126 10.358 1.00 85.56 334 CYS A C 1
ATOM 2658 O O . CYS A 1 334 ? -25.517 1.084 10.998 1.00 85.56 334 CYS A O 1
ATOM 2660 N N . ASN A 1 335 ? -25.706 -0.294 9.253 1.00 86.81 335 ASN A N 1
ATOM 2661 C CA . ASN A 1 335 ? -26.829 0.417 8.627 1.00 86.81 335 ASN A CA 1
ATOM 2662 C C . ASN A 1 335 ? -28.199 -0.218 8.915 1.00 86.81 335 ASN A C 1
ATOM 2664 O O . ASN A 1 335 ? -29.211 0.487 8.879 1.00 86.81 335 ASN A O 1
ATOM 2668 N N . ILE A 1 336 ? -28.244 -1.519 9.226 1.00 89.88 336 ILE A N 1
ATOM 2669 C CA . ILE A 1 336 ? -29.496 -2.262 9.474 1.00 89.88 336 ILE A CA 1
ATOM 2670 C C . ILE A 1 336 ? -29.735 -2.608 10.949 1.00 89.88 336 ILE A C 1
ATOM 2672 O O . ILE A 1 336 ? -30.688 -3.322 11.248 1.00 89.88 336 ILE A O 1
ATOM 2676 N N . HIS A 1 337 ? -28.939 -2.063 11.876 1.00 89.75 337 HIS A N 1
ATOM 2677 C CA . HIS A 1 337 ? -29.038 -2.327 13.319 1.00 89.75 337 HIS A CA 1
ATOM 2678 C C . HIS A 1 337 ? -30.462 -2.233 13.894 1.00 89.75 337 HIS A C 1
ATOM 2680 O O . HIS A 1 337 ? -30.802 -2.985 14.795 1.00 89.75 337 HIS A O 1
ATOM 2686 N N . ARG A 1 338 ? -31.316 -1.349 13.359 1.00 89.12 338 ARG A N 1
ATOM 2687 C CA . ARG A 1 338 ? -32.686 -1.114 13.860 1.00 89.12 338 ARG A CA 1
ATOM 2688 C C . ARG A 1 338 ? -33.668 -2.258 13.603 1.00 89.12 338 ARG A C 1
ATOM 2690 O O . ARG A 1 338 ? -34.738 -2.261 14.198 1.00 89.12 338 ARG A O 1
ATOM 2697 N N . TYR A 1 339 ? -33.344 -3.178 12.698 1.00 91.94 339 TYR A N 1
ATOM 2698 C CA . TYR A 1 339 ? -34.228 -4.292 12.341 1.00 91.94 339 TYR A CA 1
ATOM 2699 C C . TYR A 1 339 ? -34.023 -5.533 13.217 1.00 91.94 339 TYR A C 1
ATOM 2701 O O . TYR A 1 339 ? -34.754 -6.509 13.065 1.00 91.94 339 TYR A O 1
ATOM 2709 N N . PHE A 1 340 ? -33.047 -5.502 14.123 1.00 94.56 340 PHE A N 1
ATOM 2710 C CA . PHE A 1 340 ? -32.677 -6.632 14.968 1.00 94.56 340 PHE A CA 1
ATOM 2711 C C . PHE A 1 340 ? -32.685 -6.206 16.430 1.00 94.56 340 PHE A C 1
ATOM 2713 O O . PHE A 1 340 ? -32.371 -5.061 16.755 1.00 94.56 340 PHE A O 1
ATOM 2720 N N . ARG A 1 341 ? -33.063 -7.131 17.315 1.00 92.12 341 ARG A N 1
ATOM 2721 C CA . ARG A 1 341 ? -33.189 -6.831 18.749 1.00 92.12 341 ARG A CA 1
ATOM 2722 C C . ARG A 1 341 ? -31.834 -6.669 19.437 1.00 92.12 341 ARG A C 1
ATOM 2724 O O . ARG A 1 341 ? -31.662 -5.770 20.247 1.00 92.12 341 ARG A O 1
ATOM 2731 N N . ASP A 1 342 ? -30.917 -7.580 19.144 1.00 93.69 342 ASP A N 1
ATOM 2732 C CA . ASP A 1 342 ? -29.595 -7.706 19.755 1.00 93.69 342 ASP A CA 1
ATOM 2733 C C . ASP A 1 342 ? -28.646 -8.394 18.755 1.00 93.69 342 ASP A C 1
ATOM 2735 O O . ASP A 1 342 ? -29.076 -8.826 17.675 1.00 93.69 342 ASP A O 1
ATOM 2739 N N . ILE A 1 343 ? -27.349 -8.494 19.075 1.00 94.38 343 ILE A N 1
ATOM 2740 C CA . ILE A 1 343 ? -26.387 -9.077 18.128 1.00 94.38 343 ILE A CA 1
ATOM 2741 C C . ILE A 1 343 ? -26.676 -10.556 17.846 1.00 94.38 343 ILE A C 1
ATOM 2743 O O . ILE A 1 343 ? -26.415 -11.023 16.742 1.00 94.38 343 ILE A O 1
ATOM 2747 N N . PHE A 1 344 ? -27.239 -11.307 18.798 1.00 94.75 344 PHE A N 1
ATOM 2748 C CA . PHE A 1 344 ? -27.556 -12.722 18.597 1.00 94.75 344 PHE A CA 1
ATOM 2749 C C . PHE A 1 344 ? -28.704 -12.896 17.602 1.00 94.75 344 PHE A C 1
ATOM 2751 O O . PHE A 1 344 ? -28.664 -13.794 16.758 1.00 94.75 344 PHE A O 1
ATOM 2758 N N . ASP A 1 345 ? -29.700 -12.014 17.65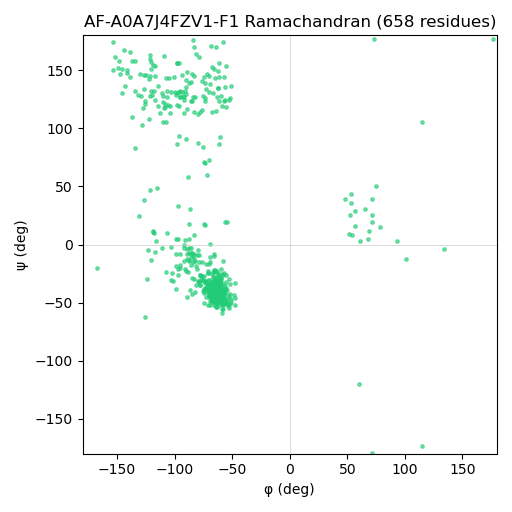8 1.00 96.25 345 ASP A N 1
ATOM 2759 C CA . ASP A 1 345 ? -30.790 -11.953 16.690 1.00 96.25 345 ASP A CA 1
ATOM 2760 C C . ASP A 1 345 ? -30.267 -11.620 15.283 1.00 96.25 345 ASP A C 1
ATOM 2762 O O . ASP A 1 345 ? -30.636 -12.296 14.320 1.00 96.25 345 ASP A O 1
ATOM 2766 N N . TYR A 1 346 ? -29.331 -10.666 15.167 1.00 97.06 346 TYR A N 1
ATOM 2767 C CA . TYR A 1 346 ? -28.628 -10.369 13.910 1.00 97.06 346 TYR A CA 1
ATOM 2768 C C . TYR A 1 346 ? -27.849 -11.581 13.385 1.00 97.06 346 TYR A C 1
ATOM 2770 O O . TYR A 1 346 ? -27.972 -11.945 12.215 1.00 97.06 346 TYR A O 1
ATOM 2778 N N . VAL A 1 347 ? -27.082 -12.255 14.245 1.00 96.88 347 VAL A N 1
ATOM 2779 C CA . VAL A 1 347 ? -26.307 -13.443 13.865 1.00 96.88 347 VAL A CA 1
ATOM 2780 C C . VAL A 1 347 ? -27.221 -14.540 13.332 1.00 96.88 347 VAL A C 1
ATOM 2782 O O . VAL A 1 347 ? -26.972 -15.080 12.256 1.00 96.88 347 VAL A O 1
ATOM 2785 N N . LYS A 1 348 ? -28.307 -14.841 14.050 1.00 97.25 348 LYS A N 1
ATOM 2786 C CA . LYS A 1 348 ? -29.237 -15.916 13.694 1.00 97.25 348 LYS A CA 1
ATOM 2787 C C . LYS A 1 348 ? -30.026 -15.621 12.419 1.00 97.25 348 LYS A C 1
ATOM 2789 O O . LYS A 1 348 ? -30.260 -16.536 11.635 1.00 97.25 348 LYS A O 1
ATOM 2794 N N . ARG A 1 349 ? -30.480 -14.379 12.231 1.00 96.75 349 ARG A N 1
ATOM 2795 C CA . ARG A 1 349 ? -31.389 -14.011 11.131 1.00 96.75 349 ARG A CA 1
ATOM 2796 C C . ARG A 1 349 ? -30.689 -13.460 9.896 1.00 96.75 349 ARG A C 1
ATOM 2798 O O . ARG A 1 349 ? -31.300 -13.466 8.834 1.00 96.75 349 ARG A O 1
ATOM 2805 N N . TYR A 1 350 ? -29.454 -12.983 10.024 1.00 96.50 350 TYR A N 1
ATOM 2806 C CA . TYR A 1 350 ? -28.720 -12.362 8.925 1.00 96.50 350 TYR A CA 1
ATOM 2807 C C . TYR A 1 350 ? -27.356 -13.013 8.687 1.00 96.50 350 TYR A C 1
ATOM 2809 O O . TYR A 1 350 ? -27.160 -13.594 7.624 1.00 96.50 350 TYR A O 1
ATOM 2817 N N . ALA A 1 351 ? -26.436 -12.964 9.659 1.00 96.62 351 ALA A N 1
ATOM 2818 C CA . ALA A 1 351 ? -25.039 -13.346 9.418 1.00 96.62 351 ALA A CA 1
ATOM 2819 C C . ALA A 1 351 ? -24.857 -14.844 9.108 1.00 96.62 351 ALA A C 1
ATOM 2821 O O . ALA A 1 351 ? -24.144 -15.201 8.176 1.00 96.62 351 ALA A O 1
ATOM 2822 N N . VAL A 1 352 ? -25.510 -15.737 9.860 1.00 97.50 352 VAL A N 1
ATOM 2823 C CA . VAL A 1 352 ? -25.448 -17.185 9.596 1.00 97.50 352 VAL A CA 1
ATOM 2824 C C . VAL A 1 352 ? -26.137 -17.537 8.273 1.00 97.50 352 VAL A C 1
ATOM 2826 O O . VAL A 1 352 ? -25.511 -18.228 7.470 1.00 97.50 352 VAL A O 1
ATOM 2829 N N . PRO A 1 353 ? -27.366 -17.060 7.981 1.00 97.56 353 PRO A N 1
ATOM 2830 C CA . PRO A 1 353 ? -27.979 -17.277 6.673 1.00 97.56 353 PRO A CA 1
ATOM 2831 C C . PRO A 1 353 ? -27.147 -16.757 5.495 1.00 97.56 353 PRO A C 1
ATOM 2833 O O . PRO A 1 353 ? -27.026 -17.467 4.501 1.00 97.56 353 PRO A O 1
ATOM 2836 N N . SER A 1 354 ? -26.541 -15.567 5.586 1.00 97.06 354 SER A N 1
ATOM 2837 C CA . SER A 1 354 ? -25.719 -15.021 4.496 1.00 97.06 354 SER A CA 1
ATOM 2838 C C . SER A 1 354 ? -24.456 -15.852 4.263 1.00 97.06 354 SER A C 1
ATOM 2840 O O . SER A 1 354 ? -24.164 -16.202 3.121 1.00 97.06 354 SER A O 1
ATOM 2842 N N . LEU A 1 355 ? -23.765 -16.262 5.332 1.00 97.62 355 LEU A N 1
ATOM 2843 C CA . LEU A 1 355 ? -22.623 -17.177 5.255 1.00 97.62 355 LEU A CA 1
ATOM 2844 C C . LEU A 1 355 ? -23.017 -18.553 4.704 1.00 97.62 355 LEU A C 1
ATOM 2846 O O . LEU A 1 355 ? -22.278 -19.122 3.904 1.00 97.62 355 LEU A O 1
ATOM 2850 N N . ALA A 1 356 ? -24.178 -19.085 5.093 1.00 97.69 356 ALA A N 1
ATOM 2851 C CA . ALA A 1 356 ? -24.681 -20.359 4.587 1.00 97.69 356 ALA A CA 1
ATOM 2852 C C . ALA A 1 356 ? -24.988 -20.285 3.085 1.00 97.69 356 ALA A C 1
ATOM 2854 O O . ALA A 1 356 ? -24.570 -21.166 2.337 1.00 97.69 356 ALA A O 1
ATOM 2855 N N . ILE A 1 357 ? -25.650 -19.214 2.630 1.00 96.94 357 ILE A N 1
ATOM 2856 C CA . ILE A 1 357 ? -25.905 -18.961 1.204 1.00 96.94 357 ILE A CA 1
ATOM 2857 C C . ILE A 1 357 ? -24.577 -18.886 0.445 1.00 96.94 357 ILE A C 1
ATOM 2859 O O . ILE A 1 357 ? -24.392 -19.614 -0.526 1.00 96.94 357 ILE A O 1
ATOM 2863 N N . SER A 1 358 ? -23.622 -18.086 0.919 1.00 97.25 358 SER A N 1
ATOM 2864 C CA . SER A 1 358 ? -22.272 -18.014 0.348 1.00 97.25 358 SER A CA 1
ATOM 2865 C C . SER A 1 358 ? -21.563 -19.367 0.295 1.00 97.25 358 SER A C 1
ATOM 2867 O O . SER A 1 358 ? -20.945 -19.702 -0.716 1.00 97.25 358 SER A O 1
ATOM 2869 N N . GLY A 1 359 ? -21.689 -20.177 1.348 1.00 97.25 359 GLY A N 1
ATOM 2870 C CA . GLY A 1 359 ? -21.178 -21.546 1.391 1.00 97.25 359 GLY A CA 1
ATOM 2871 C C . GLY A 1 359 ? -21.785 -22.426 0.300 1.00 97.25 359 GLY A C 1
ATOM 2872 O O . GLY A 1 359 ? -21.051 -23.127 -0.391 1.00 97.25 359 GLY A O 1
ATOM 2873 N N . VAL A 1 360 ? -23.100 -22.341 0.079 1.00 96.81 360 VAL A N 1
ATOM 2874 C CA . VAL A 1 360 ? -23.786 -23.061 -1.005 1.00 96.81 360 VAL A CA 1
ATOM 2875 C C . VAL A 1 360 ? -23.279 -22.607 -2.376 1.00 96.81 360 VAL A C 1
ATOM 2877 O O . VAL A 1 360 ? -22.932 -23.460 -3.190 1.00 96.81 360 VAL A O 1
ATOM 2880 N N . PHE A 1 361 ? -23.164 -21.301 -2.637 1.00 95.94 361 PHE A N 1
ATOM 2881 C CA . PHE A 1 361 ? -22.604 -20.795 -3.902 1.00 95.94 361 PHE A CA 1
ATOM 2882 C C . PHE A 1 361 ? -21.174 -21.301 -4.137 1.00 95.94 361 PHE A C 1
ATOM 2884 O O . PHE A 1 361 ? -20.842 -21.749 -5.232 1.00 95.94 361 PHE A O 1
ATOM 2891 N N . SER A 1 362 ? -20.341 -21.308 -3.096 1.00 96.31 362 SER A N 1
ATOM 2892 C CA . SER A 1 362 ? -18.977 -21.830 -3.170 1.00 96.31 362 SER A CA 1
ATOM 2893 C C . SER A 1 362 ? -18.944 -23.330 -3.481 1.00 96.31 362 SER A C 1
ATOM 2895 O O . SER A 1 362 ? -18.336 -23.738 -4.471 1.00 96.31 362 SER A O 1
ATOM 2897 N N . LEU A 1 363 ? -19.659 -24.150 -2.701 1.00 96.12 363 LEU A N 1
ATOM 2898 C CA . LEU A 1 363 ? -19.685 -25.613 -2.835 1.00 96.12 363 LEU A CA 1
ATOM 2899 C C . LEU A 1 363 ? -20.334 -26.088 -4.138 1.00 96.12 363 LEU A C 1
ATOM 2901 O O . LEU A 1 363 ? -19.989 -27.155 -4.640 1.00 96.12 363 LEU A O 1
ATOM 2905 N N . THR A 1 364 ? -21.261 -25.307 -4.693 1.00 95.31 364 THR A N 1
ATOM 2906 C CA . THR A 1 364 ? -21.934 -25.640 -5.954 1.00 95.31 364 THR A CA 1
ATOM 2907 C C . THR A 1 364 ? -21.142 -25.225 -7.194 1.00 95.31 364 THR A C 1
ATOM 2909 O O . THR A 1 364 ? -21.481 -25.682 -8.281 1.00 95.31 364 THR A O 1
ATOM 2912 N N . THR A 1 365 ? -20.054 -24.452 -7.055 1.00 95.88 365 THR A N 1
ATOM 2913 C CA . THR A 1 365 ? -19.201 -23.991 -8.174 1.00 95.88 365 THR A CA 1
ATOM 2914 C C . THR A 1 365 ? -18.815 -25.103 -9.165 1.00 95.88 365 THR A C 1
ATOM 2916 O O . THR A 1 365 ? -18.960 -24.880 -10.366 1.00 95.88 365 THR A O 1
ATOM 2919 N N . PRO A 1 366 ? -18.376 -26.309 -8.735 1.00 94.06 366 PRO A N 1
ATOM 2920 C CA . PRO A 1 366 ? -18.019 -27.379 -9.672 1.00 94.06 366 PRO A CA 1
ATOM 2921 C C . PRO A 1 366 ? -19.205 -27.920 -10.488 1.00 94.06 366 PRO A C 1
ATOM 2923 O O . PRO A 1 366 ? -18.994 -28.506 -11.543 1.00 94.06 366 PRO A O 1
ATOM 2926 N N . PHE A 1 367 ? -20.437 -27.743 -10.000 1.00 93.62 367 PHE A N 1
ATOM 2927 C CA . PHE A 1 367 ? -21.657 -28.282 -10.609 1.00 93.62 367 PHE A CA 1
ATOM 2928 C C . PHE A 1 367 ? -22.436 -27.238 -11.415 1.00 93.62 367 PHE A C 1
ATOM 2930 O O . PHE A 1 367 ? -23.100 -27.586 -12.385 1.00 93.62 367 PHE A O 1
ATOM 2937 N N . THR A 1 368 ? -22.385 -25.965 -11.013 1.00 89.06 368 THR A N 1
ATOM 2938 C CA . THR A 1 368 ? -23.126 -24.874 -11.666 1.00 89.06 368 THR A CA 1
ATOM 2939 C C . THR A 1 368 ? -22.437 -24.363 -12.925 1.00 89.06 368 THR A C 1
ATOM 2941 O O . THR A 1 368 ? -23.088 -23.725 -13.748 1.00 89.06 368 THR A O 1
ATOM 2944 N N . GLY A 1 369 ? -21.130 -24.600 -13.070 1.00 83.31 369 GLY A N 1
ATOM 2945 C CA . GLY A 1 369 ? -20.338 -24.078 -14.184 1.00 83.31 369 GLY A CA 1
ATOM 2946 C C . GLY A 1 369 ? -20.147 -22.556 -14.153 1.00 83.31 369 GLY A C 1
ATOM 2947 O O . GLY A 1 369 ? -19.699 -21.977 -15.141 1.00 83.31 369 GLY A O 1
ATOM 2948 N N . ILE A 1 370 ? -20.488 -21.886 -13.042 1.00 90.31 370 ILE A N 1
ATOM 2949 C CA . ILE A 1 370 ? -20.317 -20.434 -12.888 1.00 90.31 370 ILE A CA 1
ATOM 2950 C C . ILE A 1 370 ? -18.853 -20.147 -12.538 1.00 90.31 370 ILE A C 1
ATOM 2952 O O . ILE A 1 370 ? -18.473 -20.070 -11.364 1.00 90.31 370 ILE A O 1
ATOM 2956 N N . TYR A 1 371 ? -18.036 -19.997 -13.581 1.00 94.00 371 TYR A N 1
ATOM 2957 C CA . TYR A 1 371 ? -16.629 -19.616 -13.494 1.00 94.00 371 TYR A CA 1
ATOM 2958 C C . TYR A 1 371 ? -16.445 -18.153 -13.905 1.00 94.00 371 TYR A C 1
ATOM 2960 O O . TYR A 1 371 ? -16.617 -17.794 -15.067 1.00 94.00 371 TYR A O 1
ATOM 2968 N N . TRP A 1 372 ? -16.061 -17.306 -12.951 1.00 93.31 372 TRP A N 1
ATOM 2969 C CA . TRP A 1 372 ? -15.742 -15.893 -13.197 1.00 93.31 372 TRP A CA 1
ATOM 2970 C C . TRP A 1 372 ? -14.356 -15.704 -13.811 1.00 93.31 372 TRP A C 1
ATOM 2972 O O . TRP A 1 372 ? -14.095 -14.720 -14.501 1.00 93.31 372 TRP A O 1
ATOM 2982 N N . SER A 1 373 ? -13.461 -16.653 -13.551 1.00 93.44 373 SER A N 1
ATOM 2983 C CA . SER A 1 373 ? -12.111 -16.701 -14.096 1.00 93.44 373 SER A CA 1
ATOM 2984 C C . SER A 1 373 ? -11.837 -18.131 -14.582 1.00 93.44 373 SER A C 1
ATOM 2986 O O . SER A 1 373 ? -11.267 -18.922 -13.827 1.00 93.44 373 SER A O 1
ATOM 2988 N N . PRO A 1 374 ? -12.266 -18.494 -15.806 1.00 92.44 374 PRO A N 1
ATOM 2989 C CA . PRO A 1 374 ? -12.250 -19.879 -16.290 1.00 92.44 374 PRO A CA 1
ATOM 2990 C C . PRO A 1 374 ? -10.863 -20.534 -16.367 1.00 92.44 374 PRO A C 1
ATOM 2992 O O . PRO A 1 374 ? -10.759 -21.740 -16.181 1.00 92.44 374 PRO A O 1
ATOM 2995 N N . ILE A 1 375 ? -9.799 -19.757 -16.612 1.00 93.38 375 ILE A N 1
ATOM 2996 C CA . ILE A 1 375 ? -8.410 -20.261 -16.677 1.00 93.38 375 ILE A CA 1
ATOM 2997 C C . ILE A 1 375 ? -7.798 -20.410 -15.270 1.00 93.38 375 ILE A C 1
ATOM 2999 O O . ILE A 1 375 ? -6.811 -21.118 -15.075 1.00 93.38 375 ILE A O 1
ATOM 3003 N N . SER A 1 376 ? -8.371 -19.753 -14.259 1.00 91.81 376 SER A N 1
ATOM 3004 C CA . SER A 1 376 ? -7.894 -19.858 -12.877 1.00 91.81 376 SER A CA 1
ATOM 3005 C C . SER A 1 376 ? -8.369 -21.138 -12.201 1.00 91.81 376 SER A C 1
ATOM 3007 O O . SER A 1 376 ? -9.341 -21.766 -12.615 1.00 91.81 376 SER A O 1
ATOM 3009 N N . SER A 1 377 ? -7.697 -21.507 -11.106 1.00 91.62 377 SER A N 1
ATOM 3010 C CA . SER A 1 377 ? -8.034 -22.712 -10.347 1.00 91.62 377 SER A CA 1
ATOM 3011 C C . SER A 1 377 ? -9.504 -22.742 -9.901 1.00 91.62 377 SER A C 1
ATOM 3013 O O . SER A 1 377 ? -10.136 -21.704 -9.659 1.00 91.62 377 SER A O 1
ATOM 3015 N N . ILE A 1 378 ? -10.040 -23.952 -9.711 1.00 92.81 378 ILE A N 1
ATOM 3016 C CA . ILE A 1 378 ? -11.381 -24.139 -9.146 1.00 92.81 378 ILE A CA 1
ATOM 3017 C C . ILE A 1 378 ? -11.517 -23.457 -7.777 1.00 92.81 378 ILE A C 1
ATOM 3019 O O . ILE A 1 378 ? -12.525 -22.806 -7.519 1.00 92.81 378 ILE A O 1
ATOM 3023 N N . TYR A 1 379 ? -10.478 -23.516 -6.938 1.00 92.31 379 TYR A N 1
ATOM 3024 C CA . TYR A 1 379 ? -10.465 -22.890 -5.614 1.00 92.31 379 TYR A CA 1
ATOM 3025 C C . TYR A 1 379 ? -10.605 -21.366 -5.689 1.00 92.31 379 TYR A C 1
ATOM 3027 O O . TYR A 1 379 ? -11.345 -20.777 -4.903 1.00 92.31 379 TYR A O 1
ATOM 3035 N N . THR A 1 380 ? -9.967 -20.726 -6.673 1.00 92.56 380 THR A N 1
ATOM 3036 C CA . THR A 1 380 ? -10.122 -19.286 -6.931 1.00 92.56 380 THR A CA 1
ATOM 3037 C C . THR A 1 380 ? -11.582 -18.943 -7.226 1.00 92.56 380 THR A C 1
ATOM 3039 O O . THR A 1 380 ? -12.140 -18.039 -6.609 1.00 92.56 380 THR A O 1
ATOM 3042 N N . ASN A 1 381 ? -12.235 -19.700 -8.112 1.00 94.81 381 ASN A N 1
ATOM 3043 C CA . ASN A 1 381 ? -13.644 -19.482 -8.448 1.00 94.81 381 ASN A CA 1
ATOM 3044 C C . ASN A 1 381 ? -14.583 -19.785 -7.265 1.00 94.81 381 ASN A C 1
ATOM 3046 O O . ASN A 1 381 ? -15.545 -19.051 -7.048 1.00 94.81 381 ASN A O 1
ATOM 3050 N N . MET A 1 382 ? -14.275 -20.799 -6.449 1.00 95.12 382 MET A N 1
ATOM 3051 C CA . MET A 1 382 ? -15.012 -21.097 -5.215 1.00 95.12 382 MET A CA 1
ATOM 3052 C C . MET A 1 382 ? -14.929 -19.952 -4.200 1.00 95.12 382 MET A C 1
ATOM 3054 O O . MET A 1 382 ? -15.939 -19.635 -3.569 1.00 95.12 382 MET A O 1
ATOM 3058 N N . ILE A 1 383 ? -13.763 -19.314 -4.048 1.00 95.19 383 ILE A N 1
ATOM 3059 C CA . ILE A 1 383 ? -13.586 -18.138 -3.181 1.00 95.19 383 ILE A CA 1
ATOM 3060 C C . ILE A 1 383 ? -14.391 -16.947 -3.718 1.00 95.19 383 ILE A C 1
ATOM 3062 O O . ILE A 1 383 ? -15.083 -16.281 -2.948 1.00 95.19 383 ILE A O 1
ATOM 3066 N N . ILE A 1 384 ? -14.354 -16.703 -5.031 1.00 95.50 384 ILE A N 1
ATOM 3067 C CA . ILE A 1 384 ? -15.132 -15.628 -5.664 1.00 95.50 384 ILE A CA 1
ATOM 3068 C C . ILE A 1 384 ? -16.633 -15.839 -5.429 1.00 95.50 384 ILE A C 1
ATOM 3070 O O . ILE A 1 384 ? -17.306 -14.946 -4.913 1.00 95.50 384 ILE A O 1
ATOM 3074 N N . ASN A 1 385 ? -17.149 -17.038 -5.712 1.00 96.31 385 ASN A N 1
ATOM 3075 C CA . ASN A 1 385 ? -18.557 -17.380 -5.493 1.00 96.31 385 ASN A CA 1
ATOM 3076 C C . ASN A 1 385 ? -18.960 -17.339 -4.011 1.00 96.31 385 ASN A C 1
ATOM 3078 O O . ASN A 1 385 ? -20.108 -17.027 -3.701 1.00 96.31 385 ASN A O 1
ATOM 3082 N N . PHE A 1 386 ? -18.029 -17.597 -3.090 1.00 97.25 386 PHE A N 1
ATOM 3083 C CA . PHE A 1 386 ? -18.268 -17.429 -1.659 1.00 97.25 386 PHE A CA 1
ATOM 3084 C C . PHE A 1 386 ? -18.416 -15.950 -1.266 1.00 97.25 386 PHE A C 1
ATOM 3086 O O . PHE A 1 386 ? -19.321 -15.588 -0.512 1.00 97.25 386 PHE A O 1
ATOM 3093 N N . LEU A 1 387 ? -17.538 -15.076 -1.766 1.00 97.81 387 LEU A N 1
ATOM 3094 C CA . LEU A 1 387 ? -17.462 -13.681 -1.325 1.00 97.81 387 LEU A CA 1
ATOM 3095 C C . LEU A 1 387 ? -18.442 -12.743 -2.044 1.00 97.81 387 LEU A C 1
ATOM 3097 O O . LEU A 1 387 ? -18.883 -11.773 -1.426 1.00 97.81 387 LEU A O 1
ATOM 3101 N N . ILE A 1 388 ? -18.830 -13.025 -3.295 1.00 96.94 388 ILE A N 1
ATOM 3102 C CA . ILE A 1 388 ? -19.755 -12.172 -4.066 1.00 96.94 388 ILE A CA 1
ATOM 3103 C C . ILE A 1 388 ? -21.074 -11.910 -3.317 1.00 96.94 388 ILE A C 1
ATOM 3105 O O . ILE A 1 388 ? -21.423 -10.737 -3.180 1.00 96.94 388 ILE A O 1
ATOM 3109 N N . PRO A 1 389 ? -21.806 -12.916 -2.789 1.00 97.19 389 PRO A N 1
ATOM 3110 C CA . PRO A 1 389 ? -23.069 -12.656 -2.099 1.00 97.19 389 PRO A CA 1
ATOM 3111 C C . PRO A 1 389 ? -22.906 -11.753 -0.869 1.00 97.19 389 PRO A C 1
ATOM 3113 O O . PRO A 1 389 ? -23.715 -10.846 -0.675 1.00 97.19 389 PRO A O 1
ATOM 3116 N N . LEU A 1 390 ? -21.837 -11.941 -0.082 1.00 98.06 390 LEU A N 1
ATOM 3117 C CA . LEU A 1 390 ? -21.548 -11.109 1.095 1.00 98.06 390 LEU A CA 1
ATOM 3118 C C . LEU A 1 390 ? -21.184 -9.674 0.695 1.00 98.06 390 LEU A C 1
ATOM 3120 O O . LEU A 1 390 ? -21.665 -8.710 1.295 1.00 98.06 390 LEU A O 1
ATOM 3124 N N . ALA A 1 391 ? -20.349 -9.518 -0.334 1.00 97.62 391 ALA A N 1
ATOM 3125 C CA . ALA A 1 391 ? -19.928 -8.210 -0.822 1.00 97.62 391 ALA A CA 1
ATOM 3126 C C . ALA A 1 391 ? -21.100 -7.444 -1.457 1.00 97.62 391 ALA A C 1
ATOM 3128 O O . ALA A 1 391 ? -21.279 -6.259 -1.179 1.00 97.62 391 ALA A O 1
ATOM 3129 N N . LEU A 1 392 ? -21.960 -8.121 -2.226 1.00 97.12 392 LEU A N 1
ATOM 3130 C CA . LEU A 1 392 ? -23.195 -7.542 -2.760 1.00 97.12 392 LEU A CA 1
ATOM 3131 C C . LEU A 1 392 ? -24.166 -7.160 -1.644 1.00 97.12 392 LEU A C 1
ATOM 3133 O O . LEU A 1 392 ? -24.730 -6.068 -1.686 1.00 97.12 392 LEU A O 1
ATOM 3137 N N . SER A 1 393 ? -24.347 -8.001 -0.620 1.00 96.25 393 SER A N 1
ATOM 3138 C CA . SER A 1 393 ? -25.226 -7.660 0.501 1.00 96.25 393 SER A CA 1
ATOM 3139 C C . SER A 1 393 ? -24.714 -6.446 1.277 1.00 96.25 393 SER A C 1
ATOM 3141 O O . SER A 1 393 ? -25.500 -5.561 1.620 1.00 96.25 393 SER A O 1
ATOM 3143 N N . ALA A 1 394 ? -23.398 -6.363 1.496 1.00 96.38 394 ALA A N 1
ATOM 3144 C CA . ALA A 1 394 ? -22.763 -5.201 2.105 1.00 96.38 394 ALA A CA 1
ATOM 3145 C C . ALA A 1 394 ? -22.938 -3.942 1.246 1.00 96.38 394 ALA A C 1
ATOM 3147 O O . ALA A 1 394 ? -23.346 -2.910 1.778 1.00 96.38 394 ALA A O 1
ATOM 3148 N N . LEU A 1 395 ? -22.722 -4.038 -0.070 1.00 96.25 395 LEU A N 1
ATOM 3149 C CA . LEU A 1 395 ? -22.903 -2.929 -1.007 1.00 96.25 395 LEU A CA 1
ATOM 3150 C C . LEU A 1 395 ? -24.353 -2.424 -1.036 1.00 96.25 395 LEU A C 1
ATOM 3152 O O . LEU A 1 395 ? -24.598 -1.225 -0.958 1.00 96.25 395 LEU A O 1
ATOM 3156 N N . MET A 1 396 ? -25.338 -3.320 -1.115 1.00 95.44 396 MET A N 1
ATOM 3157 C CA . MET A 1 396 ? -26.751 -2.922 -1.153 1.00 95.44 396 MET A CA 1
ATOM 3158 C C . MET A 1 396 ? -27.167 -2.194 0.128 1.00 95.44 396 MET A C 1
ATOM 3160 O O . MET A 1 396 ? -27.895 -1.201 0.087 1.00 95.44 396 MET A O 1
ATOM 3164 N N . VAL A 1 397 ? -26.671 -2.652 1.278 1.00 93.62 397 VAL A N 1
ATOM 3165 C CA . VAL A 1 397 ? -26.980 -2.053 2.578 1.00 93.62 397 VAL A CA 1
ATOM 3166 C C . VAL A 1 397 ? -26.302 -0.691 2.766 1.00 93.62 397 VAL A C 1
ATOM 3168 O O . VAL A 1 397 ? -26.919 0.226 3.319 1.00 93.62 397 VAL A O 1
ATOM 3171 N N . THR A 1 398 ? -25.070 -0.512 2.288 1.00 92.94 398 THR A N 1
ATOM 3172 C CA . THR A 1 398 ? -24.394 0.794 2.329 1.00 92.94 398 THR A CA 1
ATOM 3173 C C . THR A 1 398 ? -25.017 1.789 1.365 1.00 92.94 398 THR A C 1
ATOM 3175 O O . THR A 1 398 ? -25.259 2.927 1.766 1.00 92.94 398 THR A O 1
ATOM 3178 N N . LEU A 1 399 ? -25.381 1.360 0.153 1.00 93.12 399 LEU A N 1
ATOM 3179 C CA . LEU A 1 399 ? -26.114 2.181 -0.814 1.00 93.12 399 LEU A CA 1
ATOM 3180 C C . LEU A 1 399 ? -27.478 2.612 -0.270 1.00 93.12 399 LEU A C 1
ATOM 3182 O O . LEU A 1 399 ? -27.836 3.784 -0.381 1.00 93.12 399 LEU A O 1
ATOM 3186 N N . TYR A 1 400 ? -28.212 1.714 0.394 1.00 90.06 400 TYR A N 1
ATOM 3187 C CA . TYR A 1 400 ? -29.441 2.071 1.108 1.00 90.06 400 TYR A CA 1
ATOM 3188 C C . TYR A 1 400 ? -29.183 3.137 2.188 1.00 90.06 400 TYR A C 1
ATOM 3190 O O . TYR A 1 400 ? -29.909 4.133 2.291 1.00 90.06 400 TYR A O 1
ATOM 3198 N N . GLY A 1 401 ? -28.118 2.963 2.977 1.00 85.94 401 GLY A N 1
ATOM 3199 C CA . GLY A 1 401 ? -27.691 3.926 3.991 1.00 85.94 401 GLY A CA 1
ATOM 3200 C C . GLY A 1 401 ? -27.333 5.299 3.412 1.00 85.94 401 GLY A C 1
ATOM 3201 O O . GLY A 1 401 ? -27.695 6.322 4.010 1.00 85.94 401 GLY A O 1
ATOM 3202 N N . LEU A 1 402 ? -26.654 5.325 2.262 1.00 86.75 402 LEU A N 1
ATOM 3203 C CA . LEU A 1 402 ? -26.255 6.524 1.526 1.00 86.75 402 LEU A CA 1
ATOM 3204 C C . LEU A 1 402 ? -27.468 7.231 0.909 1.00 86.75 402 LEU A C 1
ATOM 3206 O O . LEU A 1 402 ? -27.656 8.422 1.142 1.00 86.75 402 LEU A O 1
ATOM 3210 N N . GLY A 1 403 ? -28.347 6.498 0.219 1.00 85.44 403 GLY A N 1
ATOM 3211 C CA . GLY A 1 403 ? -29.571 7.037 -0.382 1.00 85.44 403 GLY A CA 1
ATOM 3212 C C . GLY A 1 403 ? -30.459 7.739 0.646 1.00 85.44 403 GLY A C 1
ATOM 3213 O O . GLY A 1 403 ? -30.953 8.840 0.408 1.00 85.44 403 GLY A O 1
ATOM 3214 N N . ARG A 1 404 ? -30.565 7.181 1.857 1.00 80.62 404 ARG A N 1
ATOM 3215 C CA . ARG A 1 404 ? -31.286 7.813 2.970 1.00 80.62 404 ARG A CA 1
ATOM 3216 C C . ARG A 1 404 ? -30.769 9.201 3.370 1.00 80.62 404 ARG A C 1
ATOM 3218 O O . ARG A 1 404 ? -31.552 9.962 3.932 1.00 80.62 404 ARG A O 1
ATOM 3225 N N . ILE A 1 405 ? -29.499 9.547 3.131 1.00 77.06 405 ILE A N 1
ATOM 3226 C CA . ILE A 1 405 ? -29.003 10.912 3.396 1.00 77.06 405 ILE A CA 1
ATOM 3227 C C . ILE A 1 405 ? -29.724 11.914 2.503 1.00 77.06 405 ILE A C 1
ATOM 3229 O O . ILE A 1 405 ? -30.222 12.917 3.007 1.00 77.06 405 ILE A O 1
ATOM 3233 N N . PHE A 1 406 ? -29.818 11.621 1.207 1.00 68.56 406 PHE A N 1
ATOM 3234 C CA . PHE A 1 406 ? -30.433 12.515 0.228 1.00 68.56 406 PHE A CA 1
ATOM 3235 C C . PHE A 1 406 ? -31.927 12.725 0.498 1.00 68.56 406 PHE A C 1
ATOM 3237 O O . PHE A 1 406 ? -32.429 13.834 0.334 1.00 68.56 406 PHE A O 1
ATOM 3244 N N . PHE A 1 407 ? -32.618 11.699 1.005 1.00 64.19 407 PHE A N 1
ATOM 3245 C CA . PHE A 1 407 ? -34.034 11.800 1.370 1.00 64.19 407 PHE A CA 1
ATOM 3246 C C . PHE A 1 407 ? -34.287 12.508 2.711 1.00 64.19 407 PHE A C 1
ATOM 3248 O O . PHE A 1 407 ? -35.282 13.214 2.841 1.00 64.19 407 PHE A O 1
ATOM 3255 N N . VAL A 1 408 ? -33.411 12.339 3.711 1.00 61.41 408 VAL A N 1
ATOM 3256 C CA . VAL A 1 408 ? -33.630 12.859 5.082 1.00 61.41 408 VAL A CA 1
ATOM 3257 C C . VAL A 1 408 ? -32.811 14.137 5.370 1.00 61.41 408 VAL A C 1
ATOM 3259 O O . VAL A 1 408 ? -32.946 14.727 6.436 1.00 61.41 408 VAL A O 1
ATOM 3262 N N . ARG A 1 409 ? -31.982 14.605 4.422 1.00 55.72 409 ARG A N 1
ATOM 3263 C CA . ARG A 1 409 ? -31.110 15.800 4.521 1.00 55.72 409 ARG A CA 1
ATOM 3264 C C . ARG A 1 409 ? -30.179 15.813 5.749 1.00 55.72 409 ARG A C 1
ATOM 3266 O O . ARG A 1 409 ? -29.892 16.865 6.315 1.00 55.72 409 ARG A O 1
ATOM 3273 N N . ILE A 1 410 ? -29.676 14.647 6.162 1.00 56.66 410 ILE A N 1
ATOM 3274 C CA . ILE A 1 410 ? -28.707 14.525 7.269 1.00 56.66 410 ILE A CA 1
ATOM 3275 C C . ILE A 1 410 ? -27.295 14.427 6.684 1.00 56.66 410 ILE A C 1
ATOM 3277 O O . ILE A 1 410 ? -26.789 13.332 6.449 1.00 56.66 410 ILE A O 1
ATOM 3281 N N . TYR A 1 411 ? -26.671 15.577 6.430 1.00 56.75 411 TYR A N 1
ATOM 3282 C CA . TYR A 1 411 ? -25.370 15.653 5.752 1.00 56.75 411 TYR A CA 1
ATOM 3283 C C . TYR A 1 411 ? -24.157 15.332 6.641 1.00 56.75 411 TYR A C 1
ATOM 3285 O O . TYR A 1 411 ? -23.095 15.042 6.109 1.00 56.75 411 TYR A O 1
ATOM 3293 N N . GLY A 1 412 ? -24.309 15.310 7.972 1.00 60.81 412 GLY A N 1
ATOM 3294 C CA . GLY A 1 412 ? -23.180 15.176 8.911 1.00 60.81 412 GLY A CA 1
ATOM 3295 C C . GLY A 1 412 ? -22.417 13.841 8.890 1.00 60.81 412 GLY A C 1
ATOM 3296 O O . GLY A 1 412 ? -21.366 13.757 9.513 1.00 60.81 412 GLY A O 1
ATOM 3297 N N . ASP A 1 413 ? -22.928 12.826 8.181 1.00 78.12 413 ASP A N 1
ATOM 3298 C CA . ASP A 1 413 ? -22.289 11.508 8.027 1.00 78.12 413 ASP A CA 1
ATOM 3299 C C . ASP A 1 413 ? -21.963 11.175 6.558 1.00 78.12 413 ASP A C 1
ATOM 3301 O O . ASP A 1 413 ? -21.659 10.023 6.238 1.00 78.12 413 ASP A O 1
ATOM 3305 N N . LEU A 1 414 ? -22.061 12.141 5.634 1.00 86.81 414 LEU A N 1
ATOM 3306 C CA . LEU A 1 414 ? -21.920 11.880 4.197 1.00 86.81 414 LEU A CA 1
ATOM 3307 C C . LEU A 1 414 ? -20.564 11.248 3.863 1.00 86.81 414 LEU A C 1
ATOM 3309 O O . LEU A 1 414 ? -20.535 10.195 3.224 1.00 86.81 414 LEU A O 1
ATOM 3313 N N . GLY A 1 415 ? -19.465 11.834 4.350 1.00 88.69 415 GLY A N 1
ATOM 3314 C CA . GLY A 1 415 ? -18.118 11.305 4.116 1.00 88.69 415 GLY A CA 1
ATOM 3315 C C . GLY A 1 415 ? -17.961 9.868 4.614 1.00 88.69 415 GLY A C 1
ATOM 3316 O O . GLY A 1 415 ? -17.489 9.001 3.881 1.00 88.69 415 GLY A O 1
ATOM 3317 N N . LEU A 1 416 ? -18.475 9.573 5.814 1.00 89.12 416 LEU A N 1
ATOM 3318 C CA . LEU A 1 416 ? -18.416 8.233 6.399 1.00 89.12 416 LEU A CA 1
ATOM 3319 C C . LEU A 1 416 ? -19.212 7.207 5.580 1.00 89.12 416 LEU A C 1
ATOM 3321 O O . LEU A 1 416 ? -18.757 6.076 5.407 1.00 89.12 416 LEU A O 1
ATOM 3325 N N . LYS A 1 417 ? -20.387 7.577 5.054 1.00 90.50 417 LYS A N 1
ATOM 3326 C CA . LYS A 1 417 ? -21.200 6.668 4.231 1.00 90.50 417 LYS A CA 1
ATOM 3327 C C . LYS A 1 417 ? -20.620 6.445 2.841 1.00 90.50 417 LYS A C 1
ATOM 3329 O O . LYS A 1 417 ? -20.680 5.315 2.362 1.00 90.50 417 LYS A O 1
ATOM 3334 N N . ILE A 1 418 ? -20.043 7.472 2.214 1.00 93.69 418 ILE A N 1
ATOM 3335 C CA . ILE A 1 418 ? -19.299 7.321 0.952 1.00 93.69 418 ILE A CA 1
ATOM 3336 C C . ILE A 1 418 ? -18.138 6.346 1.166 1.00 93.69 418 ILE A C 1
ATOM 3338 O O . ILE A 1 418 ? -18.014 5.366 0.435 1.00 93.69 418 ILE A O 1
ATOM 3342 N N . LEU A 1 419 ? -17.372 6.554 2.239 1.00 92.69 419 LEU A N 1
ATOM 3343 C CA . LEU A 1 419 ? -16.254 5.703 2.628 1.00 92.69 419 LEU A CA 1
ATOM 3344 C C . LEU A 1 419 ? -16.669 4.245 2.850 1.00 92.69 419 LEU A C 1
ATOM 3346 O O . LEU A 1 419 ? -16.041 3.327 2.343 1.00 92.69 419 LEU A O 1
ATOM 3350 N N . HIS A 1 420 ? -17.758 3.997 3.577 1.00 93.00 420 HIS A N 1
ATOM 3351 C CA . HIS A 1 420 ? -18.224 2.623 3.794 1.00 93.00 420 HIS A CA 1
ATOM 3352 C C . HIS A 1 420 ? -18.819 1.994 2.529 1.00 93.00 420 HIS A C 1
ATOM 3354 O O . HIS A 1 420 ? -18.825 0.774 2.403 1.00 93.00 420 HIS A O 1
ATOM 3360 N N . THR A 1 421 ? -19.320 2.799 1.589 1.00 94.50 421 THR A N 1
ATOM 3361 C CA . THR A 1 421 ? -19.818 2.309 0.295 1.00 94.50 421 THR A CA 1
ATOM 3362 C C . THR A 1 421 ? -18.668 1.894 -0.621 1.00 94.50 421 THR A C 1
ATOM 3364 O O . THR A 1 421 ? -18.811 0.926 -1.368 1.00 94.50 421 THR A O 1
ATOM 3367 N N . SER A 1 422 ? -17.516 2.567 -0.541 1.00 95.69 422 SER A N 1
ATOM 3368 C CA . SER A 1 422 ? -16.365 2.243 -1.384 1.00 95.69 422 SER A CA 1
ATOM 3369 C C . SER A 1 422 ? -15.759 0.874 -1.070 1.00 95.69 422 SER A C 1
ATOM 3371 O O . SER A 1 422 ? -15.313 0.200 -1.992 1.00 95.69 422 SER A O 1
ATOM 3373 N N . VAL A 1 423 ? -15.794 0.410 0.185 1.00 95.25 423 VAL A N 1
ATOM 3374 C CA . VAL A 1 423 ? -15.137 -0.847 0.593 1.00 95.25 423 VAL A CA 1
ATOM 3375 C C . VAL A 1 423 ? -15.758 -2.101 -0.052 1.00 95.25 423 VAL A C 1
ATOM 3377 O O . VAL A 1 423 ? -15.016 -2.861 -0.676 1.00 95.25 423 VAL A O 1
ATOM 3380 N N . PRO A 1 424 ? -17.084 -2.353 0.004 1.00 95.44 424 PRO A N 1
ATOM 3381 C CA . PRO A 1 424 ? -17.684 -3.472 -0.729 1.00 95.44 424 PRO A CA 1
ATOM 3382 C C . PRO A 1 424 ? -17.499 -3.361 -2.247 1.00 95.44 424 PRO A C 1
ATOM 3384 O O . PRO A 1 424 ? -17.325 -4.374 -2.921 1.00 95.44 424 PRO A O 1
ATOM 3387 N N . PHE A 1 425 ? -17.502 -2.134 -2.779 1.00 94.25 425 PHE A N 1
ATOM 3388 C CA . PHE A 1 425 ? -17.259 -1.871 -4.197 1.00 94.25 425 PHE A CA 1
ATOM 3389 C C . PHE A 1 425 ? -15.831 -2.262 -4.608 1.00 94.25 425 PHE A C 1
ATOM 3391 O O . PHE A 1 425 ? -15.640 -2.950 -5.608 1.00 94.25 425 PHE A O 1
ATOM 3398 N N . MET A 1 426 ? -14.844 -1.899 -3.784 1.00 95.31 426 MET A N 1
ATOM 3399 C CA . MET A 1 426 ? -13.436 -2.273 -3.920 1.00 95.31 426 MET A CA 1
ATOM 3400 C C . MET A 1 426 ? -13.264 -3.792 -3.886 1.00 95.31 426 MET A C 1
ATOM 3402 O O . MET A 1 426 ? -12.617 -4.355 -4.763 1.00 95.31 426 MET A O 1
ATOM 3406 N N . ILE A 1 427 ? -13.891 -4.474 -2.921 1.00 95.44 427 ILE A N 1
ATOM 3407 C CA . ILE A 1 427 ? -13.822 -5.938 -2.808 1.00 95.44 427 ILE A CA 1
ATOM 3408 C C . ILE A 1 427 ? -14.401 -6.609 -4.058 1.00 95.44 427 ILE A C 1
ATOM 3410 O O . ILE A 1 427 ? -13.760 -7.497 -4.609 1.00 95.44 427 ILE A O 1
ATOM 3414 N N . LEU A 1 428 ? -15.564 -6.171 -4.551 1.00 95.69 428 LEU A N 1
ATOM 3415 C CA . LEU A 1 428 ? -16.136 -6.705 -5.794 1.00 95.69 428 LEU A CA 1
ATOM 3416 C C . LEU A 1 428 ? -15.200 -6.492 -6.988 1.00 95.69 428 LEU A C 1
ATOM 3418 O O . LEU A 1 428 ? -14.979 -7.425 -7.757 1.00 95.69 428 LEU A O 1
ATOM 3422 N N . ALA A 1 429 ? -14.609 -5.303 -7.120 1.00 94.19 429 ALA A N 1
ATOM 3423 C CA . ALA A 1 429 ? -13.647 -5.026 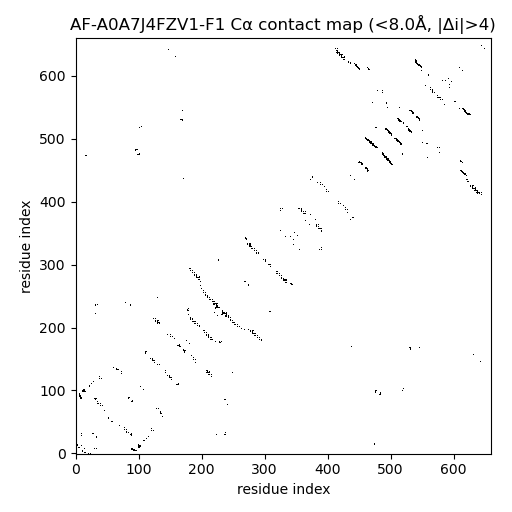-8.180 1.00 94.19 429 ALA A CA 1
ATOM 3424 C C . ALA A 1 429 ? -12.431 -5.965 -8.109 1.00 94.19 429 ALA A C 1
ATOM 3426 O O . ALA A 1 429 ? -12.032 -6.518 -9.134 1.00 94.19 429 ALA A O 1
ATOM 3427 N N . ILE A 1 430 ? -11.889 -6.215 -6.912 1.00 93.38 430 ILE A N 1
ATOM 3428 C CA . ILE A 1 430 ? -10.774 -7.151 -6.690 1.00 93.38 430 ILE A CA 1
ATOM 3429 C C . ILE A 1 430 ? -11.173 -8.587 -7.062 1.00 93.38 430 ILE A C 1
ATOM 3431 O O . ILE A 1 430 ? -10.393 -9.284 -7.707 1.00 93.38 430 ILE A O 1
ATOM 3435 N N . LEU A 1 431 ? -12.381 -9.034 -6.700 1.00 94.06 431 LEU A N 1
ATOM 3436 C CA . LEU A 1 431 ? -12.856 -10.390 -7.010 1.00 94.06 431 LEU A CA 1
ATOM 3437 C C . LEU A 1 431 ? -12.967 -10.646 -8.520 1.00 94.06 431 LEU A C 1
ATOM 3439 O O . LEU A 1 431 ? -12.673 -11.755 -8.963 1.00 94.06 431 LEU A O 1
ATOM 3443 N N . PHE A 1 432 ? -13.367 -9.639 -9.304 1.00 93.38 432 PHE A N 1
ATOM 3444 C CA . PHE A 1 432 ? -13.498 -9.771 -10.758 1.00 93.38 432 PHE A CA 1
ATOM 3445 C C . PHE A 1 432 ? -12.184 -9.546 -11.512 1.00 93.38 432 PHE A C 1
ATOM 3447 O O . PHE A 1 432 ? -11.884 -10.302 -12.433 1.00 93.38 432 PHE A O 1
ATOM 3454 N N . SER A 1 433 ? -11.396 -8.539 -11.130 1.00 93.00 433 SER A N 1
ATOM 3455 C CA . SER A 1 433 ? -10.170 -8.162 -11.853 1.00 93.00 433 SER A CA 1
ATOM 3456 C C . SER A 1 433 ? -8.937 -8.955 -11.408 1.00 93.00 433 SER A C 1
ATOM 3458 O O . SER A 1 433 ? -8.140 -9.382 -12.244 1.00 93.00 433 SER A O 1
ATOM 3460 N N . GLY A 1 434 ? -8.803 -9.226 -10.106 1.00 90.69 434 GLY A N 1
ATOM 3461 C CA . GLY A 1 434 ? -7.615 -9.828 -9.497 1.00 90.69 434 GLY A CA 1
ATOM 3462 C C . GLY A 1 434 ? -7.142 -11.119 -10.179 1.00 90.69 434 GLY A C 1
ATOM 3463 O O . GLY A 1 434 ? -5.976 -11.199 -10.561 1.00 90.69 434 GLY A O 1
ATOM 3464 N N . PRO A 1 435 ? -8.004 -12.124 -10.417 1.00 91.06 435 PRO A N 1
ATOM 3465 C CA . PRO A 1 435 ? -7.583 -13.363 -11.073 1.00 91.06 435 PRO A CA 1
ATOM 3466 C C . PRO A 1 435 ? -6.933 -13.162 -12.454 1.00 91.06 435 PRO A C 1
ATOM 3468 O O . PRO A 1 435 ? -5.984 -13.868 -12.782 1.00 91.06 435 PRO A O 1
ATOM 3471 N N . TYR A 1 436 ? -7.405 -12.190 -13.242 1.00 91.12 436 TYR A N 1
ATOM 3472 C CA . TYR A 1 436 ? -6.863 -11.855 -14.571 1.00 91.12 436 TYR A CA 1
ATOM 3473 C C . TYR A 1 436 ? -5.540 -11.087 -14.472 1.00 91.12 436 TYR A C 1
ATOM 3475 O O . TYR A 1 436 ? -4.648 -11.198 -15.316 1.00 91.12 436 TYR A O 1
ATOM 3483 N N . THR A 1 437 ? -5.393 -10.318 -13.401 1.00 87.19 437 THR A N 1
ATOM 3484 C CA . THR A 1 437 ? -4.165 -9.611 -13.077 1.00 87.19 437 THR A CA 1
ATOM 3485 C C . THR A 1 437 ? -3.016 -10.576 -12.746 1.00 87.19 437 THR A C 1
ATOM 3487 O O . THR A 1 437 ? -1.921 -10.385 -13.270 1.00 87.19 437 THR A O 1
ATOM 3490 N N . TYR A 1 438 ? -3.245 -11.628 -11.952 1.00 82.25 438 TYR A N 1
ATOM 3491 C CA . TYR A 1 438 ? -2.154 -12.483 -11.445 1.00 82.25 438 TYR A CA 1
ATOM 3492 C C . TYR A 1 438 ? -1.905 -13.767 -12.232 1.00 82.25 438 TYR A C 1
ATOM 3494 O O . TYR A 1 438 ? -0.797 -14.301 -12.195 1.00 82.25 438 TYR A O 1
ATOM 3502 N N . ASN A 1 439 ? -2.917 -14.301 -12.912 1.00 87.38 439 ASN A N 1
ATOM 3503 C CA . ASN A 1 439 ? -2.763 -15.562 -13.622 1.00 87.38 439 ASN A CA 1
ATOM 3504 C C . ASN A 1 439 ? -2.141 -15.325 -15.007 1.00 87.38 439 ASN A C 1
ATOM 3506 O O . ASN A 1 439 ? -2.754 -14.718 -15.885 1.00 87.38 439 ASN A O 1
ATOM 3510 N N . GLN A 1 440 ? -0.923 -15.839 -15.195 1.00 86.00 440 GLN A N 1
ATOM 3511 C CA . GLN A 1 440 ? -0.159 -15.714 -16.440 1.00 86.00 440 GLN A CA 1
ATOM 3512 C C . GLN A 1 440 ? -0.841 -16.395 -17.635 1.00 86.00 440 GLN A C 1
ATOM 3514 O O . GLN A 1 440 ? -0.628 -15.983 -18.768 1.00 86.00 440 GLN A O 1
ATOM 3519 N N . GLY A 1 441 ? -1.723 -17.374 -17.401 1.00 88.75 441 GLY A N 1
ATOM 3520 C CA . GLY A 1 441 ? -2.469 -18.057 -18.462 1.00 88.75 441 GLY A CA 1
ATOM 3521 C C . GLY A 1 441 ? -3.460 -17.170 -19.226 1.00 88.75 441 GLY A C 1
ATOM 3522 O O . GLY A 1 441 ? -4.024 -17.624 -20.214 1.00 88.75 441 GLY A O 1
ATOM 3523 N N . TYR A 1 442 ? -3.688 -15.928 -18.784 1.00 90.88 442 TYR A N 1
ATOM 3524 C CA . TYR A 1 442 ? -4.497 -14.947 -19.517 1.00 90.88 442 TYR A CA 1
ATOM 3525 C C . TYR A 1 442 ? -3.712 -14.120 -20.537 1.00 90.88 442 TYR A C 1
ATOM 3527 O O . TYR A 1 442 ? -4.337 -13.353 -21.269 1.00 90.88 442 TYR A O 1
ATOM 3535 N N . PHE A 1 443 ? -2.381 -14.231 -20.585 1.00 89.81 443 PHE A N 1
ATOM 3536 C CA . PHE A 1 443 ? -1.611 -13.603 -21.652 1.00 89.81 443 PHE A CA 1
ATOM 3537 C C . PHE A 1 443 ? -1.806 -14.351 -22.967 1.00 89.81 443 PHE A C 1
ATOM 3539 O O . PHE A 1 443 ? -1.741 -15.578 -23.027 1.00 89.81 443 PHE A O 1
ATOM 3546 N N . ILE A 1 444 ? -2.049 -13.576 -24.016 1.00 89.38 444 ILE A N 1
ATOM 3547 C CA . ILE A 1 444 ? -2.159 -14.030 -25.393 1.00 89.38 444 ILE A CA 1
ATOM 3548 C C . ILE A 1 444 ? -1.064 -13.318 -26.177 1.00 89.38 444 ILE A C 1
ATOM 3550 O O . ILE A 1 444 ? -0.954 -12.093 -26.116 1.00 89.38 444 ILE A O 1
ATOM 3554 N N . ASP A 1 445 ? -0.275 -14.080 -26.922 1.00 89.38 445 ASP A N 1
ATOM 3555 C CA . ASP A 1 445 ? 0.751 -13.526 -27.798 1.00 89.38 445 ASP A CA 1
ATOM 3556 C C . ASP A 1 445 ? 0.180 -13.259 -29.192 1.00 89.38 445 ASP A C 1
ATOM 3558 O O . ASP A 1 445 ? -0.619 -14.036 -29.723 1.00 89.38 445 ASP A O 1
ATOM 3562 N N . GLY A 1 446 ? 0.595 -12.152 -29.799 1.00 86.38 446 GLY A N 1
ATOM 3563 C CA . GLY A 1 446 ? 0.195 -11.751 -31.140 1.00 86.38 446 GLY A CA 1
ATOM 3564 C C . GLY A 1 446 ? 1.308 -11.000 -31.862 1.00 86.38 446 GLY A C 1
ATOM 3565 O O . GLY A 1 446 ? 2.084 -10.267 -31.250 1.00 86.38 446 GLY A O 1
ATOM 3566 N N . LEU A 1 447 ? 1.385 -11.172 -33.182 1.00 88.00 447 LEU A N 1
ATOM 3567 C CA . LEU A 1 447 ? 2.263 -10.376 -34.036 1.00 88.00 447 LEU A CA 1
ATOM 3568 C C . LEU A 1 447 ? 1.484 -9.164 -34.555 1.00 88.00 447 LEU A C 1
ATOM 3570 O O . LEU A 1 447 ? 0.547 -9.309 -35.337 1.00 88.00 447 LEU A O 1
ATOM 3574 N N . ALA A 1 448 ? 1.871 -7.969 -34.119 1.00 87.00 448 ALA A N 1
ATOM 3575 C CA . ALA A 1 448 ? 1.310 -6.717 -34.600 1.00 87.00 448 ALA A CA 1
ATOM 3576 C C . ALA A 1 448 ? 2.118 -6.228 -35.808 1.00 87.00 448 ALA A C 1
ATOM 3578 O O . ALA A 1 448 ? 3.121 -5.529 -35.659 1.00 87.00 448 ALA A O 1
ATOM 3579 N N . GLU A 1 449 ? 1.705 -6.632 -37.007 1.00 87.44 449 GLU A N 1
ATOM 3580 C CA . GLU A 1 449 ? 2.307 -6.167 -38.259 1.00 87.44 449 GLU A CA 1
ATOM 3581 C C . GLU A 1 449 ? 1.929 -4.711 -38.547 1.00 87.44 449 GLU A C 1
ATOM 3583 O O . GLU A 1 449 ? 0.841 -4.237 -38.202 1.00 87.44 449 GLU A O 1
ATOM 3588 N N . ARG A 1 450 ? 2.847 -3.974 -39.171 1.00 86.31 450 ARG A N 1
ATOM 3589 C CA . ARG A 1 450 ? 2.636 -2.562 -39.468 1.00 86.31 450 ARG A CA 1
ATOM 3590 C C . ARG A 1 450 ? 1.455 -2.386 -40.415 1.00 86.31 450 ARG A C 1
ATOM 3592 O O . ARG A 1 450 ? 1.349 -3.073 -41.423 1.00 86.31 450 ARG A O 1
ATOM 3599 N N . ASP A 1 451 ? 0.602 -1.422 -40.084 1.00 86.88 451 ASP A N 1
ATOM 3600 C CA . ASP A 1 451 ? -0.600 -1.054 -40.838 1.00 86.88 451 ASP A CA 1
ATOM 3601 C C . ASP A 1 451 ? -1.657 -2.174 -40.972 1.00 86.88 451 ASP A C 1
ATOM 3603 O O . ASP A 1 451 ? -2.721 -1.935 -41.546 1.00 86.88 451 ASP A O 1
ATOM 3607 N N . ASN A 1 452 ? -1.426 -3.340 -40.358 1.00 90.19 452 ASN A N 1
ATOM 3608 C CA . ASN A 1 452 ? -2.380 -4.439 -40.266 1.00 90.19 452 ASN A CA 1
ATOM 3609 C C . ASN A 1 452 ? -3.186 -4.356 -38.966 1.00 90.19 452 ASN A C 1
ATOM 3611 O O . ASN A 1 452 ? -2.693 -3.926 -37.921 1.00 90.19 452 ASN A O 1
ATOM 3615 N N . ILE A 1 453 ? -4.452 -4.770 -39.048 1.00 90.81 453 ILE A N 1
ATOM 3616 C CA . ILE A 1 453 ? -5.353 -4.819 -37.896 1.00 90.81 453 ILE A CA 1
ATOM 3617 C C . ILE A 1 453 ? -5.099 -6.113 -37.129 1.00 90.81 453 ILE A C 1
ATOM 3619 O O . ILE A 1 453 ? -5.179 -7.204 -37.692 1.00 90.81 453 ILE A O 1
ATOM 3623 N N . LEU A 1 454 ? -4.852 -5.977 -35.832 1.00 90.12 454 LEU A N 1
ATOM 3624 C CA . LEU A 1 454 ? -4.791 -7.072 -34.879 1.00 90.12 454 LEU A CA 1
ATOM 3625 C C . LEU A 1 454 ? -5.950 -6.924 -33.887 1.00 90.12 454 LEU A C 1
ATOM 3627 O O . LEU A 1 454 ? -6.037 -5.921 -33.178 1.00 90.12 454 LEU A O 1
ATOM 3631 N N . ASP A 1 455 ? -6.843 -7.913 -33.841 1.00 89.00 455 ASP A N 1
ATOM 3632 C CA . ASP A 1 455 ? -7.923 -7.968 -32.850 1.00 89.00 455 ASP A CA 1
ATOM 3633 C C . ASP A 1 455 ? -7.415 -8.607 -31.554 1.00 89.00 455 ASP A C 1
ATOM 3635 O O . ASP A 1 455 ? -6.919 -9.735 -31.533 1.00 89.00 455 ASP A O 1
ATOM 3639 N N . LEU A 1 456 ? -7.559 -7.865 -30.461 1.00 86.12 456 LEU A N 1
ATOM 3640 C CA . LEU A 1 456 ? -7.166 -8.249 -29.113 1.00 86.12 456 LEU A CA 1
ATOM 3641 C C . LEU A 1 456 ? -8.344 -8.802 -28.300 1.00 86.12 456 LEU A C 1
ATOM 3643 O O . LEU A 1 456 ? -8.435 -8.583 -27.090 1.00 86.12 456 LEU A O 1
ATOM 3647 N N . GLY A 1 457 ? -9.286 -9.481 -28.955 1.00 77.75 457 GLY A N 1
ATOM 3648 C CA . GLY A 1 457 ? -10.450 -10.075 -28.298 1.00 77.75 457 GLY A CA 1
ATOM 3649 C C . GLY A 1 457 ? -11.453 -9.025 -27.821 1.00 77.75 457 GLY A C 1
ATOM 3650 O O . GLY A 1 457 ? -12.015 -9.146 -26.728 1.00 77.75 457 GLY A O 1
ATOM 3651 N N . GLY A 1 458 ? -11.666 -7.982 -28.628 1.00 80.94 458 GLY A N 1
ATOM 3652 C CA . GLY A 1 458 ? -12.645 -6.930 -28.353 1.00 80.94 458 GLY A CA 1
ATOM 3653 C C . GLY A 1 458 ? -12.139 -5.505 -28.556 1.00 80.94 458 GLY A C 1
ATOM 3654 O O . GLY A 1 458 ? -12.935 -4.575 -28.410 1.00 80.94 458 GLY A O 1
ATOM 3655 N N . ILE A 1 459 ? -10.862 -5.316 -28.888 1.00 87.12 459 ILE A N 1
ATOM 3656 C CA . ILE A 1 459 ? -10.305 -4.052 -29.382 1.00 87.12 459 ILE A CA 1
ATOM 3657 C C . ILE A 1 459 ? -9.424 -4.367 -30.580 1.00 87.12 459 ILE A C 1
ATOM 3659 O O . ILE A 1 459 ? -8.552 -5.225 -30.496 1.00 87.12 459 ILE A O 1
ATOM 3663 N N . GLU A 1 460 ? -9.614 -3.624 -31.660 1.00 91.56 460 GLU A N 1
ATOM 3664 C CA . GLU A 1 460 ? -8.747 -3.675 -32.827 1.00 91.56 460 GLU A CA 1
ATOM 3665 C C . GLU A 1 460 ? -7.625 -2.648 -32.665 1.00 91.56 460 GLU A C 1
ATOM 3667 O O . GLU A 1 460 ? -7.868 -1.475 -32.364 1.00 91.56 460 GLU A O 1
ATOM 3672 N N . ILE A 1 461 ? -6.383 -3.077 -32.861 1.00 91.94 461 ILE A N 1
ATOM 3673 C CA . ILE A 1 461 ? -5.220 -2.192 -32.872 1.00 91.94 461 ILE A CA 1
ATOM 3674 C C . ILE A 1 461 ? -4.494 -2.282 -34.209 1.00 91.94 461 ILE A C 1
ATOM 3676 O O . ILE A 1 461 ? -4.496 -3.316 -34.871 1.00 91.94 461 ILE A O 1
ATOM 3680 N N . VAL A 1 462 ? -3.841 -1.191 -34.591 1.00 91.44 462 VAL A N 1
ATOM 3681 C CA . VAL A 1 462 ? -2.973 -1.110 -35.763 1.00 91.44 462 VAL A CA 1
ATOM 3682 C C . VAL A 1 462 ? -1.622 -0.588 -35.317 1.00 91.44 462 VAL A C 1
ATOM 3684 O O . VAL A 1 462 ? -1.518 0.518 -34.781 1.00 91.44 462 VAL A O 1
ATOM 3687 N N . TYR A 1 463 ? -0.567 -1.362 -35.544 1.00 90.19 463 TYR A N 1
ATOM 3688 C CA . TYR A 1 463 ? 0.785 -0.905 -35.260 1.00 90.19 463 TYR A CA 1
ATOM 3689 C C . TYR A 1 463 ? 1.225 0.121 -36.311 1.00 90.19 463 TYR A C 1
ATOM 3691 O O . TYR A 1 463 ? 1.200 -0.149 -37.512 1.00 90.19 463 TYR A O 1
ATOM 3699 N N . ARG A 1 464 ? 1.610 1.322 -35.868 1.00 88.88 464 ARG A N 1
ATOM 3700 C CA . ARG A 1 464 ? 2.016 2.435 -36.748 1.00 88.88 464 ARG A CA 1
ATOM 3701 C C . ARG A 1 464 ? 3.533 2.572 -36.888 1.00 88.88 464 ARG A C 1
ATOM 3703 O O . ARG A 1 464 ? 4.000 3.335 -37.733 1.00 88.88 464 ARG A O 1
ATOM 3710 N N . GLY A 1 465 ? 4.292 1.810 -36.105 1.00 83.19 465 GLY A N 1
ATOM 3711 C CA . GLY A 1 465 ? 5.752 1.798 -36.114 1.00 83.19 465 GLY A CA 1
ATOM 3712 C C . GLY A 1 465 ? 6.360 2.311 -34.810 1.00 83.19 465 GLY A C 1
ATOM 3713 O O . GLY A 1 465 ? 5.665 2.571 -33.825 1.00 83.19 465 GLY A O 1
ATOM 3714 N N . ALA A 1 466 ? 7.683 2.454 -34.818 1.00 81.12 466 ALA A N 1
ATOM 3715 C CA . ALA A 1 466 ? 8.470 2.937 -33.691 1.00 81.12 466 ALA A CA 1
ATOM 3716 C C . ALA A 1 466 ? 9.275 4.194 -34.053 1.00 81.12 466 ALA A C 1
ATOM 3718 O O . ALA A 1 466 ? 9.798 4.312 -35.165 1.00 81.12 466 ALA A O 1
ATOM 3719 N N . GLU A 1 467 ? 9.423 5.106 -33.095 1.00 82.25 467 GLU A N 1
ATOM 3720 C CA . GLU A 1 467 ? 10.384 6.209 -33.129 1.00 82.25 467 GLU A CA 1
ATOM 3721 C C . GLU A 1 467 ? 11.493 5.931 -32.116 1.00 82.25 467 GLU A C 1
ATOM 3723 O O . GLU A 1 467 ? 11.242 5.813 -30.916 1.00 82.25 467 GLU A O 1
ATOM 3728 N N . PHE A 1 468 ? 12.733 5.863 -32.591 1.00 79.44 468 PHE A N 1
ATOM 3729 C CA . PHE A 1 468 ? 13.892 5.853 -31.710 1.00 79.44 468 PHE A CA 1
ATOM 3730 C C . PHE A 1 468 ? 14.294 7.279 -31.384 1.00 79.44 468 PHE A C 1
ATOM 3732 O O . PHE A 1 468 ? 14.606 8.073 -32.276 1.00 79.44 468 PHE A O 1
ATOM 3739 N N . ARG A 1 469 ? 14.335 7.588 -30.094 1.00 78.94 469 ARG A N 1
ATOM 3740 C CA . ARG A 1 469 ? 14.983 8.792 -29.597 1.00 78.94 469 ARG A CA 1
ATOM 3741 C C . ARG A 1 469 ? 16.429 8.449 -29.288 1.00 78.94 469 ARG A C 1
ATOM 3743 O O . ARG A 1 469 ? 16.711 7.421 -28.673 1.00 78.94 469 ARG A O 1
ATOM 3750 N N . GLY A 1 470 ? 17.327 9.305 -29.772 1.00 72.00 470 GLY A N 1
ATOM 3751 C CA . GLY A 1 470 ? 18.763 9.139 -29.596 1.00 72.00 470 GLY A CA 1
ATOM 3752 C C . GLY A 1 470 ? 19.172 9.070 -28.125 1.00 72.00 470 GLY A C 1
ATOM 3753 O O . GLY A 1 470 ? 18.375 9.273 -27.214 1.00 72.00 470 GLY A O 1
ATOM 3754 N N . LEU A 1 471 ? 20.448 8.795 -27.918 1.00 83.94 471 LEU A N 1
ATOM 3755 C CA . LEU A 1 471 ? 21.085 8.703 -26.614 1.00 83.94 471 LEU A CA 1
ATOM 3756 C C . LEU A 1 471 ? 20.882 9.995 -25.798 1.00 83.94 471 LEU A C 1
ATOM 3758 O O . LEU A 1 471 ? 21.314 11.070 -26.217 1.00 83.94 471 LEU A O 1
ATOM 3762 N N . VAL A 1 472 ? 20.214 9.893 -24.647 1.00 83.12 472 VAL A N 1
ATOM 3763 C CA . VAL A 1 472 ? 19.868 11.023 -23.769 1.00 83.12 472 VAL A CA 1
ATOM 3764 C C . VAL A 1 472 ? 20.448 10.853 -22.369 1.00 83.12 472 VAL A C 1
ATOM 3766 O O . VAL A 1 472 ? 20.768 9.754 -21.917 1.00 83.12 472 VAL A O 1
ATOM 3769 N N . GLY A 1 473 ? 20.554 11.979 -21.668 1.00 86.06 473 GLY A N 1
ATOM 3770 C CA . GLY A 1 473 ? 21.102 12.042 -20.322 1.00 86.06 473 GLY A CA 1
ATOM 3771 C C . GLY A 1 473 ? 22.613 11.823 -20.279 1.00 86.06 473 GLY A C 1
ATOM 3772 O O . GLY A 1 473 ? 23.262 11.685 -21.315 1.00 86.06 473 GLY A O 1
ATOM 3773 N N . ARG A 1 474 ? 23.190 11.857 -19.077 1.00 87.19 474 ARG A N 1
ATOM 3774 C CA . ARG A 1 474 ? 24.631 11.693 -18.842 1.00 87.19 474 ARG A CA 1
ATOM 3775 C C . ARG A 1 474 ? 24.874 10.972 -17.524 1.00 87.19 474 ARG A C 1
ATOM 3777 O O . ARG A 1 474 ? 24.325 11.392 -16.510 1.00 87.19 474 ARG A O 1
ATOM 3784 N N . VAL A 1 475 ? 25.701 9.928 -17.534 1.00 86.06 475 VAL A N 1
ATOM 3785 C CA . VAL A 1 475 ? 26.156 9.223 -16.324 1.00 86.06 475 VAL A CA 1
ATOM 3786 C C . VAL A 1 475 ? 27.616 8.811 -16.418 1.00 86.06 475 VAL A C 1
ATOM 3788 O O . VAL A 1 475 ? 28.122 8.520 -17.500 1.00 86.06 475 VAL A O 1
ATOM 3791 N N . SER A 1 476 ? 28.279 8.753 -15.267 1.00 83.25 476 SER A N 1
ATOM 3792 C CA . SER A 1 476 ? 29.643 8.226 -15.152 1.00 83.25 476 SER A CA 1
ATOM 3793 C C . SER A 1 476 ? 29.651 6.697 -15.045 1.00 83.25 476 SER A C 1
ATOM 3795 O O . SER A 1 476 ? 28.793 6.115 -14.378 1.00 83.25 476 SER A O 1
ATOM 3797 N N . ILE A 1 477 ? 30.655 6.035 -15.626 1.00 75.69 477 ILE A N 1
ATOM 3798 C CA . ILE A 1 477 ? 30.934 4.607 -15.384 1.00 75.69 477 ILE A CA 1
ATOM 3799 C C . ILE A 1 477 ? 32.187 4.471 -14.512 1.00 75.69 477 ILE A C 1
ATOM 3801 O O . ILE A 1 477 ? 33.204 5.075 -14.847 1.00 75.69 477 ILE A O 1
ATOM 3805 N N . PRO A 1 478 ? 32.177 3.656 -13.438 1.00 68.44 478 PRO A N 1
ATOM 3806 C CA . PRO A 1 478 ? 33.376 3.384 -12.648 1.00 68.44 478 PRO A CA 1
ATOM 3807 C C . PRO A 1 478 ? 34.475 2.714 -13.491 1.00 68.44 478 PRO A C 1
ATOM 3809 O O . PRO A 1 478 ? 34.263 1.632 -14.031 1.00 68.44 478 PRO A O 1
ATOM 3812 N N . ALA A 1 479 ? 35.665 3.316 -13.555 1.00 57.94 479 ALA A N 1
ATOM 3813 C CA . ALA A 1 479 ? 36.798 2.825 -14.343 1.00 57.94 479 ALA A CA 1
ATOM 3814 C C . ALA A 1 479 ? 37.989 2.410 -13.460 1.00 57.94 479 ALA A C 1
ATOM 3816 O O . ALA A 1 479 ? 39.101 2.852 -13.696 1.00 57.94 479 ALA A O 1
ATOM 3817 N N . GLY A 1 480 ? 37.773 1.615 -12.403 1.00 55.94 480 GLY A N 1
ATOM 3818 C CA . GLY A 1 480 ? 38.837 0.918 -11.644 1.00 55.94 480 GLY A CA 1
ATOM 3819 C C . GLY A 1 480 ? 40.050 1.724 -11.114 1.00 55.94 480 GLY A C 1
ATOM 3820 O O . GLY A 1 480 ? 41.005 1.108 -10.650 1.00 55.94 480 GLY A O 1
ATOM 3821 N N . GLN A 1 481 ? 40.047 3.061 -11.176 1.00 53.34 481 GLN A N 1
ATOM 3822 C CA . GLN A 1 481 ? 41.185 3.972 -10.953 1.00 53.34 481 GLN A CA 1
ATOM 3823 C C . GLN A 1 481 ? 40.734 5.271 -10.241 1.00 53.34 481 GLN A C 1
ATOM 3825 O O . GLN A 1 481 ? 39.523 5.484 -10.111 1.00 53.34 481 GLN A O 1
ATOM 3830 N N . PRO A 1 482 ? 41.656 6.120 -9.718 1.00 54.44 482 PRO A N 1
ATOM 3831 C CA . PRO A 1 482 ? 41.296 7.331 -8.972 1.00 54.44 482 PRO A CA 1
ATOM 3832 C C . PRO A 1 482 ? 40.326 8.227 -9.760 1.00 54.44 482 PRO A C 1
ATOM 3834 O O . PRO A 1 482 ? 40.574 8.612 -10.896 1.00 54.44 482 PRO A O 1
ATOM 3837 N N . MET A 1 483 ? 39.195 8.526 -9.121 1.00 58.16 483 MET A N 1
ATOM 3838 C CA . MET A 1 483 ? 37.875 8.781 -9.720 1.00 58.16 483 MET A CA 1
ATOM 3839 C C . MET A 1 483 ? 37.688 10.138 -10.433 1.00 58.16 483 MET A C 1
ATOM 3841 O O . MET A 1 483 ? 36.550 10.553 -10.644 1.00 58.16 483 MET A O 1
ATOM 3845 N N . ALA A 1 484 ? 38.772 10.832 -10.793 1.00 57.12 484 ALA A N 1
ATOM 3846 C CA . ALA A 1 484 ? 38.718 12.152 -11.430 1.00 57.12 484 ALA A CA 1
ATOM 3847 C C . ALA A 1 484 ? 38.336 12.104 -12.927 1.00 57.12 484 ALA A C 1
ATOM 3849 O O . ALA A 1 484 ? 37.712 13.040 -13.423 1.00 57.12 484 ALA A O 1
ATOM 3850 N N . ASP A 1 485 ? 38.630 10.989 -13.609 1.00 62.94 485 ASP A N 1
ATOM 3851 C CA . ASP A 1 485 ? 38.496 10.838 -15.068 1.00 62.94 485 ASP A CA 1
ATOM 3852 C C . ASP A 1 485 ? 37.546 9.685 -15.453 1.00 62.94 485 ASP A C 1
ATOM 3854 O O . ASP A 1 485 ? 37.870 8.826 -16.275 1.00 62.94 485 ASP A O 1
ATOM 3858 N N . LEU A 1 486 ? 36.368 9.607 -14.818 1.00 72.12 486 LEU A N 1
ATOM 3859 C CA . LEU A 1 486 ? 35.368 8.598 -15.189 1.00 72.12 486 LEU A CA 1
ATOM 3860 C C . LEU A 1 486 ? 34.755 8.917 -16.566 1.00 72.12 486 LEU A C 1
ATOM 3862 O O . LEU A 1 486 ? 34.284 10.042 -16.766 1.00 72.12 486 LEU A O 1
ATOM 3866 N N . PRO A 1 487 ? 34.679 7.940 -17.492 1.00 76.06 487 PRO A N 1
ATOM 3867 C CA . PRO A 1 487 ? 34.007 8.130 -18.769 1.00 76.06 487 PRO A CA 1
ATOM 3868 C C . PRO A 1 487 ? 32.536 8.476 -18.552 1.00 76.06 487 PRO A C 1
ATOM 3870 O O . PRO A 1 487 ? 31.816 7.765 -17.839 1.00 76.06 487 PRO A O 1
ATOM 3873 N N . VAL A 1 488 ? 32.095 9.566 -19.179 1.00 83.56 488 VAL A N 1
ATOM 3874 C CA . VAL A 1 488 ? 30.691 9.976 -19.174 1.00 83.56 488 VAL A CA 1
ATOM 3875 C C . VAL A 1 488 ? 30.031 9.461 -20.438 1.00 83.56 488 VAL A C 1
ATOM 3877 O O . VAL A 1 488 ? 30.386 9.848 -21.549 1.00 83.56 488 VAL A O 1
ATOM 3880 N N . ILE A 1 489 ? 29.026 8.626 -20.246 1.00 82.88 489 ILE A N 1
ATOM 3881 C CA . ILE A 1 489 ? 28.197 8.064 -21.305 1.00 82.88 489 ILE A CA 1
ATOM 3882 C C . ILE A 1 489 ? 26.792 8.659 -21.261 1.00 82.88 489 ILE A C 1
ATOM 3884 O O . ILE A 1 489 ? 26.369 9.186 -20.226 1.00 82.88 489 ILE A O 1
ATOM 3888 N N . PRO A 1 490 ? 26.029 8.534 -22.353 1.00 86.56 490 PRO A N 1
ATOM 3889 C CA . PRO A 1 490 ? 24.595 8.719 -22.295 1.00 86.56 490 PRO A CA 1
ATOM 3890 C C . PRO A 1 490 ? 23.948 7.781 -21.283 1.00 86.56 490 PRO A C 1
ATOM 3892 O O . PRO A 1 490 ? 24.357 6.639 -21.095 1.00 86.56 490 PRO A O 1
ATOM 3895 N N . GLU A 1 491 ? 22.923 8.281 -20.619 1.00 84.12 491 GLU A N 1
ATOM 3896 C CA . GLU A 1 491 ? 22.281 7.584 -19.515 1.00 84.12 491 GLU A CA 1
ATOM 3897 C C . GLU A 1 491 ? 21.267 6.548 -20.000 1.00 84.12 491 GLU A C 1
ATOM 3899 O O . GLU A 1 491 ? 21.196 5.449 -19.448 1.00 84.12 491 GLU A O 1
ATOM 3904 N N . GLU A 1 492 ? 20.489 6.877 -21.032 1.00 84.62 492 GLU A N 1
ATOM 3905 C CA . GLU A 1 492 ? 19.496 5.968 -21.595 1.00 84.62 492 GLU A CA 1
ATOM 3906 C C . GLU A 1 492 ? 19.277 6.162 -23.104 1.00 84.62 492 GLU A C 1
ATOM 3908 O O . GLU A 1 492 ? 19.557 7.216 -23.677 1.00 84.62 492 GLU A O 1
ATOM 3913 N N . SER A 1 493 ? 18.758 5.117 -23.747 1.00 83.50 493 SER A N 1
ATOM 3914 C CA . SER A 1 493 ? 18.165 5.154 -25.091 1.00 83.50 493 SER A CA 1
ATOM 3915 C C . SER A 1 493 ? 16.693 4.772 -24.999 1.00 83.50 493 SER A C 1
ATOM 3917 O O . SER A 1 493 ? 16.333 3.922 -24.179 1.00 83.50 493 SER A O 1
ATOM 3919 N N . VAL A 1 494 ? 15.840 5.377 -25.830 1.00 84.19 494 VAL A N 1
ATOM 3920 C CA . VAL A 1 494 ? 14.385 5.187 -25.745 1.00 84.19 494 VAL A CA 1
ATOM 3921 C C . VAL A 1 494 ? 13.793 4.873 -27.114 1.00 84.19 494 VAL A C 1
ATOM 3923 O O . VAL A 1 494 ? 13.993 5.618 -28.070 1.00 84.19 494 VAL A O 1
ATOM 3926 N N . ALA A 1 495 ? 13.007 3.803 -27.191 1.00 83.88 495 ALA A N 1
ATOM 3927 C CA . ALA A 1 495 ? 12.143 3.499 -28.324 1.00 83.88 495 ALA A CA 1
ATOM 3928 C C . ALA A 1 495 ? 10.684 3.762 -27.935 1.00 83.88 495 ALA A C 1
ATOM 3930 O O . ALA A 1 495 ? 10.211 3.255 -26.918 1.00 83.88 495 ALA A O 1
ATOM 3931 N N . ILE A 1 496 ? 9.971 4.554 -28.734 1.00 86.38 496 ILE A N 1
ATOM 3932 C CA . ILE A 1 496 ? 8.544 4.833 -28.556 1.00 86.38 496 ILE A CA 1
ATOM 3933 C C . ILE A 1 496 ? 7.774 4.068 -29.618 1.00 86.38 496 ILE A C 1
ATOM 3935 O O . ILE A 1 496 ? 7.973 4.279 -30.811 1.00 86.38 496 ILE A O 1
ATOM 3939 N N . LEU A 1 497 ? 6.892 3.182 -29.180 1.00 86.06 497 LEU A N 1
ATOM 3940 C CA . LEU A 1 497 ? 6.040 2.372 -30.040 1.00 86.06 497 LEU A CA 1
ATOM 3941 C C . LEU A 1 497 ? 4.686 3.057 -30.189 1.00 86.06 497 LEU A C 1
ATOM 3943 O O . LEU A 1 497 ? 4.096 3.428 -29.177 1.00 86.06 497 LEU A O 1
ATOM 3947 N N . TYR A 1 498 ? 4.181 3.186 -31.415 1.00 88.31 498 TYR A N 1
ATOM 3948 C CA . TYR A 1 498 ? 2.890 3.810 -31.701 1.00 88.31 498 TYR A CA 1
ATOM 3949 C C . TYR A 1 498 ? 1.868 2.784 -32.175 1.00 88.31 498 TYR A C 1
ATOM 3951 O O . TYR A 1 498 ? 2.107 2.031 -33.122 1.00 88.31 498 TYR A O 1
ATOM 3959 N N . PHE A 1 499 ? 0.692 2.820 -31.559 1.00 89.81 499 PHE A N 1
ATOM 3960 C CA . PHE A 1 499 ? -0.452 2.005 -31.936 1.00 89.81 499 PHE A CA 1
ATOM 3961 C C . PHE A 1 499 ? -1.665 2.908 -32.147 1.00 89.81 499 PHE A C 1
ATOM 3963 O O . PHE A 1 499 ? -1.949 3.787 -31.336 1.00 89.81 499 PHE A O 1
ATOM 3970 N N . GLU A 1 500 ? -2.387 2.703 -33.240 1.00 92.88 500 GLU A N 1
ATOM 3971 C CA . GLU A 1 500 ? -3.715 3.274 -33.440 1.00 92.88 500 GLU A CA 1
ATOM 3972 C C . GLU A 1 500 ? -4.749 2.277 -32.927 1.00 92.88 500 GLU A C 1
ATOM 3974 O O . GLU A 1 500 ? -4.742 1.113 -33.314 1.00 92.88 500 GLU A O 1
ATOM 3979 N N . VAL A 1 501 ? -5.633 2.737 -32.051 1.00 91.81 501 VAL A N 1
ATOM 3980 C CA . VAL A 1 501 ? -6.726 1.940 -31.503 1.00 91.81 501 VAL A CA 1
ATOM 3981 C C . VAL A 1 501 ? -7.998 2.259 -32.270 1.00 91.81 501 VAL A C 1
ATOM 3983 O O . VAL A 1 501 ? -8.367 3.429 -32.410 1.00 91.81 501 VAL A O 1
ATOM 3986 N N . LEU A 1 502 ? -8.666 1.213 -32.748 1.00 89.12 502 LEU A N 1
ATOM 3987 C CA . LEU A 1 502 ? -9.944 1.264 -33.441 1.00 89.12 502 LEU A CA 1
ATOM 3988 C C . LEU A 1 502 ? -11.018 0.707 -32.496 1.00 89.12 502 LEU A C 1
ATOM 3990 O O . LEU A 1 502 ? -11.099 -0.497 -32.258 1.00 89.12 502 LEU A O 1
ATOM 3994 N N . ASP A 1 503 ? -11.844 1.584 -31.924 1.00 83.12 503 ASP A N 1
ATOM 3995 C CA . ASP A 1 503 ? -12.913 1.177 -31.004 1.00 83.12 503 ASP A CA 1
ATOM 3996 C C . ASP A 1 503 ? -14.260 1.771 -31.419 1.00 83.12 503 ASP A C 1
ATOM 3998 O O . ASP A 1 503 ? -14.529 2.956 -31.212 1.00 83.12 503 ASP A O 1
ATOM 4002 N N . GLY A 1 504 ? -15.113 0.948 -32.038 1.00 72.75 504 GLY A N 1
ATOM 4003 C CA . GLY A 1 504 ? -16.511 1.300 -32.320 1.00 72.75 504 GLY A CA 1
ATOM 4004 C C . GLY A 1 504 ? -16.704 2.578 -33.148 1.00 72.75 504 GLY A C 1
ATOM 4005 O O . GLY A 1 504 ? -17.708 3.263 -32.978 1.00 72.75 504 GLY A O 1
ATOM 4006 N N . GLY A 1 505 ? -15.738 2.921 -34.010 1.00 73.31 505 GLY A N 1
ATOM 4007 C CA . GLY A 1 505 ? -15.739 4.133 -34.840 1.00 73.31 505 GLY A CA 1
ATOM 4008 C C . GLY A 1 505 ? -14.864 5.281 -34.318 1.00 73.31 505 GLY A C 1
ATOM 4009 O O . GLY A 1 505 ? -14.580 6.207 -35.075 1.00 73.31 505 GLY A O 1
ATOM 4010 N N . ASN A 1 506 ? -14.378 5.212 -33.075 1.00 80.81 506 ASN A N 1
ATOM 4011 C CA . ASN A 1 506 ? -13.390 6.152 -32.547 1.00 80.81 506 ASN A CA 1
ATOM 4012 C C . ASN A 1 506 ? -11.970 5.676 -32.861 1.00 80.81 506 ASN A C 1
ATOM 4014 O O . ASN A 1 506 ? -11.659 4.491 -32.732 1.00 80.81 506 ASN A O 1
ATOM 4018 N N . LYS A 1 507 ? -11.107 6.624 -33.238 1.00 87.69 507 LYS A N 1
ATOM 4019 C CA . LYS A 1 507 ? -9.686 6.392 -33.500 1.00 87.69 507 LYS A CA 1
ATOM 4020 C C . LYS A 1 507 ? -8.839 7.256 -32.588 1.00 87.69 507 LYS A C 1
ATOM 4022 O O . LYS A 1 507 ? -9.023 8.473 -32.554 1.00 87.69 507 LYS A O 1
ATOM 4027 N N . TYR A 1 508 ? -7.903 6.645 -31.880 1.00 91.62 508 TYR A N 1
ATOM 4028 C CA . TYR A 1 508 ? -6.933 7.369 -31.064 1.00 91.62 508 TYR A CA 1
ATOM 4029 C C . TYR A 1 508 ? -5.588 6.652 -31.066 1.00 91.62 508 TYR A C 1
ATOM 4031 O O . TYR A 1 508 ? -5.516 5.439 -31.242 1.00 91.62 508 TYR A O 1
ATOM 4039 N N . ILE A 1 509 ? -4.513 7.420 -30.904 1.00 90.25 509 ILE A N 1
ATOM 4040 C CA . ILE A 1 509 ? -3.151 6.891 -30.878 1.00 90.25 509 ILE A CA 1
ATOM 4041 C C . ILE A 1 509 ? -2.739 6.702 -29.423 1.00 90.25 509 ILE A C 1
ATOM 4043 O O . ILE A 1 509 ? -2.893 7.609 -28.603 1.00 90.25 509 ILE A O 1
ATOM 4047 N N . VAL A 1 510 ? -2.198 5.530 -29.121 1.00 91.38 510 VAL A N 1
ATOM 4048 C CA . VAL A 1 510 ? -1.544 5.212 -27.853 1.00 91.38 510 VAL A CA 1
ATOM 4049 C C . VAL A 1 510 ? -0.077 4.900 -28.112 1.00 91.38 510 VAL A C 1
ATOM 4051 O O . VAL A 1 510 ? 0.303 4.478 -29.208 1.00 91.38 510 VAL A O 1
ATOM 4054 N N . SER A 1 511 ? 0.759 5.120 -27.103 1.00 88.44 511 SER A N 1
ATOM 4055 C CA . SER A 1 511 ? 2.187 4.844 -27.206 1.00 88.44 511 SER A CA 1
ATOM 4056 C C . SER A 1 511 ? 2.739 4.208 -25.943 1.00 88.44 511 SER A C 1
ATOM 4058 O O . SER A 1 511 ? 2.334 4.586 -24.846 1.00 88.44 511 SER A O 1
ATOM 4060 N N . GLY A 1 512 ? 3.695 3.298 -26.108 1.00 84.06 512 GLY A N 1
ATOM 4061 C CA . GLY A 1 512 ? 4.495 2.726 -25.022 1.00 84.06 512 GLY A CA 1
ATOM 4062 C C . GLY A 1 512 ? 5.969 3.047 -25.219 1.00 84.06 512 GLY A C 1
ATOM 4063 O O . GLY A 1 512 ? 6.398 3.270 -26.354 1.00 84.06 512 GLY A O 1
ATOM 4064 N N . SER A 1 513 ? 6.746 3.080 -24.135 1.00 83.19 513 SER A N 1
ATOM 4065 C CA . SER A 1 513 ? 8.190 3.309 -24.209 1.00 83.19 513 SER A CA 1
ATOM 4066 C C . SER A 1 513 ? 8.988 2.088 -23.755 1.00 83.19 513 SER A C 1
ATOM 4068 O O . SER A 1 513 ? 8.677 1.460 -22.746 1.00 83.19 513 SER A O 1
ATOM 4070 N N . ALA A 1 514 ? 10.033 1.754 -24.506 1.00 81.81 514 ALA A N 1
ATOM 4071 C CA . ALA A 1 514 ? 11.071 0.819 -24.096 1.00 81.81 514 ALA A CA 1
ATOM 4072 C C . ALA A 1 514 ? 12.356 1.612 -23.854 1.00 81.81 514 ALA A C 1
ATOM 4074 O O . ALA A 1 514 ? 12.825 2.328 -24.740 1.00 81.81 514 ALA A O 1
ATOM 4075 N N . ARG A 1 515 ? 12.906 1.515 -22.645 1.00 82.50 515 ARG A N 1
ATOM 4076 C CA . ARG A 1 515 ? 14.069 2.285 -22.197 1.00 82.50 515 ARG A CA 1
ATOM 4077 C C . ARG A 1 515 ? 15.211 1.343 -21.857 1.00 82.50 515 ARG A C 1
ATOM 4079 O O . ARG A 1 515 ? 15.008 0.375 -21.129 1.00 82.50 515 ARG A O 1
ATOM 4086 N N . PHE A 1 516 ? 16.402 1.651 -22.354 1.00 81.44 516 PHE A N 1
ATOM 4087 C CA . PHE A 1 516 ? 17.626 0.912 -22.062 1.00 81.44 516 PHE A CA 1
ATOM 4088 C C . PHE A 1 516 ? 18.630 1.816 -21.348 1.00 81.44 516 PHE A C 1
ATOM 4090 O O . PHE A 1 516 ? 18.979 2.872 -21.868 1.00 81.44 516 PHE A O 1
ATOM 4097 N N . ASN A 1 517 ? 19.103 1.400 -20.177 1.00 81.12 517 ASN A N 1
ATOM 4098 C CA . ASN A 1 517 ? 20.090 2.092 -19.359 1.00 81.12 517 ASN A CA 1
ATOM 4099 C C . ASN A 1 517 ? 21.297 1.184 -19.127 1.00 81.12 517 ASN A C 1
ATOM 4101 O O . ASN A 1 517 ? 21.256 0.219 -18.357 1.00 81.12 517 ASN A O 1
ATOM 4105 N N . PHE A 1 518 ? 22.389 1.530 -19.790 1.00 76.69 518 PHE A N 1
ATOM 4106 C CA . PHE A 1 518 ? 23.604 0.735 -19.770 1.00 76.69 518 PHE A CA 1
ATOM 4107 C C . PHE A 1 518 ? 24.346 0.810 -18.426 1.00 76.69 518 PHE A C 1
ATOM 4109 O O . PHE A 1 518 ? 24.849 -0.200 -17.933 1.00 76.69 518 PHE A O 1
ATOM 4116 N N . GLY A 1 519 ? 24.351 1.981 -17.778 1.00 72.69 519 GLY A N 1
ATOM 4117 C CA . GLY A 1 519 ? 24.983 2.165 -16.467 1.00 72.69 519 GLY A CA 1
ATOM 4118 C C . GLY A 1 519 ? 24.401 1.258 -15.376 1.00 72.69 519 GLY A C 1
ATOM 4119 O O . GLY A 1 519 ? 25.112 0.865 -14.451 1.00 72.69 519 GLY A O 1
ATOM 4120 N N . ASN A 1 520 ? 23.126 0.886 -15.487 1.00 72.06 520 ASN A N 1
ATOM 4121 C CA . ASN A 1 520 ? 22.477 -0.080 -14.605 1.00 72.06 520 ASN A CA 1
ATOM 4122 C C . ASN A 1 520 ? 22.896 -1.527 -14.876 1.00 72.06 520 ASN A C 1
ATOM 4124 O O . ASN A 1 520 ? 23.141 -2.278 -13.931 1.00 72.06 520 ASN A O 1
ATOM 4128 N N . ILE A 1 521 ? 23.000 -1.904 -16.149 1.00 72.19 521 ILE A N 1
ATOM 4129 C CA . ILE A 1 521 ? 23.392 -3.256 -16.562 1.00 72.19 521 ILE A CA 1
ATOM 4130 C C . ILE A 1 521 ? 24.788 -3.599 -16.060 1.00 72.19 521 ILE A C 1
ATOM 4132 O O . ILE A 1 521 ? 24.987 -4.670 -15.492 1.00 72.19 521 ILE A O 1
ATOM 4136 N N . LEU A 1 522 ? 25.733 -2.663 -16.172 1.00 67.94 522 LEU A N 1
ATOM 4137 C CA . LEU A 1 522 ? 27.093 -2.850 -15.657 1.00 67.94 522 LEU A CA 1
ATOM 4138 C C . LEU A 1 522 ? 27.153 -3.096 -14.143 1.00 67.94 522 LEU A C 1
ATOM 4140 O O . LEU A 1 522 ? 28.130 -3.646 -13.645 1.00 67.94 522 LEU A O 1
ATOM 4144 N N . LYS A 1 523 ? 26.115 -2.709 -13.399 1.00 63.44 523 LYS A N 1
ATOM 4145 C CA . LYS A 1 523 ? 26.011 -2.944 -11.953 1.00 63.44 523 LYS A CA 1
ATOM 4146 C C . LYS A 1 523 ? 25.307 -4.260 -11.613 1.00 63.44 523 LYS A C 1
ATOM 4148 O O . LYS A 1 523 ? 25.065 -4.523 -10.441 1.00 63.44 523 LYS A O 1
ATOM 4153 N N . GLY A 1 524 ? 24.941 -5.062 -12.614 1.00 59.81 524 GLY A N 1
ATOM 4154 C CA . GLY A 1 524 ? 24.138 -6.269 -12.423 1.00 59.81 524 GLY A CA 1
ATOM 4155 C C . GLY A 1 524 ? 22.674 -5.978 -12.078 1.00 59.81 524 GLY A C 1
ATOM 4156 O O . GLY A 1 524 ? 21.991 -6.839 -11.530 1.00 59.81 524 GLY A O 1
ATOM 4157 N N . HIS A 1 525 ? 22.179 -4.772 -12.372 1.00 62.84 525 HIS A N 1
ATOM 4158 C CA . HIS A 1 525 ? 20.761 -4.436 -12.257 1.00 62.84 525 HIS A CA 1
ATOM 4159 C C . HIS A 1 525 ? 20.074 -4.532 -13.622 1.00 62.84 525 HIS A C 1
ATOM 4161 O O . HIS A 1 525 ? 20.707 -4.369 -14.664 1.00 62.84 525 HIS A O 1
ATOM 4167 N N . GLY A 1 526 ? 18.753 -4.742 -13.629 1.00 63.62 526 GLY A N 1
ATOM 4168 C CA . GLY A 1 526 ? 17.969 -4.616 -14.857 1.00 63.62 526 GLY A CA 1
ATOM 4169 C C . GLY A 1 526 ? 18.159 -3.223 -15.470 1.00 63.62 526 GLY A C 1
ATOM 4170 O O . GLY A 1 526 ? 17.967 -2.211 -14.790 1.00 63.62 526 GLY A O 1
ATOM 4171 N N . GLY A 1 527 ? 18.582 -3.161 -16.734 1.00 71.12 527 GLY A N 1
ATOM 4172 C CA . GLY A 1 527 ? 18.686 -1.900 -17.481 1.00 71.12 527 GLY A CA 1
ATOM 4173 C C . GLY A 1 527 ? 17.685 -1.767 -18.608 1.00 71.12 527 GLY A C 1
ATOM 4174 O O . GLY A 1 527 ? 17.639 -0.713 -19.222 1.00 71.12 527 GLY A O 1
ATOM 4175 N N . LEU A 1 528 ? 16.868 -2.784 -18.866 1.00 77.19 528 LEU A N 1
ATOM 4176 C CA . LEU A 1 528 ? 15.741 -2.667 -19.776 1.00 77.19 528 LEU A CA 1
ATOM 4177 C C . LEU A 1 528 ? 14.456 -2.470 -18.980 1.00 77.19 528 LEU A C 1
ATOM 4179 O O . LEU A 1 528 ? 14.164 -3.240 -18.066 1.00 77.19 528 LEU A O 1
ATOM 4183 N N . ILE A 1 529 ? 13.670 -1.478 -19.381 1.00 78.94 529 ILE A N 1
ATOM 4184 C CA . ILE A 1 529 ? 12.323 -1.251 -18.870 1.00 78.94 529 ILE A CA 1
ATOM 4185 C C . ILE A 1 529 ? 11.383 -1.103 -20.041 1.00 78.94 529 ILE A C 1
ATOM 4187 O O . ILE A 1 529 ? 11.614 -0.284 -20.928 1.00 78.94 529 ILE A O 1
ATOM 4191 N N . ILE A 1 530 ? 10.315 -1.885 -20.017 1.00 80.31 530 ILE A N 1
ATOM 4192 C CA . ILE A 1 530 ? 9.248 -1.812 -21.000 1.00 80.31 530 ILE A CA 1
ATOM 4193 C C . ILE A 1 530 ? 8.013 -1.306 -20.275 1.00 80.31 530 ILE A C 1
ATOM 4195 O O . ILE A 1 530 ? 7.480 -1.976 -19.391 1.00 80.31 530 ILE A O 1
ATOM 4199 N N . GLU A 1 531 ? 7.578 -0.105 -20.635 1.00 82.44 531 GLU A N 1
ATOM 4200 C CA . GLU A 1 531 ? 6.314 0.420 -20.150 1.00 82.44 531 GLU A CA 1
ATOM 4201 C C . GLU A 1 531 ? 5.166 -0.280 -20.883 1.00 82.44 531 GLU A C 1
ATOM 4203 O O . GLU A 1 531 ? 5.152 -0.322 -22.121 1.00 82.44 531 GLU A O 1
ATOM 4208 N N . PRO A 1 532 ? 4.195 -0.826 -20.140 1.00 85.75 532 PRO A N 1
ATOM 4209 C CA . PRO A 1 532 ? 3.014 -1.419 -20.732 1.00 85.75 532 PRO A CA 1
ATOM 4210 C C . PRO A 1 532 ? 2.170 -0.347 -21.424 1.00 85.75 532 PRO A C 1
ATOM 4212 O O . PRO A 1 532 ? 2.109 0.811 -21.003 1.00 85.75 532 PRO A O 1
ATOM 4215 N N . ILE A 1 533 ? 1.445 -0.757 -22.455 1.00 88.62 533 ILE A N 1
ATOM 4216 C CA . ILE A 1 533 ? 0.420 0.061 -23.093 1.00 88.62 533 ILE A CA 1
ATOM 4217 C C . ILE A 1 533 ? -0.923 -0.370 -22.518 1.00 88.62 533 ILE A C 1
ATOM 4219 O O . ILE A 1 533 ? -1.317 -1.530 -22.633 1.00 88.62 533 ILE A O 1
ATOM 4223 N N . ILE A 1 534 ? -1.624 0.572 -21.891 1.00 89.88 534 ILE A N 1
ATOM 4224 C CA . ILE A 1 534 ? -2.917 0.326 -21.251 1.00 89.88 534 ILE A CA 1
ATOM 4225 C C . ILE A 1 534 ? -4.001 1.006 -22.078 1.00 89.88 534 ILE A C 1
ATOM 4227 O O . ILE A 1 534 ? -4.026 2.231 -22.213 1.00 89.88 534 ILE A O 1
ATOM 4231 N N . ILE A 1 535 ? -4.915 0.207 -22.620 1.00 90.50 535 ILE A N 1
ATOM 4232 C CA . ILE A 1 535 ? -6.045 0.680 -23.416 1.00 90.50 535 ILE A CA 1
ATOM 4233 C C . ILE A 1 535 ? -7.331 0.481 -22.624 1.00 90.50 535 ILE A C 1
ATOM 4235 O O . ILE A 1 535 ? -7.641 -0.604 -22.141 1.00 90.50 535 ILE A O 1
ATOM 4239 N N . SER A 1 536 ? -8.105 1.548 -22.502 1.00 89.44 536 SER A N 1
ATOM 4240 C CA . SER A 1 536 ? -9.352 1.578 -21.747 1.00 89.44 536 SER A CA 1
ATOM 4241 C C . SER A 1 536 ? -10.570 1.343 -22.641 1.00 89.44 536 SER A C 1
ATOM 4243 O O . SER A 1 536 ? -10.789 2.128 -23.560 1.00 89.44 536 SER A O 1
ATOM 4245 N N . LYS A 1 537 ? -11.438 0.377 -22.305 1.00 89.19 537 LYS A N 1
ATOM 4246 C CA . LYS A 1 537 ? -12.745 0.196 -22.965 1.00 89.19 537 LYS A CA 1
ATOM 4247 C C . LYS A 1 537 ? -13.851 -0.082 -21.953 1.00 89.19 537 LYS A C 1
ATOM 4249 O O . LYS A 1 537 ? -13.924 -1.145 -21.343 1.00 89.19 537 LYS A O 1
ATOM 4254 N N . GLY A 1 538 ? -14.741 0.896 -21.780 1.00 89.81 538 GLY A N 1
ATOM 4255 C CA . GLY A 1 538 ? -15.768 0.841 -20.741 1.00 89.81 538 GLY A CA 1
ATOM 4256 C C . GLY A 1 538 ? -15.133 0.740 -19.352 1.00 89.81 538 GLY A C 1
ATOM 4257 O O . GLY A 1 538 ? -14.380 1.631 -18.959 1.00 89.81 538 GLY A O 1
ATOM 4258 N N . LEU A 1 539 ? -15.444 -0.340 -18.629 1.00 91.44 539 LEU A N 1
ATOM 4259 C CA . LEU A 1 539 ? -14.893 -0.651 -17.303 1.00 91.44 539 LEU A CA 1
ATOM 4260 C C . LEU A 1 539 ? -13.679 -1.594 -17.340 1.00 91.44 539 LEU A C 1
ATOM 4262 O O . LEU A 1 539 ? -13.044 -1.796 -16.303 1.00 91.44 539 LEU A O 1
ATOM 4266 N N . ASP A 1 540 ? -13.368 -2.144 -18.511 1.00 92.44 540 ASP A N 1
ATOM 4267 C CA . ASP A 1 540 ? -12.280 -3.092 -18.723 1.00 92.44 540 ASP A CA 1
ATOM 4268 C C . ASP A 1 540 ? -11.027 -2.357 -19.224 1.00 92.44 540 ASP A C 1
ATOM 4270 O O . ASP A 1 540 ? -11.112 -1.288 -19.844 1.00 92.44 540 ASP A O 1
ATOM 4274 N N . GLU A 1 541 ? -9.860 -2.954 -18.997 1.00 91.94 541 GLU A N 1
ATOM 4275 C CA . GLU A 1 541 ? -8.601 -2.502 -19.594 1.00 91.94 541 GLU A CA 1
ATOM 4276 C C . GLU A 1 541 ? -7.915 -3.639 -20.348 1.00 91.94 541 GLU A C 1
ATOM 4278 O O . GLU A 1 541 ? -7.990 -4.804 -19.962 1.00 91.94 541 GLU A O 1
ATOM 4283 N N . TYR A 1 542 ? -7.249 -3.284 -21.441 1.00 90.75 542 TYR A N 1
ATOM 4284 C CA . TYR A 1 542 ? -6.415 -4.167 -22.240 1.00 90.75 542 TYR A CA 1
ATOM 4285 C C . TYR A 1 542 ? -4.974 -3.756 -21.996 1.00 90.75 542 TYR A C 1
ATOM 4287 O O . TYR A 1 542 ? -4.587 -2.614 -22.245 1.00 90.75 542 TYR A O 1
ATOM 4295 N N . TYR A 1 543 ? -4.212 -4.689 -21.452 1.00 90.19 543 TYR A N 1
ATOM 4296 C CA . TYR A 1 543 ? -2.834 -4.498 -21.049 1.00 90.19 543 TYR A CA 1
ATOM 4297 C C . TYR A 1 543 ? -1.938 -5.153 -22.089 1.00 90.19 543 TYR A C 1
ATOM 4299 O O . TYR A 1 543 ? -2.054 -6.358 -22.304 1.00 90.19 543 TYR A O 1
ATOM 4307 N N . ILE A 1 544 ? -1.085 -4.373 -22.746 1.00 88.69 544 ILE A N 1
ATOM 4308 C CA . ILE A 1 544 ? -0.241 -4.815 -23.857 1.00 88.69 544 ILE A CA 1
ATOM 4309 C C . ILE A 1 544 ? 1.222 -4.594 -23.487 1.00 88.69 544 ILE A C 1
ATOM 4311 O O . ILE A 1 544 ? 1.607 -3.509 -23.053 1.00 88.69 544 ILE A O 1
ATOM 4315 N N . VAL A 1 545 ? 2.044 -5.616 -23.694 1.00 86.62 545 VAL A N 1
ATOM 4316 C CA . VAL A 1 545 ? 3.468 -5.627 -23.367 1.00 86.62 545 VAL A CA 1
ATOM 4317 C C . VAL A 1 545 ? 4.255 -6.046 -24.611 1.00 86.62 545 VAL A C 1
ATOM 4319 O O . VAL A 1 545 ? 4.076 -7.156 -25.108 1.00 86.62 545 VAL A O 1
ATOM 4322 N N . PRO A 1 546 ? 5.125 -5.176 -25.139 1.00 79.44 546 PRO A N 1
ATOM 4323 C CA . PRO A 1 546 ? 6.079 -5.541 -26.183 1.00 79.44 546 PRO A CA 1
ATOM 4324 C C . PRO A 1 546 ? 7.071 -6.603 -25.685 1.00 79.44 546 PRO A C 1
ATOM 4326 O O . PRO A 1 546 ? 7.720 -6.399 -24.662 1.00 79.44 546 PRO A O 1
ATOM 4329 N N . SER A 1 547 ? 7.212 -7.722 -26.398 1.00 68.69 547 SER A N 1
ATOM 4330 C CA . SER A 1 547 ? 7.859 -8.925 -25.836 1.00 68.69 547 SER A CA 1
ATOM 4331 C C . SER A 1 547 ? 9.348 -9.138 -26.160 1.00 68.69 547 SER A C 1
ATOM 4333 O O . SER A 1 547 ? 9.994 -9.864 -25.411 1.00 68.69 547 SER A O 1
ATOM 4335 N N . SER A 1 548 ? 9.948 -8.554 -27.211 1.00 58.88 548 SER A N 1
ATOM 4336 C CA . SER A 1 548 ? 11.368 -8.889 -27.512 1.00 58.88 548 SER A CA 1
ATOM 4337 C C . SER A 1 548 ? 12.144 -8.018 -28.512 1.00 58.88 548 SER A C 1
ATOM 4339 O O . SER A 1 548 ? 13.372 -8.021 -28.480 1.00 58.88 548 SER A O 1
ATOM 4341 N N . MET A 1 549 ? 11.495 -7.258 -29.396 1.00 57.09 549 MET A N 1
ATOM 4342 C CA . MET A 1 549 ? 12.175 -6.775 -30.613 1.00 57.09 549 MET A CA 1
ATOM 4343 C C . MET A 1 549 ? 12.926 -5.437 -30.466 1.00 57.09 549 MET A C 1
ATOM 4345 O O . MET A 1 549 ? 13.886 -5.201 -31.186 1.00 57.09 549 MET A O 1
ATOM 4349 N N . SER A 1 550 ? 12.561 -4.574 -29.511 1.00 65.12 550 SER A N 1
ATOM 4350 C CA . SER A 1 550 ? 13.155 -3.229 -29.377 1.00 65.12 550 SER A CA 1
ATOM 4351 C C . SER A 1 550 ? 14.440 -3.152 -28.566 1.00 65.12 550 SER A C 1
ATOM 4353 O O . SER A 1 550 ? 15.168 -2.167 -28.641 1.00 65.12 550 SER A O 1
ATOM 4355 N N . VAL A 1 551 ? 14.719 -4.180 -27.773 1.00 70.25 551 VAL A N 1
ATOM 4356 C CA . VAL A 1 551 ? 15.871 -4.227 -26.864 1.00 70.25 551 VAL A CA 1
ATOM 4357 C C . VAL A 1 551 ? 17.167 -4.346 -27.648 1.00 70.25 551 VAL A C 1
ATOM 4359 O O . VAL A 1 551 ? 18.129 -3.636 -27.373 1.00 70.25 551 VAL A O 1
ATOM 4362 N N . VAL A 1 552 ? 17.162 -5.231 -28.643 1.00 75.94 552 VAL A N 1
ATOM 4363 C CA . VAL A 1 552 ? 18.314 -5.519 -29.496 1.00 75.94 552 VAL A CA 1
ATOM 4364 C C . VAL A 1 552 ? 18.721 -4.264 -30.268 1.00 75.94 552 VAL A C 1
ATOM 4366 O O . VAL A 1 552 ? 19.892 -3.901 -30.272 1.00 75.94 552 VAL A O 1
ATOM 4369 N N . ASP A 1 553 ? 17.752 -3.533 -30.819 1.00 77.19 553 ASP A N 1
ATOM 4370 C CA . ASP A 1 553 ? 18.007 -2.276 -31.527 1.00 77.19 553 ASP A CA 1
ATOM 4371 C C . ASP A 1 553 ? 18.590 -1.187 -30.610 1.00 77.19 553 ASP A C 1
ATOM 4373 O O . ASP A 1 553 ? 19.506 -0.464 -31.000 1.00 77.19 553 ASP A O 1
ATOM 4377 N N . LEU A 1 554 ? 18.111 -1.089 -29.362 1.00 81.12 554 LEU A N 1
ATOM 4378 C CA . LEU A 1 554 ? 18.680 -0.170 -28.368 1.00 81.12 554 LEU A CA 1
ATOM 4379 C C . LEU A 1 554 ? 20.119 -0.560 -27.986 1.00 81.12 554 LEU A C 1
ATOM 4381 O O . LEU A 1 554 ? 20.951 0.326 -27.788 1.00 81.12 554 LEU A O 1
ATOM 4385 N N . ILE A 1 555 ? 20.433 -1.859 -27.930 1.00 82.06 555 ILE A N 1
ATOM 4386 C CA . ILE A 1 555 ? 21.796 -2.365 -27.705 1.00 82.06 555 ILE A CA 1
ATOM 4387 C C . ILE A 1 555 ? 22.714 -1.995 -28.876 1.00 82.06 555 ILE A C 1
ATOM 4389 O O . ILE A 1 555 ? 23.815 -1.498 -28.640 1.00 82.06 555 ILE A O 1
ATOM 4393 N N . TYR A 1 556 ? 22.267 -2.164 -30.124 1.00 81.50 556 TYR A N 1
ATOM 4394 C CA . TYR A 1 556 ? 23.040 -1.763 -31.305 1.00 81.50 556 TYR A CA 1
ATOM 4395 C C . TYR A 1 556 ? 23.276 -0.248 -31.362 1.00 81.50 556 TYR A C 1
ATOM 4397 O O . TYR A 1 556 ? 24.411 0.177 -31.581 1.00 81.50 556 TYR A O 1
ATOM 4405 N N . LEU A 1 557 ? 22.254 0.574 -31.083 1.00 81.75 557 LEU A N 1
ATOM 4406 C CA . LEU A 1 557 ? 22.391 2.035 -30.956 1.00 81.75 557 LEU A CA 1
ATOM 4407 C C . LEU A 1 557 ? 23.484 2.421 -29.959 1.00 81.75 557 LEU A C 1
ATOM 4409 O O . LEU A 1 557 ? 24.294 3.317 -30.212 1.00 81.75 557 LEU A O 1
ATOM 4413 N N . TYR A 1 558 ? 23.511 1.729 -28.825 1.00 84.25 558 TYR A N 1
ATOM 4414 C CA . TYR A 1 558 ? 24.500 1.957 -27.789 1.00 84.25 558 TYR A CA 1
ATOM 4415 C C . TYR A 1 558 ? 25.899 1.490 -28.214 1.00 84.25 558 TYR A C 1
ATOM 4417 O O . TYR A 1 558 ? 26.878 2.216 -28.027 1.00 84.25 558 TYR A O 1
ATOM 4425 N N . GLY A 1 559 ? 25.987 0.312 -28.839 1.00 84.75 559 GLY A N 1
ATOM 4426 C CA . GLY A 1 559 ? 27.218 -0.258 -29.384 1.00 84.75 559 GLY A CA 1
ATOM 4427 C C . GLY A 1 559 ? 27.873 0.653 -30.420 1.00 84.75 559 GLY A C 1
ATOM 4428 O O . GLY A 1 559 ? 29.073 0.906 -30.335 1.00 84.75 559 GLY A O 1
ATOM 4429 N N . MET A 1 560 ? 27.088 1.244 -31.327 1.00 84.44 560 MET A N 1
ATOM 4430 C CA . MET A 1 560 ? 27.573 2.247 -32.283 1.00 84.44 560 MET A CA 1
ATOM 4431 C C . MET A 1 560 ? 28.231 3.443 -31.599 1.00 84.44 560 MET A C 1
ATOM 4433 O O . MET A 1 560 ? 29.306 3.890 -32.003 1.00 84.44 560 MET A O 1
ATOM 4437 N N . HIS A 1 561 ? 27.582 3.980 -30.568 1.00 85.19 561 HIS A N 1
ATOM 4438 C CA . HIS A 1 561 ? 28.086 5.153 -29.872 1.00 85.19 561 HIS A CA 1
ATOM 4439 C C . HIS A 1 561 ? 29.358 4.852 -29.085 1.00 85.19 561 HIS A C 1
ATOM 4441 O O . HIS A 1 561 ? 30.326 5.605 -29.188 1.00 85.19 561 HIS A O 1
ATOM 4447 N N . ALA A 1 562 ? 29.385 3.730 -28.361 1.00 86.31 562 ALA A N 1
ATOM 4448 C CA . ALA A 1 562 ? 30.579 3.273 -27.661 1.00 86.31 562 ALA A CA 1
ATOM 4449 C C . ALA A 1 562 ? 31.741 3.053 -28.642 1.00 86.31 562 ALA A C 1
ATOM 4451 O O . ALA A 1 562 ? 32.827 3.590 -28.439 1.00 86.31 562 ALA A O 1
ATOM 4452 N N . TYR A 1 563 ? 31.505 2.365 -29.760 1.00 85.62 563 TYR A N 1
ATOM 4453 C CA . TYR A 1 563 ? 32.521 2.146 -30.788 1.00 85.62 563 TYR A CA 1
ATOM 4454 C C . TYR A 1 563 ? 33.059 3.460 -31.377 1.00 85.62 563 TYR A C 1
ATOM 4456 O O . TYR A 1 563 ? 34.272 3.636 -31.515 1.00 85.62 563 TYR A O 1
ATOM 4464 N N . SER A 1 564 ? 32.174 4.420 -31.673 1.00 85.94 564 SER A N 1
ATOM 4465 C CA . SER A 1 564 ? 32.575 5.751 -32.138 1.00 85.94 564 SER A CA 1
ATOM 4466 C C . SER A 1 564 ? 33.479 6.448 -31.122 1.00 85.94 564 SER A C 1
ATOM 4468 O O . SER A 1 564 ? 34.534 6.952 -31.501 1.00 85.94 564 SER A O 1
ATOM 4470 N N . LEU A 1 565 ? 33.096 6.458 -29.841 1.00 86.75 565 LEU A N 1
ATOM 4471 C CA . LEU A 1 565 ? 33.876 7.095 -28.779 1.00 86.75 565 LEU A CA 1
ATOM 4472 C C . LEU A 1 565 ? 35.234 6.417 -28.563 1.00 86.75 565 LEU A C 1
ATOM 4474 O O . LEU A 1 565 ? 36.224 7.113 -28.342 1.00 86.75 565 LEU A O 1
ATOM 4478 N N . ALA A 1 566 ? 35.311 5.089 -28.694 1.00 85.88 566 ALA A N 1
ATOM 4479 C CA . ALA A 1 566 ? 36.573 4.356 -28.625 1.00 85.88 566 ALA A CA 1
ATOM 4480 C C . ALA A 1 566 ? 37.564 4.834 -29.703 1.00 85.88 566 ALA A C 1
ATOM 4482 O O . ALA A 1 566 ? 38.740 5.070 -29.420 1.00 85.88 566 ALA A O 1
ATOM 4483 N N . ASN A 1 567 ? 37.080 5.041 -30.929 1.00 84.75 567 ASN A N 1
ATOM 4484 C CA . ASN A 1 567 ? 37.914 5.463 -32.053 1.00 84.75 567 ASN A CA 1
ATOM 4485 C C . ASN A 1 567 ? 38.278 6.952 -32.026 1.00 84.75 567 ASN A C 1
ATOM 4487 O O . ASN A 1 567 ? 39.324 7.329 -32.552 1.00 84.75 567 ASN A O 1
ATOM 4491 N N . THR A 1 568 ? 37.438 7.802 -31.430 1.00 86.75 568 THR A N 1
ATOM 4492 C CA . THR A 1 568 ? 37.674 9.254 -31.385 1.00 86.75 568 THR A CA 1
ATOM 4493 C C . THR A 1 568 ? 38.356 9.735 -30.108 1.00 86.75 568 THR A C 1
ATOM 4495 O O . THR A 1 568 ? 38.873 10.851 -30.100 1.00 86.75 568 THR A O 1
ATOM 4498 N N . SER A 1 569 ? 38.355 8.949 -29.025 1.00 83.12 569 SER A N 1
ATOM 4499 C CA . SER A 1 569 ? 38.964 9.377 -27.764 1.00 83.12 569 SER A CA 1
ATOM 4500 C C . SER A 1 569 ? 40.492 9.457 -27.857 1.00 83.12 569 SER A C 1
ATOM 4502 O O . SER A 1 569 ? 41.167 8.592 -28.431 1.00 83.12 569 SER A O 1
ATOM 4504 N N . THR A 1 570 ? 41.034 10.521 -27.262 1.00 80.19 570 THR A N 1
ATOM 4505 C CA . THR A 1 570 ? 42.470 10.780 -27.115 1.00 80.19 570 THR A CA 1
ATOM 4506 C C . THR A 1 570 ? 43.066 10.146 -25.858 1.00 80.19 570 THR A C 1
ATOM 4508 O O . THR A 1 570 ? 44.286 10.102 -25.737 1.00 80.19 570 THR A O 1
ATOM 4511 N N . SER A 1 571 ? 42.235 9.679 -24.922 1.00 83.94 571 SER A N 1
ATOM 4512 C CA . SER A 1 571 ? 42.667 8.992 -23.703 1.00 83.94 571 SER A CA 1
ATOM 4513 C C . SER A 1 571 ? 42.717 7.486 -23.950 1.00 83.94 571 SER A C 1
ATOM 4515 O O . SER A 1 571 ? 41.714 6.877 -24.325 1.00 83.94 571 SER A O 1
ATOM 4517 N N . ASP A 1 572 ? 43.872 6.863 -23.707 1.00 80.12 572 ASP A N 1
ATOM 4518 C CA . ASP A 1 572 ? 44.024 5.407 -23.839 1.00 80.12 572 ASP A CA 1
ATOM 4519 C C . ASP A 1 572 ? 43.075 4.645 -22.896 1.00 80.12 572 ASP A C 1
ATOM 4521 O O . ASP A 1 572 ? 42.565 3.580 -23.250 1.00 80.12 572 ASP A O 1
ATOM 4525 N N . ILE A 1 573 ? 42.780 5.223 -21.725 1.00 77.75 573 ILE A N 1
ATOM 4526 C CA . ILE A 1 573 ? 41.842 4.663 -20.742 1.00 77.75 573 ILE A CA 1
ATOM 4527 C C . ILE A 1 573 ? 40.418 4.691 -21.294 1.00 77.75 573 ILE A C 1
ATOM 4529 O O . ILE A 1 573 ? 39.730 3.673 -21.281 1.00 77.75 573 ILE A O 1
ATOM 4533 N N . GLU A 1 574 ? 39.971 5.835 -21.810 1.00 79.00 574 GLU A N 1
ATOM 4534 C CA . GLU A 1 574 ? 38.633 5.953 -22.393 1.00 79.00 574 GLU A CA 1
ATOM 4535 C C . GLU A 1 574 ? 38.471 5.033 -23.605 1.00 79.00 574 GLU A C 1
ATOM 4537 O O . GLU A 1 574 ? 37.470 4.325 -23.710 1.00 79.00 574 GLU A O 1
ATOM 4542 N N . ARG A 1 575 ? 39.477 4.976 -24.488 1.00 84.50 575 ARG A N 1
ATOM 4543 C CA . ARG A 1 575 ? 39.487 4.060 -25.635 1.00 84.50 575 ARG A CA 1
ATOM 4544 C C . ARG A 1 575 ? 39.324 2.606 -25.198 1.00 84.50 575 ARG A C 1
ATOM 4546 O O . ARG A 1 575 ? 38.513 1.884 -25.779 1.00 84.50 575 ARG A O 1
ATOM 4553 N N . PHE A 1 576 ? 40.062 2.183 -24.172 1.00 85.00 576 PHE A N 1
ATOM 4554 C CA . PHE A 1 576 ? 39.937 0.843 -23.603 1.00 85.00 576 PHE A CA 1
ATOM 4555 C C . PHE A 1 576 ? 38.530 0.592 -23.043 1.00 85.00 576 PHE A C 1
ATOM 4557 O O . PHE A 1 576 ? 37.912 -0.416 -23.388 1.00 85.00 576 PHE A O 1
ATOM 4564 N N . VAL A 1 577 ? 37.990 1.516 -22.240 1.00 82.50 577 VAL A N 1
ATOM 4565 C CA . VAL A 1 577 ? 36.661 1.368 -21.625 1.00 82.50 577 VAL A CA 1
ATOM 4566 C C . VAL A 1 577 ? 35.564 1.272 -22.684 1.00 82.50 577 VAL A C 1
ATOM 4568 O O . VAL A 1 577 ? 34.754 0.351 -22.637 1.00 82.50 577 VAL A O 1
ATOM 4571 N N . TYR A 1 578 ? 35.541 2.169 -23.668 1.00 86.38 578 TYR A N 1
ATOM 4572 C CA . TYR A 1 578 ? 34.519 2.155 -24.716 1.00 86.38 578 TYR A CA 1
ATOM 4573 C C . TYR A 1 578 ? 34.612 0.921 -25.628 1.00 86.38 578 TYR A C 1
ATOM 4575 O O . TYR A 1 578 ? 33.585 0.362 -26.024 1.00 86.38 578 TYR A O 1
ATOM 4583 N N . SER A 1 579 ? 35.827 0.440 -25.910 1.00 84.62 579 SER A N 1
ATOM 4584 C CA . SER A 1 579 ? 36.027 -0.845 -26.590 1.00 84.62 579 SER A CA 1
ATOM 4585 C C . SER A 1 579 ? 35.437 -1.994 -25.771 1.00 84.62 579 SER A C 1
ATOM 4587 O O . SER A 1 579 ? 34.668 -2.789 -26.302 1.00 84.62 579 SER A O 1
ATOM 4589 N N . HIS A 1 580 ? 35.729 -2.037 -24.470 1.00 86.44 580 HIS A N 1
ATOM 4590 C CA . HIS A 1 580 ? 35.231 -3.078 -23.575 1.00 86.44 580 HIS A CA 1
ATOM 4591 C C . HIS A 1 580 ? 33.701 -3.063 -23.440 1.00 86.44 580 HIS A C 1
ATOM 4593 O O . HIS A 1 580 ? 33.074 -4.115 -23.411 1.00 86.44 580 HIS A O 1
ATOM 4599 N N . ILE A 1 581 ? 33.076 -1.882 -23.431 1.00 83.69 581 ILE A N 1
ATOM 4600 C CA . ILE A 1 581 ? 31.611 -1.738 -23.468 1.00 83.69 581 ILE A CA 1
ATOM 4601 C C . ILE A 1 581 ? 31.022 -2.410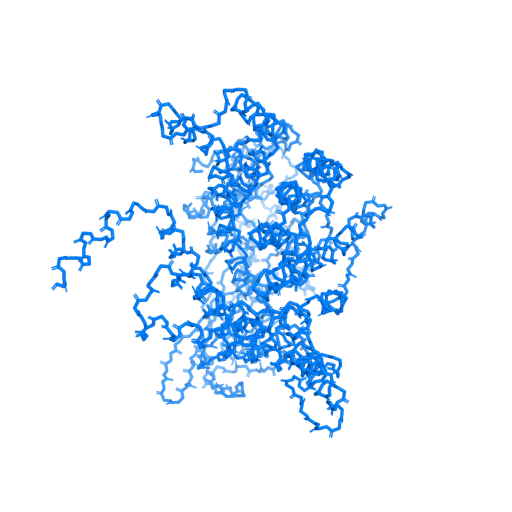 -24.706 1.00 83.69 581 ILE A C 1
ATOM 4603 O O . ILE A 1 581 ? 30.008 -3.095 -24.612 1.00 83.69 581 ILE A O 1
ATOM 4607 N N . THR A 1 582 ? 31.660 -2.219 -25.858 1.00 84.25 582 THR A N 1
ATOM 4608 C CA . THR A 1 582 ? 31.209 -2.819 -27.117 1.00 84.25 582 THR A CA 1
ATOM 4609 C C . THR A 1 582 ? 31.268 -4.348 -27.046 1.00 84.25 582 THR A C 1
ATOM 4611 O O . THR A 1 582 ? 30.335 -5.005 -27.496 1.00 84.25 582 THR A O 1
ATOM 4614 N N . ASP A 1 583 ? 32.308 -4.901 -26.415 1.00 85.00 583 ASP A N 1
ATOM 4615 C CA . ASP A 1 583 ? 32.455 -6.347 -26.199 1.00 85.00 583 ASP A CA 1
ATOM 4616 C C . ASP A 1 583 ? 31.396 -6.891 -25.223 1.00 85.00 583 ASP A C 1
ATOM 4618 O O . ASP A 1 583 ? 30.755 -7.895 -25.505 1.00 85.00 583 ASP A O 1
ATOM 4622 N N . ILE A 1 584 ? 31.118 -6.182 -24.121 1.00 85.19 584 ILE A N 1
ATOM 4623 C CA . ILE A 1 584 ? 30.053 -6.556 -23.171 1.00 85.19 584 ILE A CA 1
ATOM 4624 C C . ILE A 1 584 ? 28.688 -6.635 -23.872 1.00 85.19 584 ILE A C 1
ATOM 4626 O O . ILE A 1 584 ? 27.903 -7.546 -23.611 1.00 85.19 584 ILE A O 1
ATOM 4630 N N . LEU A 1 585 ? 28.379 -5.674 -24.748 1.00 85.12 585 LEU A N 1
ATOM 4631 C CA . LEU A 1 585 ? 27.111 -5.652 -25.483 1.00 85.12 585 LEU A CA 1
ATOM 4632 C C . LEU A 1 585 ? 27.004 -6.793 -26.503 1.00 85.12 585 LEU A C 1
ATOM 4634 O O . LEU A 1 585 ? 25.923 -7.354 -26.674 1.00 85.12 585 LEU A O 1
ATOM 4638 N N . ALA A 1 586 ? 28.109 -7.151 -27.152 1.00 84.06 586 ALA A N 1
ATOM 4639 C CA . ALA A 1 586 ? 28.175 -8.290 -28.059 1.00 84.06 586 ALA A CA 1
ATOM 4640 C C . ALA A 1 586 ? 27.994 -9.624 -27.311 1.00 84.06 586 ALA A C 1
ATOM 4642 O O . ALA A 1 586 ? 27.154 -10.437 -27.709 1.00 84.06 586 ALA A O 1
ATOM 4643 N N . ASP A 1 587 ? 28.672 -9.791 -26.171 1.00 85.25 587 ASP A N 1
ATOM 4644 C CA . ASP A 1 587 ? 28.526 -10.948 -25.280 1.00 85.25 587 ASP A CA 1
ATOM 4645 C C . ASP A 1 587 ? 27.075 -11.111 -24.796 1.00 85.25 587 ASP A C 1
ATOM 4647 O O . ASP A 1 587 ? 26.544 -12.222 -24.781 1.00 85.25 587 ASP A O 1
ATOM 4651 N N . MET A 1 588 ? 26.387 -10.010 -24.460 1.00 79.06 588 MET A N 1
ATOM 4652 C CA . MET A 1 588 ? 24.967 -10.029 -24.066 1.00 79.06 588 MET A CA 1
ATOM 4653 C C . MET A 1 588 ? 24.040 -10.569 -25.153 1.00 79.06 588 MET A C 1
ATOM 4655 O O . MET A 1 588 ? 23.011 -11.165 -24.836 1.00 79.06 588 MET A O 1
ATOM 4659 N N . LEU A 1 589 ? 24.384 -10.349 -26.420 1.00 78.31 589 LEU A N 1
ATOM 4660 C CA . LEU A 1 589 ? 23.631 -10.864 -27.560 1.00 78.31 589 LEU A CA 1
ATOM 4661 C C . LEU A 1 589 ? 24.111 -12.255 -28.005 1.00 78.31 589 LEU A C 1
ATOM 4663 O O . LEU A 1 589 ? 23.470 -12.865 -28.860 1.00 78.31 589 LEU A O 1
ATOM 4667 N N . GLY A 1 590 ? 25.215 -12.763 -27.447 1.00 82.94 590 GLY A N 1
ATOM 4668 C CA . GLY A 1 590 ? 25.851 -14.007 -27.879 1.00 82.94 590 GLY A CA 1
ATOM 4669 C C . GLY A 1 590 ? 26.423 -13.927 -29.298 1.00 82.94 590 GLY A C 1
ATOM 4670 O O . GLY A 1 590 ? 26.424 -14.929 -30.015 1.00 82.94 590 GLY A O 1
ATOM 4671 N N . ILE A 1 591 ? 26.854 -12.738 -29.728 1.00 84.44 591 ILE A N 1
ATOM 4672 C CA . ILE A 1 591 ? 27.383 -12.471 -31.071 1.00 84.44 591 ILE A CA 1
ATOM 4673 C C . ILE 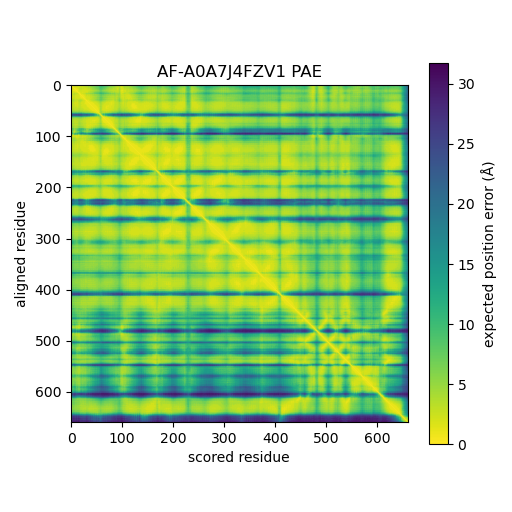A 1 591 ? 28.895 -12.257 -30.975 1.00 84.44 591 ILE A C 1
ATOM 4675 O O . ILE A 1 591 ? 29.376 -11.652 -30.025 1.00 84.44 591 ILE A O 1
ATOM 4679 N N . ASP A 1 592 ? 29.642 -12.727 -31.976 1.00 89.06 592 ASP A N 1
ATOM 4680 C CA . ASP A 1 592 ? 31.080 -12.463 -32.080 1.00 89.06 592 ASP A CA 1
ATOM 4681 C C . ASP A 1 592 ? 31.390 -10.952 -32.070 1.00 89.06 592 ASP A C 1
ATOM 4683 O O . ASP A 1 592 ? 30.732 -10.171 -32.761 1.00 89.06 592 ASP A O 1
ATOM 4687 N N . ASN A 1 593 ? 32.406 -10.543 -31.304 1.00 84.81 593 ASN A N 1
ATOM 4688 C CA . ASN A 1 593 ? 32.735 -9.131 -31.080 1.00 84.81 593 ASN A CA 1
ATOM 4689 C C . ASN A 1 593 ? 33.112 -8.395 -32.372 1.00 84.81 593 ASN A C 1
ATOM 4691 O O . ASN A 1 593 ? 32.745 -7.231 -32.553 1.00 84.81 593 ASN A O 1
ATOM 4695 N N . GLU A 1 594 ? 33.834 -9.048 -33.284 1.00 84.00 594 GLU A N 1
ATOM 4696 C CA . GLU A 1 594 ? 34.231 -8.447 -34.558 1.00 84.00 594 GLU A CA 1
ATOM 4697 C C . GLU A 1 594 ? 33.011 -8.290 -35.471 1.00 84.00 594 GLU A C 1
ATOM 4699 O O . GLU A 1 594 ? 32.794 -7.225 -36.061 1.00 84.00 594 GLU A O 1
ATOM 4704 N N . LEU A 1 595 ? 32.149 -9.308 -35.507 1.00 83.62 595 LEU A N 1
ATOM 4705 C CA . LEU A 1 595 ? 30.887 -9.263 -36.239 1.00 83.62 595 LEU A CA 1
ATOM 4706 C C . LEU A 1 595 ? 29.931 -8.201 -35.678 1.00 83.62 595 LEU A C 1
ATOM 4708 O O . LEU A 1 595 ? 29.352 -7.445 -36.455 1.00 83.62 595 LEU A O 1
ATOM 4712 N N . PHE A 1 596 ? 29.800 -8.083 -34.354 1.00 84.12 596 PHE A N 1
ATOM 4713 C CA . PHE A 1 596 ? 28.971 -7.067 -33.700 1.00 84.12 596 PHE A CA 1
ATOM 4714 C C . PHE A 1 596 ? 29.477 -5.651 -33.980 1.00 84.12 596 PHE A C 1
ATOM 4716 O O . PHE A 1 596 ? 28.672 -4.766 -34.274 1.00 84.12 596 PHE A O 1
ATOM 4723 N N . ARG A 1 597 ? 30.797 -5.426 -33.948 1.00 80.12 597 ARG A N 1
ATOM 4724 C CA . ARG A 1 597 ? 31.409 -4.133 -34.303 1.00 80.12 597 ARG A CA 1
ATOM 4725 C C . ARG A 1 597 ? 31.134 -3.773 -35.760 1.00 80.12 597 ARG A C 1
ATOM 4727 O O . ARG A 1 597 ? 30.666 -2.669 -36.029 1.00 80.12 597 ARG A O 1
ATOM 4734 N N . ASN A 1 598 ? 31.344 -4.709 -36.685 1.00 79.38 598 ASN A N 1
ATOM 4735 C CA . ASN A 1 598 ? 31.067 -4.506 -38.108 1.00 79.38 598 ASN A CA 1
ATOM 4736 C C . ASN A 1 598 ? 29.579 -4.236 -38.367 1.00 79.38 598 ASN A C 1
ATOM 4738 O O . ASN A 1 598 ? 29.245 -3.293 -39.082 1.00 79.38 598 ASN A O 1
ATOM 4742 N N . HIS A 1 599 ? 28.692 -5.003 -37.726 1.00 74.88 599 HIS A N 1
ATOM 4743 C CA . HIS A 1 599 ? 27.249 -4.787 -37.793 1.00 74.88 599 HIS A CA 1
ATOM 4744 C C . HIS A 1 599 ? 26.828 -3.457 -37.187 1.00 74.88 599 HIS A C 1
ATOM 4746 O O . HIS A 1 599 ? 25.977 -2.805 -37.769 1.00 74.88 599 HIS A O 1
ATOM 4752 N N . SER A 1 600 ? 27.421 -3.035 -36.069 1.00 71.62 600 SER A N 1
ATOM 4753 C CA . SER A 1 600 ? 27.145 -1.731 -35.462 1.00 71.62 600 SER A CA 1
ATOM 4754 C C . SER A 1 600 ? 27.519 -0.608 -36.431 1.00 71.62 600 SER A C 1
ATOM 4756 O O . SER A 1 600 ? 26.725 0.292 -36.658 1.00 71.62 600 SER A O 1
ATOM 4758 N N . ILE A 1 601 ? 28.675 -0.686 -37.097 1.00 67.56 601 ILE A N 1
ATOM 4759 C CA . ILE A 1 601 ? 29.082 0.300 -38.117 1.00 67.56 601 ILE A CA 1
ATOM 4760 C C . ILE A 1 601 ? 28.101 0.329 -39.298 1.00 67.56 601 ILE A C 1
ATOM 4762 O O . ILE A 1 601 ? 27.778 1.400 -39.810 1.00 67.56 601 ILE A O 1
ATOM 4766 N N . SER A 1 602 ? 27.635 -0.842 -39.741 1.00 65.38 602 SER A N 1
ATOM 4767 C CA . SER A 1 602 ? 26.683 -0.974 -40.845 1.00 65.38 602 SER A CA 1
ATOM 4768 C C . SER A 1 602 ? 25.221 -0.890 -40.413 1.00 65.38 602 SER A C 1
ATOM 4770 O O . SER A 1 602 ? 24.352 -1.104 -41.261 1.00 65.38 602 SER A O 1
ATOM 4772 N N . TRP A 1 603 ? 24.934 -0.613 -39.135 1.00 65.75 603 TRP A N 1
ATOM 4773 C CA . TRP A 1 603 ? 23.583 -0.459 -38.597 1.00 65.75 603 TRP A CA 1
ATOM 4774 C C . TRP A 1 603 ? 23.045 0.883 -39.090 1.00 65.75 603 TRP A C 1
ATOM 4776 O O . TRP A 1 603 ? 22.976 1.900 -38.401 1.00 65.75 603 TRP A O 1
ATOM 4786 N N . SER A 1 604 ? 22.778 0.899 -40.390 1.00 54.53 604 SER A N 1
ATOM 4787 C CA . SER A 1 604 ? 22.153 1.991 -41.094 1.00 54.53 604 SER A CA 1
ATOM 4788 C C . SER A 1 604 ? 20.704 2.100 -40.625 1.00 54.53 604 SER A C 1
ATOM 4790 O O . SER A 1 604 ? 20.185 1.234 -39.927 1.00 54.53 604 SER A O 1
ATOM 4792 N N . SER A 1 605 ? 20.026 3.166 -41.034 1.00 49.31 605 SER A N 1
ATOM 4793 C CA . SER A 1 605 ? 18.609 3.456 -40.793 1.00 49.31 605 SER A CA 1
ATOM 4794 C C . SER A 1 605 ? 17.602 2.387 -41.269 1.00 49.31 605 SER A C 1
ATOM 4796 O O . SER A 1 605 ? 16.424 2.713 -41.443 1.00 49.31 605 SER A O 1
ATOM 4798 N N . ASP A 1 606 ? 18.034 1.146 -41.493 1.00 45.53 606 ASP A N 1
ATOM 4799 C CA . ASP A 1 606 ? 17.228 -0.048 -41.707 1.00 45.53 606 ASP A CA 1
ATOM 4800 C C . ASP A 1 606 ? 16.546 -0.449 -40.403 1.00 45.53 606 ASP A C 1
ATOM 4802 O O . ASP A 1 606 ? 16.805 -1.454 -39.748 1.00 45.53 606 ASP A O 1
ATOM 4806 N N . LYS A 1 607 ? 15.556 0.382 -40.104 1.00 56.31 607 LYS A N 1
ATOM 4807 C CA . LYS A 1 607 ? 14.436 0.240 -39.184 1.00 56.31 607 LYS A CA 1
ATOM 4808 C C . LYS A 1 607 ? 13.590 -1.030 -39.448 1.00 56.31 607 LYS A C 1
ATOM 4810 O O . LYS A 1 607 ? 12.425 -1.065 -39.067 1.00 56.31 607 LYS A O 1
ATOM 4815 N N . ALA A 1 608 ? 14.107 -2.038 -40.152 1.00 49.62 608 ALA A N 1
ATOM 4816 C CA . ALA A 1 608 ? 13.340 -3.059 -40.865 1.00 49.62 608 ALA A CA 1
ATOM 4817 C C . ALA A 1 608 ? 12.529 -3.982 -39.943 1.00 49.62 608 ALA A C 1
ATOM 4819 O O . ALA A 1 608 ? 11.428 -4.398 -40.303 1.00 49.62 608 ALA A O 1
ATOM 4820 N N . LEU A 1 609 ? 13.029 -4.260 -38.737 1.00 51.16 609 LEU A N 1
ATOM 4821 C CA . LEU A 1 609 ? 12.384 -5.183 -37.801 1.00 51.16 609 LEU A CA 1
ATOM 4822 C C . LEU A 1 609 ? 11.141 -4.544 -37.153 1.00 51.16 609 LEU A C 1
ATOM 4824 O O . LEU A 1 609 ? 10.054 -5.088 -37.289 1.00 51.16 609 LEU A O 1
ATOM 4828 N N . MET A 1 610 ? 11.237 -3.330 -36.600 1.00 57.56 610 MET A N 1
ATOM 4829 C CA . MET A 1 610 ? 10.074 -2.601 -36.054 1.00 57.56 610 MET A CA 1
ATOM 4830 C C . MET A 1 610 ? 9.280 -1.774 -37.075 1.00 57.56 610 MET A C 1
ATOM 4832 O O . MET A 1 610 ? 8.225 -1.236 -36.760 1.00 57.56 610 MET A O 1
ATOM 4836 N N . GLN A 1 611 ? 9.736 -1.639 -38.318 1.00 62.66 611 GLN A N 1
ATOM 4837 C CA . GLN A 1 611 ? 8.880 -1.113 -39.386 1.00 62.66 611 GLN A CA 1
ATOM 4838 C C . GLN A 1 611 ? 7.992 -2.172 -40.020 1.00 62.66 611 GLN A C 1
ATOM 4840 O O . GLN A 1 611 ? 7.0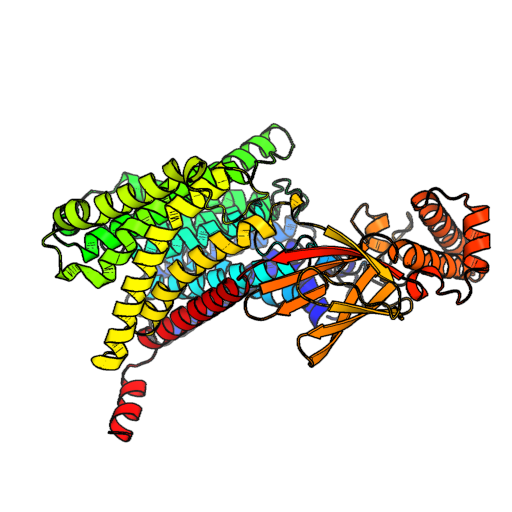73 -1.791 -40.735 1.00 62.66 611 GLN A O 1
ATOM 4845 N N . SER A 1 612 ? 8.256 -3.460 -39.812 1.00 68.94 612 SER A N 1
ATOM 4846 C CA . SER A 1 612 ? 7.446 -4.534 -40.391 1.00 68.94 612 SER A CA 1
ATOM 4847 C C . SER A 1 612 ? 6.433 -5.091 -39.392 1.00 68.94 612 SER A C 1
ATOM 4849 O O . SER A 1 612 ? 5.287 -5.320 -39.769 1.00 68.94 612 SER A O 1
ATOM 4851 N N . GLY A 1 613 ? 6.795 -5.216 -38.113 1.00 76.12 613 GLY A N 1
ATOM 4852 C CA . GLY A 1 613 ? 5.872 -5.623 -37.056 1.00 76.12 613 GLY A CA 1
ATOM 4853 C C . GLY A 1 613 ? 6.541 -5.769 -35.693 1.00 76.12 613 GLY A C 1
ATOM 4854 O O . GLY A 1 613 ? 7.748 -5.598 -35.561 1.00 76.12 613 GLY A O 1
ATOM 4855 N N . ILE A 1 614 ? 5.760 -6.073 -34.660 1.00 81.69 614 ILE A N 1
ATOM 4856 C CA . ILE A 1 614 ? 6.274 -6.323 -33.310 1.00 81.69 614 ILE A CA 1
ATOM 4857 C C . ILE A 1 614 ? 5.479 -7.427 -32.614 1.00 81.69 614 ILE A C 1
ATOM 4859 O O . ILE A 1 614 ? 4.251 -7.456 -32.678 1.00 81.69 614 ILE A O 1
ATOM 4863 N N . LEU A 1 615 ? 6.179 -8.340 -31.937 1.00 85.25 615 LEU A N 1
ATOM 4864 C CA . LEU A 1 615 ? 5.532 -9.319 -31.068 1.00 85.25 615 LEU A CA 1
ATOM 4865 C C . LEU A 1 615 ? 5.050 -8.615 -29.798 1.00 85.25 615 LEU A C 1
ATOM 4867 O O . LEU A 1 615 ? 5.846 -7.969 -29.102 1.00 85.25 615 LEU A O 1
ATOM 4871 N N . ILE A 1 616 ? 3.769 -8.768 -29.497 1.00 87.19 616 ILE A N 1
ATOM 4872 C CA . ILE A 1 616 ? 3.142 -8.267 -28.283 1.00 87.19 616 ILE A CA 1
ATOM 4873 C C . ILE A 1 616 ? 2.511 -9.421 -27.510 1.00 87.19 616 ILE A C 1
ATOM 4875 O O . ILE A 1 616 ? 1.899 -10.311 -28.097 1.00 87.19 616 ILE A O 1
ATOM 4879 N N . SER A 1 617 ? 2.593 -9.353 -26.191 1.00 89.00 617 SER A N 1
ATOM 4880 C CA . SER A 1 617 ? 1.755 -10.134 -25.288 1.00 89.00 617 SER A CA 1
ATOM 4881 C C . SER A 1 617 ? 0.677 -9.212 -24.744 1.00 89.00 617 SER A C 1
ATOM 4883 O O . SER A 1 617 ? 0.974 -8.107 -24.287 1.00 89.00 617 SER A O 1
ATOM 4885 N N . TYR A 1 618 ? -0.581 -9.628 -24.774 1.00 89.94 618 TYR A N 1
ATOM 4886 C CA . TYR A 1 618 ? -1.672 -8.823 -24.244 1.00 89.94 618 TYR A CA 1
ATOM 4887 C C . TYR A 1 618 ? -2.629 -9.638 -23.387 1.00 89.94 618 TYR A C 1
ATOM 4889 O O . TYR A 1 618 ? -2.722 -10.858 -23.503 1.00 89.94 618 TYR A O 1
ATOM 4897 N N . LYS A 1 619 ? -3.367 -8.947 -22.520 1.00 90.88 619 LYS A N 1
ATOM 4898 C CA . LYS A 1 619 ? -4.480 -9.530 -21.772 1.00 90.88 619 LYS A CA 1
ATOM 4899 C C . LYS A 1 619 ? -5.565 -8.509 -21.480 1.00 90.88 619 LYS A C 1
ATOM 4901 O O . LYS A 1 619 ? -5.294 -7.320 -21.315 1.00 90.88 619 LYS A O 1
ATOM 4906 N N . LYS A 1 620 ? -6.797 -8.994 -21.353 1.00 92.25 620 LYS A N 1
ATOM 4907 C CA . LYS A 1 620 ? -7.946 -8.213 -20.893 1.00 92.25 620 LYS A CA 1
ATOM 4908 C C . LYS A 1 620 ? -8.114 -8.368 -19.381 1.00 92.25 620 LYS A C 1
ATOM 4910 O O . LYS A 1 620 ? -8.224 -9.486 -18.884 1.00 92.25 620 LYS A O 1
ATOM 4915 N N . ILE A 1 621 ? -8.202 -7.252 -18.664 1.00 92.69 621 ILE A N 1
ATOM 4916 C CA . ILE A 1 621 ? -8.485 -7.198 -17.229 1.00 92.69 621 ILE A CA 1
ATOM 4917 C C . ILE A 1 621 ? -9.892 -6.608 -17.045 1.00 92.69 621 ILE A C 1
ATOM 4919 O O . ILE A 1 621 ? -10.094 -5.405 -17.251 1.00 92.69 621 ILE A O 1
ATOM 4923 N N . PRO A 1 622 ? -10.894 -7.434 -16.699 1.00 92.75 622 PRO A N 1
ATOM 4924 C CA . PRO A 1 622 ? -12.271 -6.981 -16.610 1.00 92.75 622 PRO A CA 1
ATOM 4925 C C . PRO A 1 622 ? -12.504 -6.127 -15.362 1.00 92.75 622 PRO A C 1
ATOM 4927 O O . PRO A 1 622 ? -11.972 -6.412 -14.290 1.00 92.75 622 PRO A O 1
ATOM 4930 N N . LEU A 1 623 ? -13.356 -5.110 -15.494 1.00 92.31 623 LEU A N 1
ATOM 4931 C CA . LEU A 1 623 ? -13.869 -4.277 -14.401 1.00 92.31 623 LEU A CA 1
ATOM 4932 C C . LEU A 1 623 ? -12.811 -3.574 -13.531 1.00 92.31 623 LEU A C 1
ATOM 4934 O O . LEU A 1 623 ? -13.147 -3.065 -12.460 1.00 92.31 623 LEU A O 1
ATOM 4938 N N . ILE A 1 624 ? -11.553 -3.482 -13.969 1.00 91.50 624 ILE A N 1
ATOM 4939 C CA . ILE A 1 624 ? -10.482 -2.850 -13.187 1.00 91.50 624 ILE A CA 1
ATOM 4940 C C . ILE A 1 624 ? -10.778 -1.377 -12.881 1.00 91.50 624 ILE A C 1
ATOM 4942 O O . ILE A 1 624 ? -10.452 -0.887 -11.804 1.00 91.50 624 ILE A O 1
ATOM 4946 N N . LYS A 1 625 ? -11.514 -0.666 -13.744 1.00 91.75 625 LYS A N 1
ATOM 4947 C CA . LYS A 1 625 ? -11.904 0.720 -13.446 1.00 91.75 625 LYS A CA 1
ATOM 4948 C C . LYS A 1 625 ? -12.858 0.851 -12.269 1.00 91.75 625 LYS A C 1
ATOM 4950 O O . LYS A 1 625 ? -12.882 1.907 -11.640 1.00 91.75 625 LYS A O 1
ATOM 4955 N N . LEU A 1 626 ? -13.613 -0.197 -11.927 1.00 92.38 626 LEU A N 1
ATOM 4956 C CA . LEU A 1 626 ? -14.399 -0.200 -10.692 1.00 92.38 626 LEU A CA 1
ATOM 4957 C C . LEU A 1 626 ? -13.492 -0.091 -9.464 1.00 92.38 626 LEU A C 1
ATOM 4959 O O . LEU A 1 626 ? -13.872 0.564 -8.494 1.00 92.38 626 LEU A O 1
ATOM 4963 N N . LEU A 1 627 ? -12.281 -0.652 -9.527 1.00 92.75 627 LEU A N 1
ATOM 4964 C CA . LEU A 1 627 ? -11.287 -0.512 -8.470 1.00 92.75 627 LEU A CA 1
ATOM 4965 C C . LEU A 1 627 ? -10.852 0.949 -8.333 1.00 92.75 627 LEU A C 1
ATOM 4967 O O . LEU A 1 627 ? -10.923 1.502 -7.239 1.00 92.75 627 LEU A O 1
ATOM 4971 N N . TYR A 1 628 ? -10.496 1.611 -9.435 1.00 91.81 628 TYR A N 1
ATOM 4972 C CA . TYR A 1 628 ? -10.107 3.026 -9.403 1.00 91.81 628 TYR A CA 1
ATOM 4973 C C . TYR A 1 628 ? -11.247 3.941 -8.940 1.00 91.81 628 TYR A C 1
ATOM 4975 O O . TYR A 1 628 ? -11.016 4.865 -8.160 1.00 91.81 628 TYR A O 1
ATOM 4983 N N . ILE A 1 629 ? -12.490 3.653 -9.339 1.00 94.19 629 ILE A N 1
ATOM 4984 C CA . ILE A 1 629 ? -13.676 4.348 -8.821 1.00 94.19 629 ILE A CA 1
ATOM 4985 C C . ILE A 1 629 ? -13.804 4.126 -7.308 1.00 94.19 629 ILE A C 1
ATOM 4987 O O . ILE A 1 629 ? -14.043 5.080 -6.570 1.00 94.19 629 ILE A O 1
ATOM 4991 N N . SER A 1 630 ? -13.603 2.896 -6.823 1.00 95.44 630 SER A N 1
ATOM 4992 C CA . SER A 1 630 ? -13.643 2.594 -5.388 1.00 95.44 630 SER A CA 1
ATOM 4993 C C . SER A 1 630 ? -12.575 3.364 -4.603 1.00 95.44 630 SER A C 1
ATOM 4995 O O . SER A 1 630 ? -12.878 3.936 -3.559 1.00 95.44 630 SER A O 1
ATOM 4997 N N . PHE A 1 631 ? -11.356 3.468 -5.136 1.00 94.75 631 PHE A N 1
ATOM 4998 C CA . PHE A 1 631 ? -10.262 4.227 -4.535 1.00 94.75 631 PHE A CA 1
ATOM 4999 C C . PHE A 1 631 ? -10.559 5.725 -4.495 1.00 94.75 631 PHE A C 1
ATOM 5001 O O . PHE A 1 631 ? -10.356 6.365 -3.463 1.00 94.75 631 PHE A O 1
ATOM 5008 N N . ALA A 1 632 ? -11.114 6.280 -5.575 1.00 94.62 632 ALA A N 1
ATOM 5009 C CA . ALA A 1 632 ? -11.549 7.671 -5.601 1.00 94.62 632 ALA A CA 1
ATOM 5010 C C . ALA A 1 632 ? -12.634 7.936 -4.544 1.00 94.62 632 ALA A C 1
ATOM 5012 O O . ALA A 1 632 ? -12.530 8.897 -3.784 1.00 94.62 632 ALA A O 1
ATOM 5013 N N . LEU A 1 633 ? -13.640 7.061 -4.442 1.00 95.50 633 LEU A N 1
ATOM 5014 C CA . LEU A 1 633 ? -14.689 7.168 -3.424 1.00 95.50 633 LEU A CA 1
ATOM 5015 C C . LEU A 1 633 ? -14.132 7.042 -2.003 1.00 95.50 633 LEU A C 1
ATOM 5017 O O . LEU A 1 633 ? -14.578 7.773 -1.122 1.00 95.50 633 LEU A O 1
ATOM 5021 N N . LEU A 1 634 ? -13.156 6.156 -1.777 1.00 95.00 634 LEU A N 1
ATOM 5022 C CA . LEU A 1 634 ? -12.487 6.012 -0.485 1.00 95.00 634 LEU A CA 1
ATOM 5023 C C . LEU A 1 634 ? -11.845 7.340 -0.062 1.00 95.00 634 LEU A C 1
ATOM 5025 O O . LEU A 1 634 ? -12.214 7.880 0.978 1.00 95.00 634 LEU A O 1
ATOM 5029 N N . ILE A 1 635 ? -10.980 7.914 -0.905 1.00 93.69 635 ILE A N 1
ATOM 5030 C CA . ILE A 1 635 ? -10.283 9.177 -0.611 1.00 93.69 635 ILE A CA 1
ATOM 5031 C C . ILE A 1 635 ? -11.281 10.329 -0.437 1.00 93.69 635 ILE A C 1
ATOM 5033 O O . ILE A 1 635 ? -11.179 11.097 0.517 1.00 93.69 635 ILE A O 1
ATOM 5037 N N . ILE A 1 636 ? -12.272 10.452 -1.325 1.00 93.44 636 ILE A N 1
ATOM 5038 C CA . ILE A 1 636 ? -13.298 11.503 -1.227 1.00 93.44 636 ILE A CA 1
ATOM 5039 C C . ILE A 1 636 ? -14.062 11.382 0.098 1.00 93.44 636 ILE A C 1
ATOM 5041 O O . ILE A 1 636 ? -14.258 12.383 0.789 1.00 93.44 636 ILE A O 1
ATOM 5045 N N . GLY A 1 637 ? -14.466 10.167 0.476 1.00 92.06 637 GLY A N 1
ATOM 5046 C CA . GLY A 1 637 ? -15.146 9.905 1.741 1.00 92.06 637 GLY A CA 1
ATOM 5047 C C . GLY A 1 637 ? -14.292 10.278 2.955 1.00 92.06 637 GLY A C 1
ATOM 5048 O O . GLY A 1 637 ? -14.794 10.923 3.879 1.00 92.06 637 GLY A O 1
ATOM 5049 N N . GLU A 1 638 ? -13.001 9.938 2.934 1.00 90.69 638 GLU A N 1
ATOM 5050 C CA . GLU A 1 638 ? -12.034 10.293 3.980 1.00 90.69 638 GLU A CA 1
ATOM 5051 C C . GLU A 1 638 ? -11.869 11.809 4.120 1.00 90.69 638 GLU A C 1
ATOM 5053 O O . GLU A 1 638 ? -11.977 12.340 5.229 1.00 90.69 638 GLU A O 1
ATOM 5058 N N . VAL A 1 639 ? -11.665 12.519 3.006 1.00 89.62 639 VAL A N 1
ATOM 5059 C CA . VAL A 1 639 ? -11.503 13.979 2.990 1.00 89.62 639 VAL A CA 1
ATOM 5060 C C . VAL A 1 639 ? -12.755 14.666 3.522 1.00 89.62 639 VAL A C 1
ATOM 5062 O O . VAL A 1 639 ? -12.646 15.497 4.420 1.00 89.62 639 VAL A O 1
ATOM 5065 N N . ILE A 1 640 ? -13.946 14.303 3.034 1.00 89.38 640 ILE A N 1
ATOM 5066 C CA . ILE A 1 640 ? -15.207 14.889 3.514 1.00 89.38 640 ILE A CA 1
ATOM 5067 C C . ILE A 1 640 ? -15.372 14.629 5.015 1.00 89.38 640 ILE A C 1
ATOM 5069 O O . ILE A 1 640 ? -15.665 15.554 5.770 1.00 89.38 640 ILE A O 1
ATOM 5073 N N . HIS A 1 641 ? -15.122 13.398 5.473 1.00 86.00 641 HIS A N 1
ATOM 5074 C CA . HIS A 1 641 ? -15.255 13.056 6.889 1.00 86.00 641 HIS A CA 1
ATOM 5075 C C . HIS A 1 641 ? -14.283 13.841 7.782 1.00 86.00 641 HIS A C 1
ATOM 5077 O O . HIS A 1 641 ? -14.642 14.254 8.888 1.00 86.00 641 HIS A O 1
ATOM 5083 N N . LEU A 1 642 ? -13.053 14.067 7.314 1.00 83.44 642 LEU A N 1
ATOM 5084 C CA . LEU A 1 642 ? -12.090 14.928 7.993 1.00 83.44 642 LEU A CA 1
ATOM 5085 C C . LEU A 1 642 ? -12.580 16.380 8.024 1.00 83.44 642 LEU A C 1
ATOM 5087 O O . LEU A 1 642 ? -12.622 16.989 9.090 1.00 83.44 642 LEU A O 1
ATOM 5091 N N . LEU A 1 643 ? -13.008 16.938 6.897 1.00 82.38 643 LEU A N 1
ATOM 5092 C CA . LEU A 1 643 ? -13.505 18.313 6.855 1.00 82.38 643 LEU A CA 1
ATOM 5093 C C . LEU A 1 643 ? -14.693 18.513 7.813 1.00 82.38 643 LEU A C 1
ATOM 5095 O O . LEU A 1 643 ? -14.673 19.459 8.598 1.00 82.38 643 LEU A O 1
ATOM 5099 N N . ASP A 1 644 ? -15.639 17.571 7.866 1.00 78.19 644 ASP A N 1
ATOM 5100 C CA . ASP A 1 644 ? -16.795 17.608 8.778 1.00 78.19 644 ASP A CA 1
ATOM 5101 C C . ASP A 1 644 ? -16.409 17.586 10.268 1.00 78.19 644 ASP A C 1
ATOM 5103 O O . ASP A 1 644 ? -17.092 18.175 11.114 1.00 78.19 644 ASP A O 1
ATOM 5107 N N . ARG A 1 645 ? -15.326 16.882 10.621 1.00 72.88 645 ARG A N 1
ATOM 5108 C CA . ARG A 1 645 ? -14.851 16.769 12.011 1.00 72.88 645 ARG A CA 1
ATOM 5109 C C . ARG A 1 645 ? -14.030 17.968 12.466 1.00 72.88 645 ARG A C 1
ATOM 5111 O O . ARG A 1 645 ? -14.051 18.287 13.656 1.00 72.88 645 ARG A O 1
ATOM 5118 N N . TRP A 1 646 ? -13.251 18.546 11.557 1.00 69.00 646 TRP A N 1
ATOM 5119 C CA . TRP A 1 646 ? -12.172 19.473 11.890 1.00 69.00 646 TRP A CA 1
ATOM 5120 C C . TRP A 1 646 ? -12.492 20.928 11.533 1.00 69.00 646 TRP A C 1
ATOM 5122 O O . TRP A 1 646 ? -11.947 21.825 12.179 1.00 69.00 646 TRP A O 1
ATOM 5132 N N . LEU A 1 647 ? -13.395 21.193 10.580 1.00 61.41 647 LEU A N 1
ATOM 5133 C CA . LEU A 1 647 ? -13.853 22.555 10.308 1.00 61.41 647 LEU A CA 1
ATOM 5134 C C . LEU A 1 647 ? -14.856 23.031 11.376 1.00 61.41 647 LEU A C 1
ATOM 5136 O O . LEU A 1 647 ? -15.731 22.272 11.808 1.00 61.41 647 LEU A O 1
ATOM 5140 N N . PRO A 1 648 ? -14.786 24.307 11.797 1.00 56.41 648 PRO A N 1
ATOM 5141 C CA . PRO A 1 648 ? -15.795 24.897 12.664 1.00 56.41 648 PRO A CA 1
ATOM 5142 C C . PRO A 1 648 ? -17.184 24.796 12.021 1.00 56.41 648 PRO A C 1
ATOM 5144 O O . PRO A 1 648 ? -17.424 25.336 10.941 1.00 56.41 648 PRO A O 1
ATOM 5147 N N . LYS A 1 649 ? -18.140 24.169 12.719 1.00 57.31 649 LYS A N 1
ATOM 5148 C CA . LYS A 1 649 ? -19.544 24.065 12.269 1.00 57.31 649 LYS A CA 1
ATOM 5149 C C . LYS A 1 649 ? -20.220 25.426 12.025 1.00 57.31 649 LYS A C 1
ATOM 5151 O O . LYS A 1 649 ? -21.292 25.460 11.425 1.00 57.31 649 LYS A O 1
ATOM 5156 N N . SER A 1 650 ? -19.627 26.527 12.496 1.00 49.38 650 SER A N 1
ATOM 5157 C CA . SER A 1 650 ? -20.077 27.897 12.231 1.00 49.38 650 SER A CA 1
ATOM 5158 C C . SER A 1 650 ? -19.948 28.287 10.756 1.00 49.38 650 SER A C 1
ATOM 5160 O O . SER A 1 650 ? -20.871 28.899 10.234 1.00 49.38 650 SER A O 1
ATOM 5162 N N . ILE A 1 651 ? -18.883 27.857 10.068 1.00 46.31 651 ILE A N 1
ATOM 5163 C CA . ILE A 1 651 ? -18.642 28.185 8.650 1.00 46.31 651 ILE A CA 1
ATOM 5164 C C . ILE A 1 651 ? -19.676 27.482 7.758 1.00 46.31 651 ILE A C 1
ATOM 5166 O O . ILE A 1 651 ? -20.278 28.095 6.884 1.00 46.31 651 ILE A O 1
ATOM 5170 N N . ILE A 1 652 ? -19.965 26.210 8.050 1.00 45.84 652 ILE A N 1
ATOM 5171 C CA . ILE A 1 652 ? -20.915 25.399 7.272 1.00 45.84 652 ILE A CA 1
ATOM 5172 C C . ILE A 1 652 ? -22.368 25.861 7.498 1.00 45.84 652 ILE A C 1
ATOM 5174 O O . ILE A 1 652 ? -23.186 25.833 6.581 1.00 45.84 652 ILE A O 1
ATOM 5178 N N . ARG A 1 653 ? -22.723 26.312 8.712 1.00 43.06 653 ARG A N 1
ATOM 5179 C CA . ARG A 1 653 ? -24.080 26.812 9.003 1.00 43.06 653 ARG A CA 1
ATOM 5180 C C . ARG A 1 653 ? -24.361 28.199 8.425 1.00 43.06 653 ARG A C 1
ATOM 5182 O O . ARG A 1 653 ? -25.513 28.455 8.085 1.00 43.06 653 ARG A O 1
ATOM 5189 N N . GLU A 1 654 ? -23.363 29.074 8.306 1.00 40.25 654 GLU A N 1
ATOM 5190 C CA . GLU A 1 654 ? -23.563 30.408 7.718 1.00 40.25 654 GLU A CA 1
ATOM 5191 C C . GLU A 1 654 ? -23.871 30.363 6.217 1.00 40.25 654 GLU A C 1
ATOM 5193 O O . GLU A 1 654 ? -24.675 31.166 5.751 1.00 40.25 654 GLU A O 1
ATOM 5198 N N . GLU A 1 655 ? -23.304 29.422 5.459 1.00 46.06 655 GLU A N 1
ATOM 5199 C CA . GLU A 1 655 ? -23.621 29.276 4.029 1.00 46.06 655 GLU A CA 1
ATOM 5200 C C . GLU A 1 655 ? -24.957 28.571 3.779 1.00 46.06 655 GLU A C 1
ATOM 5202 O O . GLU A 1 655 ? -25.689 28.942 2.862 1.00 46.06 655 GLU A O 1
ATOM 5207 N N . VAL A 1 656 ? -25.325 27.598 4.618 1.00 46.28 656 VAL A N 1
ATOM 5208 C CA . VAL A 1 656 ? -26.614 26.899 4.485 1.00 46.28 656 VAL A CA 1
ATOM 5209 C C . VAL A 1 656 ? -27.784 27.804 4.881 1.00 46.28 656 VAL A C 1
ATOM 5211 O O . VAL A 1 656 ? -28.813 27.774 4.216 1.00 46.28 656 VAL A O 1
ATOM 5214 N N . ASN A 1 657 ? -27.624 28.669 5.888 1.00 41.53 657 ASN A N 1
ATOM 5215 C CA . ASN A 1 657 ? -28.655 29.644 6.268 1.00 41.53 657 ASN A CA 1
ATOM 5216 C C . ASN A 1 657 ? -28.711 30.887 5.361 1.00 41.53 657 ASN A C 1
ATOM 5218 O O . ASN A 1 657 ? -29.619 31.695 5.514 1.00 41.53 657 ASN A O 1
ATOM 5222 N N . LYS A 1 658 ? -27.752 31.080 4.446 1.00 44.72 658 LYS A N 1
ATOM 5223 C CA . LYS A 1 658 ? -27.819 32.143 3.425 1.00 44.72 658 LYS A CA 1
ATOM 5224 C C . LYS A 1 658 ? -28.555 31.708 2.153 1.00 44.72 658 LYS A C 1
ATOM 5226 O O . LYS A 1 658 ? -28.913 32.567 1.356 1.00 44.72 658 LYS A O 1
ATOM 5231 N N . ASN A 1 659 ? -28.779 30.403 1.979 1.00 43.38 659 ASN A N 1
ATOM 5232 C CA . ASN A 1 659 ? -29.403 29.805 0.793 1.00 43.38 659 ASN A CA 1
ATOM 5233 C C . ASN A 1 659 ? -30.716 29.046 1.100 1.00 43.38 659 ASN A C 1
ATOM 5235 O O . ASN A 1 659 ? -31.220 28.323 0.238 1.00 43.38 659 ASN A O 1
ATOM 5239 N N . VAL A 1 660 ? -31.264 29.205 2.311 1.00 38.75 660 VAL A N 1
ATOM 5240 C CA . VAL A 1 660 ? -32.619 28.799 2.740 1.00 38.75 660 VAL A CA 1
ATOM 5241 C C . VAL A 1 660 ? -33.307 30.041 3.274 1.00 38.75 660 VAL A C 1
ATOM 5243 O O . VAL A 1 660 ? -34.495 30.232 2.936 1.00 38.75 660 VAL A O 1
#

Radius of gyration: 27.92 Å; Cα contacts (8 Å, |Δi|>4): 1111; chains: 1; bounding box: 78×60×74 Å

Nearest PDB structures (foldseek):
  6zmq-assembly1_A  TM=7.625E-01  e=9.703E-15  Thermus thermophilus HB27
  3sf4-assembly2_B  TM=2.106E-01  e=7.771E+00  Homo sapiens

Foldseek 3Di:
DPLQCQFVQSQAAHWPQDDPLSSLLSQCQAPLSVLVLLLVLLVVVVVVVVVCVVVVNQPPDDPQLVVQLVVVSVVVNVLSVVQSVFRSRRPGDFFDFPTHLHHDVLCPDPLSSPQSNLLSQLLSLLLSLLSSLVSVGDPVSSCVSLLSSLLSLLVNLQSCLVSCCFFVQQNGSDDLWLLSLLSVLLNLLSLLLVLCVQFDSLQSSLSSLSSNLSSLVNQLSQAQAQCTVVRGHDHGSSNVSSVVRSVVSNVSSVVSVVPDDRPDVVVLFQFLQSVLSNQLSVLSVQLSVQSCVVSVVQVVCCVVPVDGDDDDPVSSCVSSLVSLLSNLQSLLSNQCRVVARGNVRSCVVGSVVLQVQLQCQLVCCVPVVPALPVVDDNNLRSSLSSCVSSLVSSLVSLVVSQVVCVVVVPCLCNLVSLQSNLVSLLVNLCSNQVSQSPDPVQKDKDWQFAQDWDDPPQKTKHWPFKDKDAQAGWHFADQPDRRHDTDIGRFKIKIKTWMWIDHPNDTDIWIWIWMAGLSQVVVVHDRITTGWTWDDDDLKIKTKTFDDDVVLVRLLSLLLVLLVQLVPDPDPSSVVVSLVSNVVSCVVVVHDSVVSNVCSVVVPPCSPRRNGITMMIMGMRGRNVSNVVSSVSNSSSSVSNCCSVPPDVVVVVVVVVVVD

Sequence (660 aa):
MTDNFTLVDVYRYSSSSQSLMMKLSSSWSSDGGFIIWWIMISSLFLLIHRIIRLRGEVVNAGESNYIKFFSLSNVFIVFLGASLYTTDSLRAFEGCCNEGLGLNPLLRNFWNFIHPPFVFLGYSLTVLAAISAISNLTKKEINFYASLGWITISIANIVGGIWSYNTLGWGGYWVWDPVETALLLPWLALTGYFHLSYLNHRIQYSILSLSGFSIFFAAYVTRGGLYSPLHGFAVSSTGVVSMILMIPFLFYALNTLRDMEFNGYKDVFNDVYKGSITISGLSILGIYIALLTILASQSIYSFFTDRALALDISIYNYLSLPFTAIFLAFFPGCNIHRYFRDIFDYVKRYAVPSLAISGVFSLTTPFTGIYWSPISSIYTNMIINFLIPLALSALMVTLYGLGRIFFVRIYGDLGLKILHTSVPFMILAILFSGPYTYNQGYFIDGLAERDNILDLGGIEIVYRGAEFRGLVGRVSIPAGQPMADLPVIPEESVAILYFEVLDGGNKYIVSGSARFNFGNILKGHGGLIIEPIIISKGLDEYYIVPSSMSVVDLIYLYGMHAYSLANTSTSDIERFVYSHITDILADMLGIDNELFRNHSISWSSDKALMQSGILISYKKIPLIKLLYISFALLIIGEVIHLLDRWLPKSIIREEVNKNV